Protein AF-0000000075213154 (afdb_homodimer)

InterPro domains:
  IPR000821 Alanine racemase [PR00992] (23-39)
  IPR000821 Alanine racemase [PR00992] (121-133)
  IPR000821 Alanine racemase [PR00992] (154-165)
  IPR000821 Alanine racemase [PR00992] (196-223)
  IPR000821 Alanine racemase [PR00992] (249-264)
  IPR000821 Alanine racemase [PR00992] (266-281)
  IPR000821 Alanine racemase [PTHR30511] (4-339)
  IPR000821 Alanine racemase [TIGR00492] (5-277)
  IPR001608 Alanine racemase, N-terminal [PF01168] (6-220)
  IPR009006 Alanine racemase/group IV decarboxylase, C-terminal [G3DSA:2.40.37.10] (222-356)
  IPR009006 Alanine racemase/group IV decarboxylase, C-terminal [SSF50621] (228-342)
  IPR011079 Alanine racemase, C-terminal [PF00842] (235-338)
  IPR011079 Alanine racemase, C-terminal [SM01005] (233-357)
  IPR029066 PLP-binding barrel [G3DSA:3.20.20.10] (9-221)
  IPR029066 PLP-binding barrel [SSF51419] (6-220)

Nearest PDB structures (foldseek):
  1xfc-assembly1_A  TM=8.373E-01  e=6.316E-27  Mycobacterium tuberculosis
  3kw3-assembly1_B  TM=7.998E-01  e=1.798E-27  Bartonella henselae
  3e5p-assembly1_C  TM=8.074E-01  e=5.949E-27  Enterococcus faecalis
  2rjh-assembly2_C  TM=7.966E-01  e=1.968E-26  Escherichia coli K-12
  3kw3-assembly1_A  TM=7.803E-01  e=2.289E-23  Bartonella henselae

Organism: NCBI:txid290054

Structure (mmCIF, N/CA/C/O backbone):
data_AF-0000000075213154-model_v1
#
loop_
_entity.id
_entity.type
_entity.pdbx_description
1 polymer 'Alanine racemase'
#
loop_
_atom_site.group_PDB
_atom_site.id
_atom_site.type_symbol
_atom_site.label_atom_id
_atom_site.label_alt_id
_atom_site.label_comp_id
_atom_site.label_asym_id
_atom_site.label_entity_id
_atom_site.label_seq_id
_atom_site.pdbx_PDB_ins_code
_atom_site.Cartn_x
_atom_site.Cartn_y
_atom_site.Cartn_z
_atom_site.occupancy
_atom_site.B_iso_or_equiv
_atom_site.auth_seq_id
_atom_site.auth_comp_id
_atom_site.auth_asym_id
_atom_site.auth_atom_id
_atom_site.pdbx_PDB_model_num
ATOM 1 N N . MET A 1 1 ? 8.953 15.898 -4.25 1 87.38 1 MET A N 1
ATOM 2 C CA . MET A 1 1 ? 8.055 14.766 -4.473 1 87.38 1 MET A CA 1
ATOM 3 C C . MET A 1 1 ? 8.797 13.445 -4.297 1 87.38 1 MET A C 1
ATOM 5 O O . MET A 1 1 ? 9.969 13.328 -4.648 1 87.38 1 MET A O 1
ATOM 9 N N . SER A 1 2 ? 8.102 12.508 -3.646 1 95.56 2 SER A N 1
ATOM 10 C CA . SER A 1 2 ? 8.695 11.195 -3.432 1 95.56 2 SER A CA 1
ATOM 11 C C . SER A 1 2 ? 8.742 10.391 -4.727 1 95.56 2 SER A C 1
ATOM 13 O O . SER A 1 2 ? 7.867 10.531 -5.586 1 95.56 2 SER A O 1
ATOM 15 N N . ARG A 1 3 ? 9.766 9.648 -4.953 1 97.5 3 ARG A N 1
ATOM 16 C CA . ARG A 1 3 ? 9.945 8.781 -6.113 1 97.5 3 ARG A CA 1
ATOM 17 C C . ARG A 1 3 ? 10.648 7.488 -5.727 1 97.5 3 ARG A C 1
ATOM 19 O O . ARG A 1 3 ? 11.383 7.449 -4.738 1 97.5 3 ARG A O 1
ATOM 26 N N . TYR A 1 4 ? 10.359 6.449 -6.441 1 98.25 4 TYR A N 1
ATOM 27 C CA . TYR A 1 4 ? 11.109 5.203 -6.297 1 98.25 4 TYR A CA 1
ATOM 28 C C . TYR A 1 4 ? 12.141 5.059 -7.41 1 98.25 4 TYR A C 1
ATOM 30 O O . TYR A 1 4 ? 11.781 4.949 -8.586 1 98.25 4 TYR A O 1
ATOM 38 N N . VAL A 1 5 ? 13.398 5.031 -7.043 1 98.31 5 VAL A N 1
ATOM 39 C CA . VAL A 1 5 ? 14.477 5.109 -8.023 1 98.31 5 VAL A CA 1
ATOM 40 C C . VAL A 1 5 ? 15.141 3.74 -8.18 1 98.31 5 VAL A C 1
ATOM 42 O O . VAL A 1 5 ? 15.484 3.1 -7.184 1 98.31 5 VAL A O 1
ATOM 45 N N . ILE A 1 6 ? 15.266 3.305 -9.438 1 98.31 6 ILE A N 1
ATOM 46 C CA . ILE A 1 6 ? 15.867 2.018 -9.766 1 98.31 6 ILE A CA 1
ATOM 47 C C . ILE A 1 6 ? 17.047 2.225 -10.711 1 98.31 6 ILE A C 1
ATOM 49 O O . ILE A 1 6 ? 16.938 2.953 -11.703 1 98.31 6 ILE A O 1
ATOM 53 N N . ASP A 1 7 ? 18.156 1.659 -10.438 1 98.06 7 ASP A N 1
ATOM 54 C CA . ASP A 1 7 ? 19.312 1.715 -11.32 1 98.06 7 ASP A CA 1
ATOM 55 C C . ASP A 1 7 ? 19.141 0.777 -12.516 1 98.06 7 ASP A C 1
ATOM 57 O O . ASP A 1 7 ? 19.266 -0.442 -12.375 1 98.06 7 ASP A O 1
ATOM 61 N N . LYS A 1 8 ? 18.984 1.346 -13.672 1 98.25 8 LYS A N 1
ATOM 62 C CA . LYS A 1 8 ? 18.688 0.555 -14.859 1 98.25 8 LYS A CA 1
ATOM 63 C C . LYS A 1 8 ? 19.875 -0.331 -15.242 1 98.25 8 LYS A C 1
ATOM 65 O O . LYS A 1 8 ? 19.688 -1.478 -15.656 1 98.25 8 LYS A O 1
ATOM 70 N N . LYS A 1 9 ? 21.078 0.155 -15.148 1 98.19 9 LYS A N 1
ATOM 71 C CA . LYS A 1 9 ? 22.266 -0.617 -15.5 1 98.19 9 LYS A CA 1
ATOM 72 C C . LYS A 1 9 ? 22.391 -1.858 -14.625 1 98.19 9 LYS A C 1
ATOM 74 O O . LYS A 1 9 ? 22.688 -2.949 -15.117 1 98.19 9 LYS A O 1
ATOM 79 N N . LEU A 1 10 ? 22.172 -1.704 -13.367 1 98.31 10 LEU A N 1
ATOM 80 C CA . LEU A 1 10 ? 22.266 -2.826 -12.438 1 98.31 10 LEU A CA 1
ATOM 81 C C . LEU A 1 10 ? 21.125 -3.816 -12.672 1 98.31 10 LEU A C 1
ATOM 83 O O . LEU A 1 10 ? 21.297 -5.023 -12.5 1 98.31 10 LEU A O 1
ATOM 87 N N . LEU A 1 11 ? 19.953 -3.275 -13.086 1 98.56 11 LEU A N 1
ATOM 88 C CA . LEU A 1 11 ? 18.859 -4.164 -13.453 1 98.56 11 LEU A CA 1
ATOM 89 C C . LEU A 1 11 ? 19.219 -4.992 -14.68 1 98.56 11 LEU A C 1
ATOM 91 O O . LEU A 1 11 ? 18.969 -6.199 -14.711 1 98.56 11 LEU A O 1
ATOM 95 N N . ASP A 1 12 ? 19.828 -4.336 -15.633 1 98.62 12 ASP A N 1
ATOM 96 C CA . ASP A 1 12 ? 20.297 -5.043 -16.828 1 98.62 12 ASP A CA 1
ATOM 97 C C . ASP A 1 12 ? 21.25 -6.176 -16.453 1 98.62 12 ASP A C 1
ATOM 99 O O . ASP A 1 12 ? 21.156 -7.277 -17 1 98.62 12 ASP A O 1
ATOM 103 N N . GLU A 1 13 ? 22.094 -5.887 -15.523 1 98.5 13 GLU A N 1
ATOM 104 C CA . GLU A 1 13 ? 23.047 -6.898 -15.07 1 98.5 13 GLU A CA 1
ATOM 105 C C . GLU A 1 13 ? 22.328 -8.062 -14.391 1 98.5 13 GLU A C 1
ATOM 107 O O . GLU A 1 13 ? 22.641 -9.227 -14.648 1 98.5 13 GLU A O 1
ATOM 112 N N . ASN A 1 14 ? 21.375 -7.738 -13.539 1 98.62 14 ASN A N 1
ATOM 113 C CA . ASN A 1 14 ? 20.578 -8.789 -12.906 1 98.62 14 ASN A CA 1
ATOM 114 C C . ASN A 1 14 ? 19.922 -9.695 -13.945 1 98.62 14 ASN A C 1
ATOM 116 O O . ASN A 1 14 ? 19.938 -10.922 -13.797 1 98.62 14 ASN A O 1
ATOM 120 N N . ILE A 1 15 ? 19.328 -9.086 -14.969 1 98.69 15 ILE A N 1
ATOM 121 C CA . ILE A 1 15 ? 18.625 -9.828 -16 1 98.69 15 ILE A CA 1
ATOM 122 C C . ILE A 1 15 ? 19.594 -10.773 -16.719 1 98.69 15 ILE A C 1
ATOM 124 O O . ILE A 1 15 ? 19.281 -11.945 -16.938 1 98.69 15 ILE A O 1
ATOM 128 N N . GLU A 1 16 ? 20.75 -10.328 -16.969 1 98.38 16 GLU A N 1
ATOM 129 C CA . GLU A 1 16 ? 21.734 -11.148 -17.672 1 98.38 16 GLU A CA 1
ATOM 130 C C . GLU A 1 16 ? 22.219 -12.297 -16.781 1 98.38 16 GLU A C 1
ATOM 132 O O . GLU A 1 16 ? 22.406 -13.414 -17.266 1 98.38 16 GLU A O 1
ATOM 137 N N . ILE A 1 17 ? 22.438 -12.008 -15.531 1 97.56 17 ILE A N 1
ATOM 138 C CA . ILE A 1 17 ? 22.844 -13.047 -14.594 1 97.56 17 ILE A CA 1
ATOM 139 C C . ILE A 1 17 ? 21.781 -14.141 -14.547 1 97.56 17 ILE A C 1
ATOM 141 O O . ILE A 1 17 ? 22.109 -15.328 -14.602 1 97.56 17 ILE A O 1
ATOM 145 N N . VAL A 1 18 ? 20.547 -13.758 -14.523 1 98 18 VAL A N 1
ATOM 146 C CA . VAL A 1 18 ? 19.422 -14.695 -14.43 1 98 18 VAL A CA 1
ATOM 147 C C . VAL A 1 18 ? 19.344 -15.516 -15.719 1 98 18 VAL A C 1
ATOM 149 O O . VAL A 1 18 ? 19.156 -16.734 -15.672 1 98 18 VAL A O 1
ATOM 152 N N . LYS A 1 19 ? 19.484 -14.891 -16.859 1 98.25 19 LYS A N 1
ATOM 153 C CA . LYS A 1 19 ? 19.438 -15.578 -18.141 1 98.25 19 LYS A CA 1
ATOM 154 C C . LYS A 1 19 ? 20.547 -16.625 -18.234 1 98.25 19 LYS A C 1
ATOM 156 O O . LYS A 1 19 ? 20.297 -17.75 -18.672 1 98.25 19 LYS A O 1
ATOM 161 N N . GLN A 1 20 ? 21.688 -16.219 -17.781 1 97.19 20 GLN A N 1
ATOM 162 C CA . GLN A 1 20 ? 22.828 -17.125 -17.844 1 97.19 20 GLN A CA 1
ATOM 163 C C . GLN A 1 20 ? 22.625 -18.328 -16.938 1 97.19 20 GLN A C 1
ATOM 165 O O . GLN A 1 20 ? 22.922 -19.469 -17.312 1 97.19 20 GLN A O 1
ATOM 170 N N . LYS A 1 21 ? 22.125 -18.062 -15.828 1 96 21 LYS A N 1
ATOM 171 C CA . LYS A 1 21 ? 21.906 -19.141 -14.867 1 96 21 LYS A CA 1
ATOM 172 C C . LYS A 1 21 ? 20.828 -20.109 -15.359 1 96 21 LYS A C 1
ATOM 174 O O . LYS A 1 21 ? 20.953 -21.312 -15.172 1 96 21 LYS A O 1
ATOM 179 N N . ALA A 1 22 ? 19.797 -19.547 -15.891 1 97.38 22 ALA A N 1
ATOM 180 C CA . ALA A 1 22 ? 18.703 -20.375 -16.359 1 97.38 22 ALA A CA 1
ATOM 181 C C . ALA A 1 22 ? 19.109 -21.234 -17.547 1 97.38 22 ALA A C 1
ATOM 183 O O . ALA A 1 22 ? 18.875 -22.438 -17.578 1 97.38 22 ALA A O 1
ATOM 184 N N . GLY A 1 23 ? 19.703 -20.609 -18.547 1 97.75 23 GLY A N 1
ATOM 185 C CA . GLY A 1 23 ? 20.109 -21.297 -19.75 1 97.75 23 GLY A CA 1
ATOM 186 C C . GLY A 1 23 ? 18.953 -21.672 -20.656 1 97.75 23 GLY A C 1
ATOM 187 O O . GLY A 1 23 ? 19.141 -22.359 -21.656 1 97.75 23 GLY A O 1
ATOM 188 N N . VAL A 1 24 ? 17.766 -21.406 -20.297 1 98.19 24 VAL A N 1
ATOM 189 C CA . VAL A 1 24 ? 16.547 -21.594 -21.062 1 98.19 24 VAL A CA 1
ATOM 190 C C . VAL A 1 24 ? 15.758 -20.281 -21.109 1 98.19 24 VAL A C 1
ATOM 192 O O . VAL A 1 24 ? 16.062 -19.344 -20.375 1 98.19 24 VAL A O 1
ATOM 195 N N . PRO A 1 25 ? 14.758 -20.141 -22 1 98.19 25 PRO A N 1
ATOM 196 C CA . PRO A 1 25 ? 13.961 -18.922 -22.062 1 98.19 25 PRO A CA 1
ATOM 197 C C . PRO A 1 25 ? 13.273 -18.609 -20.734 1 98.19 25 PRO A C 1
ATOM 199 O O . PRO A 1 25 ? 12.953 -19.516 -19.969 1 98.19 25 PRO A O 1
ATOM 202 N N . LEU A 1 26 ? 13.086 -17.344 -20.547 1 98.62 26 LEU A N 1
ATOM 203 C CA . LEU A 1 26 ? 12.453 -16.875 -19.328 1 98.62 26 LEU A CA 1
ATOM 204 C C . LEU A 1 26 ? 11 -16.484 -19.578 1 98.62 26 LEU A C 1
ATOM 206 O O . LEU A 1 26 ? 10.68 -15.922 -20.625 1 98.62 26 LEU A O 1
ATOM 210 N N . ILE A 1 27 ? 10.133 -16.828 -18.672 1 98.88 27 ILE A N 1
ATOM 211 C CA . ILE A 1 27 ? 8.867 -16.125 -18.5 1 98.88 27 ILE A CA 1
ATOM 212 C C . ILE A 1 27 ? 9.039 -15.016 -17.469 1 98.88 27 ILE A C 1
ATOM 214 O O . ILE A 1 27 ? 9.359 -15.273 -16.312 1 98.88 27 ILE A O 1
ATOM 218 N N . GLY A 1 28 ? 8.906 -13.758 -17.906 1 98.88 28 GLY A N 1
ATOM 219 C CA . GLY A 1 28 ? 9 -12.633 -16.984 1 98.88 28 GLY A CA 1
ATOM 220 C C . GLY A 1 28 ? 7.754 -12.43 -16.141 1 98.88 28 GLY A C 1
ATOM 221 O O . GLY A 1 28 ? 6.719 -12 -16.656 1 98.88 28 GLY A O 1
ATOM 222 N N . VAL A 1 29 ? 7.828 -12.719 -14.883 1 98.81 29 VAL A N 1
ATOM 223 C CA . VAL A 1 29 ? 6.691 -12.539 -13.984 1 98.81 29 VAL A CA 1
ATOM 224 C C . VAL A 1 29 ? 6.648 -11.094 -13.492 1 98.81 29 VAL A C 1
ATOM 226 O O . VAL A 1 29 ? 7.582 -10.633 -12.828 1 98.81 29 VAL A O 1
ATOM 229 N N . VAL A 1 30 ? 5.539 -10.391 -13.789 1 98.69 30 VAL A N 1
ATOM 230 C CA . VAL A 1 30 ? 5.484 -8.969 -13.469 1 98.69 30 VAL A CA 1
ATOM 231 C C . VAL A 1 30 ? 4.238 -8.68 -12.633 1 98.69 30 VAL A C 1
ATOM 233 O O . VAL A 1 30 ? 3.668 -7.59 -12.711 1 98.69 30 VAL A O 1
ATOM 236 N N . LYS A 1 31 ? 3.793 -9.672 -11.898 1 97.88 31 LYS A N 1
ATOM 237 C CA . LYS A 1 31 ? 2.703 -9.445 -10.953 1 97.88 31 LYS A CA 1
ATOM 238 C C . LYS A 1 31 ? 3.119 -8.461 -9.867 1 97.88 31 LYS A C 1
ATOM 240 O O . LYS A 1 31 ? 4.301 -8.133 -9.727 1 97.88 31 LYS A O 1
ATOM 245 N N . GLY A 1 32 ? 2.096 -7.902 -9.07 1 97.44 32 GLY A N 1
ATOM 246 C CA . GLY A 1 32 ? 2.426 -6.969 -8 1 97.44 32 GLY A CA 1
ATOM 247 C C . GLY A 1 32 ? 3.074 -5.691 -8.508 1 97.44 32 GLY A C 1
ATOM 248 O O . GLY A 1 32 ? 4.059 -5.223 -7.934 1 97.44 32 GLY A O 1
ATOM 249 N N . ASN A 1 33 ? 2.617 -5.16 -9.609 1 98 33 ASN A N 1
ATOM 250 C CA . ASN A 1 33 ? 3.178 -3.953 -10.203 1 98 33 ASN A CA 1
ATOM 251 C C . ASN A 1 33 ? 4.645 -4.137 -10.57 1 98 33 ASN A C 1
ATOM 253 O O . ASN A 1 33 ? 5.484 -3.293 -10.242 1 98 33 ASN A O 1
ATOM 257 N N . GLY A 1 34 ? 4.906 -5.336 -11.211 1 98 34 GLY A N 1
ATOM 258 C CA . GLY A 1 34 ? 6.289 -5.637 -11.547 1 98 34 GLY A CA 1
ATOM 259 C C . GLY A 1 34 ? 7.172 -5.832 -10.328 1 98 34 GLY A C 1
ATOM 260 O O . GLY A 1 34 ? 8.305 -5.355 -10.297 1 98 34 GLY A O 1
ATOM 261 N N . TYR A 1 35 ? 6.562 -6.465 -9.336 1 97.62 35 TYR A N 1
ATOM 262 C CA . TYR A 1 35 ? 7.234 -6.641 -8.047 1 97.62 35 TYR A CA 1
ATOM 263 C C . TYR A 1 35 ? 7.641 -5.297 -7.457 1 97.62 35 TYR A C 1
ATOM 265 O O . TYR A 1 35 ? 8.688 -5.188 -6.82 1 97.62 35 TYR A O 1
ATOM 273 N N . GLY A 1 36 ? 6.871 -4.293 -7.738 1 97.62 36 GLY A N 1
ATOM 274 C CA . GLY A 1 36 ? 7.082 -2.973 -7.168 1 97.62 36 GLY A CA 1
ATOM 275 C C . GLY A 1 36 ? 7.898 -2.061 -8.062 1 97.62 36 GLY A C 1
ATOM 276 O O . GLY A 1 36 ? 8.094 -0.886 -7.746 1 97.62 36 GLY A O 1
ATOM 277 N N . PHE A 1 37 ? 8.32 -2.494 -9.188 1 98.56 37 PHE A N 1
ATOM 278 C CA . PHE A 1 37 ? 9.211 -1.736 -10.055 1 98.56 37 PHE A CA 1
ATOM 279 C C . PHE A 1 37 ? 8.422 -0.999 -11.133 1 98.56 37 PHE A C 1
ATOM 281 O O . PHE A 1 37 ? 9 -0.293 -11.961 1 98.56 37 PHE A O 1
ATOM 288 N N . GLY A 1 38 ? 7.133 -1.048 -11.094 1 98.31 38 GLY A N 1
ATOM 289 C CA . GLY A 1 38 ? 6.312 -0.526 -12.172 1 98.31 38 GLY A CA 1
ATOM 290 C C . GLY A 1 38 ? 6.094 -1.525 -13.297 1 98.31 38 GLY A C 1
ATOM 291 O O . GLY A 1 38 ? 7.027 -1.86 -14.023 1 98.31 38 GLY A O 1
ATOM 292 N N . ILE A 1 39 ? 4.875 -1.946 -13.461 1 98.56 39 ILE A N 1
ATOM 293 C CA . ILE A 1 39 ? 4.582 -3.066 -14.352 1 98.56 39 ILE A CA 1
ATOM 294 C C . ILE A 1 39 ? 4.914 -2.684 -15.789 1 98.56 39 ILE A C 1
ATOM 296 O O . ILE A 1 39 ? 5.52 -3.469 -16.531 1 98.56 39 ILE A O 1
ATOM 300 N N . LYS A 1 40 ? 4.648 -1.483 -16.25 1 98.19 40 LYS A N 1
ATOM 301 C CA . LYS A 1 40 ? 4.934 -1.063 -17.609 1 98.19 40 LYS A CA 1
ATOM 302 C C . LYS A 1 40 ? 6.43 -0.894 -17.844 1 98.19 40 LYS A C 1
ATOM 304 O O . LYS A 1 40 ? 6.98 -1.409 -18.812 1 98.19 40 LYS A O 1
ATOM 309 N N . GLU A 1 41 ? 7.074 -0.228 -16.844 1 98.19 41 GLU A N 1
ATOM 310 C CA . GLU A 1 41 ? 8.484 0.116 -16.984 1 98.19 41 GLU A CA 1
ATOM 311 C C . GLU A 1 41 ? 9.359 -1.137 -17.031 1 98.19 41 GLU A C 1
ATOM 313 O O . GLU A 1 41 ? 10.164 -1.306 -17.953 1 98.19 41 GLU A O 1
ATOM 318 N N . ILE A 1 42 ? 9.148 -2.027 -16.109 1 98.5 42 ILE A N 1
ATOM 319 C CA . ILE A 1 42 ? 10 -3.209 -16.047 1 98.5 42 ILE A CA 1
ATOM 320 C C . ILE A 1 42 ? 9.703 -4.121 -17.234 1 98.5 42 ILE A C 1
ATOM 322 O O . ILE A 1 42 ? 10.609 -4.766 -17.766 1 98.5 42 ILE A O 1
ATOM 326 N N . THR A 1 43 ? 8.422 -4.23 -17.641 1 98.69 43 THR A N 1
ATOM 327 C CA . THR A 1 43 ? 8.047 -5.074 -18.766 1 98.69 43 THR A CA 1
ATOM 328 C C . THR A 1 43 ? 8.766 -4.621 -20.031 1 98.69 43 THR A C 1
ATOM 330 O O . THR A 1 43 ? 9.32 -5.441 -20.766 1 98.69 43 THR A O 1
ATOM 333 N N . LYS A 1 44 ? 8.82 -3.332 -20.25 1 98.19 44 LYS A N 1
ATOM 334 C CA . LYS A 1 44 ? 9.516 -2.789 -21.406 1 98.19 44 LYS A CA 1
ATOM 335 C C . LYS A 1 44 ? 10.992 -3.174 -21.391 1 98.19 44 LYS A C 1
ATOM 337 O O . LYS A 1 44 ? 11.547 -3.57 -22.422 1 98.19 44 LYS A O 1
ATOM 342 N N . ILE A 1 45 ? 11.562 -3.07 -20.25 1 98.5 45 ILE A N 1
ATOM 343 C CA . ILE A 1 45 ? 12.977 -3.381 -20.125 1 98.5 45 ILE A CA 1
ATOM 344 C C . ILE A 1 45 ? 13.211 -4.867 -20.391 1 98.5 45 ILE A C 1
ATOM 346 O O . ILE A 1 45 ? 14.172 -5.242 -21.062 1 98.5 45 ILE A O 1
ATOM 350 N N . LEU A 1 46 ? 12.352 -5.68 -19.891 1 98.69 46 LEU A N 1
ATOM 351 C CA . LEU A 1 46 ? 12.477 -7.117 -20.094 1 98.69 46 LEU A CA 1
ATOM 352 C C . LEU A 1 46 ? 12.305 -7.477 -21.562 1 98.69 46 LEU A C 1
ATOM 354 O O . LEU A 1 46 ? 13.008 -8.352 -22.078 1 98.69 46 LEU A O 1
ATOM 358 N N . VAL A 1 47 ? 11.391 -6.816 -22.297 1 98.38 47 VAL A N 1
ATOM 359 C CA . VAL A 1 47 ? 11.219 -7.008 -23.734 1 98.38 47 VAL A CA 1
ATOM 360 C C . VAL A 1 47 ? 12.516 -6.652 -24.453 1 98.38 47 VAL A C 1
ATOM 362 O O . VAL A 1 47 ? 12.953 -7.387 -25.344 1 98.38 47 VAL A O 1
ATOM 365 N N . GLU A 1 48 ? 13.133 -5.574 -24.031 1 97.69 48 GLU A N 1
ATOM 366 C CA . GLU A 1 48 ? 14.391 -5.137 -24.625 1 97.69 48 GLU A CA 1
ATOM 367 C C . GLU A 1 48 ? 15.484 -6.18 -24.438 1 97.69 48 GLU A C 1
ATOM 369 O O . GLU A 1 48 ? 16.422 -6.262 -25.25 1 97.69 48 GLU A O 1
ATOM 374 N N . HIS A 1 49 ? 15.305 -6.953 -23.422 1 98.31 49 HIS A N 1
ATOM 375 C CA . HIS A 1 49 ? 16.297 -7.992 -23.141 1 98.31 49 HIS A CA 1
ATOM 376 C C . HIS A 1 49 ? 15.906 -9.312 -23.812 1 98.31 49 HIS A C 1
ATOM 378 O O . HIS A 1 49 ? 16.516 -10.352 -23.516 1 98.31 49 HIS A O 1
ATOM 384 N N . GLY A 1 50 ? 14.852 -9.367 -24.547 1 97.44 50 GLY A N 1
ATOM 385 C CA . GLY A 1 50 ? 14.531 -10.516 -25.375 1 97.44 50 GLY A CA 1
ATOM 386 C C . GLY A 1 50 ? 13.516 -11.445 -24.75 1 97.44 50 GLY A C 1
ATOM 387 O O . GLY A 1 50 ? 13.258 -12.531 -25.266 1 97.44 50 GLY A O 1
ATOM 388 N N . ILE A 1 51 ? 12.922 -11.039 -23.656 1 98.06 51 ILE A N 1
ATOM 389 C CA . ILE A 1 51 ? 11.883 -11.859 -23.031 1 98.06 51 ILE A CA 1
ATOM 390 C C . ILE A 1 51 ? 10.586 -11.727 -23.812 1 98.06 51 ILE A C 1
ATOM 392 O O . ILE A 1 51 ? 10.141 -10.617 -24.109 1 98.06 51 ILE A O 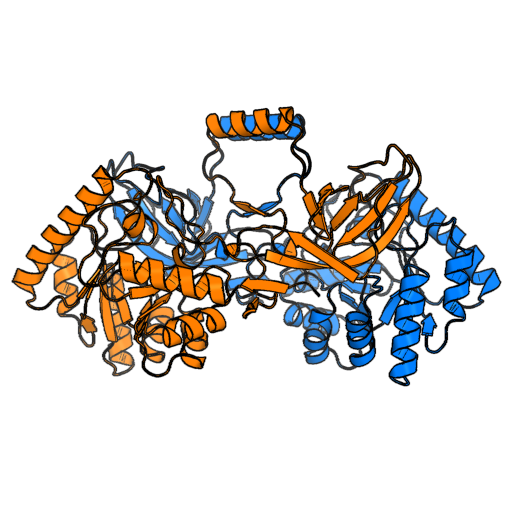1
ATOM 396 N N . LYS A 1 52 ? 9.938 -12.883 -24.062 1 97.81 52 LYS A N 1
ATOM 397 C CA . LYS A 1 52 ? 8.812 -12.875 -24.984 1 97.81 52 LYS A CA 1
ATOM 398 C C . LYS A 1 52 ? 7.527 -13.328 -24.297 1 97.81 52 LYS A C 1
ATOM 400 O O . LYS A 1 52 ? 6.445 -13.25 -24.891 1 97.81 52 LYS A O 1
ATOM 405 N N . THR A 1 53 ? 7.633 -13.867 -23.172 1 98.62 53 THR A N 1
ATOM 406 C CA . THR A 1 53 ? 6.477 -14.328 -22.406 1 98.62 53 THR A CA 1
ATOM 407 C C . THR A 1 53 ? 6.465 -13.703 -21.016 1 98.62 53 THR A C 1
ATOM 409 O O . THR A 1 53 ? 7.504 -13.625 -20.359 1 98.62 53 THR A O 1
ATOM 412 N N . PHE A 1 54 ? 5.316 -13.258 -20.656 1 98.88 54 PHE A N 1
ATOM 413 C CA . PHE A 1 54 ? 5.148 -12.625 -19.359 1 98.88 54 PHE A CA 1
ATOM 414 C C . PHE A 1 54 ? 4.043 -13.305 -18.547 1 98.88 54 PHE A C 1
ATOM 416 O O . PHE A 1 54 ? 3.242 -14.055 -19.109 1 98.88 54 PHE A O 1
ATOM 423 N N . ALA A 1 55 ? 4.039 -13.086 -17.281 1 98.88 55 ALA A N 1
ATOM 424 C CA . ALA A 1 55 ? 3.014 -13.695 -16.438 1 98.88 55 ALA A CA 1
ATOM 425 C C . ALA A 1 55 ? 2.537 -12.719 -15.359 1 98.88 55 ALA A C 1
ATOM 427 O O . ALA A 1 55 ? 3.322 -11.914 -14.852 1 98.88 55 ALA A O 1
ATOM 428 N N . VAL A 1 56 ? 1.288 -12.766 -15.055 1 98.62 56 VAL A N 1
ATOM 429 C CA . VAL A 1 56 ? 0.647 -12.016 -13.984 1 98.62 56 VAL A CA 1
ATOM 430 C C . VAL A 1 56 ? -0.353 -12.906 -13.25 1 98.62 56 VAL A C 1
ATOM 432 O O . VAL A 1 56 ? -0.552 -14.062 -13.625 1 98.62 56 VAL A O 1
ATOM 435 N N . THR A 1 57 ? -0.896 -12.359 -12.188 1 97.62 57 THR A N 1
ATOM 436 C CA . THR A 1 57 ? -1.925 -13.086 -11.445 1 97.62 57 THR A CA 1
ATOM 437 C C . THR A 1 57 ? -3.281 -12.398 -11.602 1 97.62 57 THR A C 1
ATOM 439 O O . THR A 1 57 ? -4.301 -13.062 -11.781 1 97.62 57 THR A O 1
ATOM 442 N N . GLU A 1 58 ? -3.273 -11.086 -11.617 1 96.81 58 GLU A N 1
ATOM 443 C CA . GLU A 1 58 ? -4.508 -10.305 -11.664 1 96.81 58 GLU A CA 1
ATOM 444 C C . GLU A 1 58 ? -4.906 -9.992 -13.109 1 96.81 58 GLU A C 1
ATOM 446 O O . GLU A 1 58 ? -4.102 -9.461 -13.875 1 96.81 58 GLU A O 1
ATOM 451 N N . VAL A 1 59 ? -6.168 -10.234 -13.438 1 97.75 59 VAL A N 1
ATOM 452 C CA . VAL A 1 59 ? -6.637 -9.961 -14.797 1 97.75 59 VAL A CA 1
ATOM 453 C C . VAL A 1 59 ? -6.66 -8.453 -15.039 1 97.75 59 VAL A C 1
ATOM 455 O O . VAL A 1 59 ? -6.633 -8 -16.188 1 97.75 59 VAL A O 1
ATOM 458 N N . THR A 1 60 ? -6.648 -7.641 -13.969 1 96.88 60 THR A N 1
ATOM 459 C CA . THR A 1 60 ? -6.648 -6.188 -14.109 1 96.88 60 THR A CA 1
ATOM 460 C C . THR A 1 60 ? -5.32 -5.695 -14.68 1 96.88 60 THR A C 1
ATOM 462 O O . THR A 1 60 ? -5.211 -4.551 -15.117 1 96.88 60 THR A O 1
ATOM 465 N N . ASP A 1 61 ? -4.324 -6.527 -14.703 1 98.12 61 ASP A N 1
ATOM 466 C CA . ASP A 1 61 ? -3.018 -6.164 -15.25 1 98.12 61 ASP A CA 1
ATOM 467 C C . ASP A 1 61 ? -2.992 -6.312 -16.766 1 98.12 61 ASP A C 1
ATOM 469 O O . ASP A 1 61 ? -2.105 -5.777 -17.438 1 98.12 61 ASP A O 1
ATOM 473 N N . LEU A 1 62 ? -3.977 -7.039 -17.344 1 98.38 62 LEU A N 1
ATOM 474 C CA . LEU A 1 62 ? -3.938 -7.41 -18.766 1 98.38 62 LEU A CA 1
ATOM 475 C C . LEU A 1 62 ? -4.055 -6.18 -19.656 1 98.38 62 LEU A C 1
ATOM 477 O O . LEU A 1 62 ? -3.232 -5.977 -20.547 1 98.38 62 LEU A O 1
ATOM 481 N N . PRO A 1 63 ? -5.059 -5.266 -19.375 1 97.75 63 PRO A N 1
ATOM 482 C CA . PRO A 1 63 ? -5.109 -4.066 -20.219 1 97.75 63 PRO A CA 1
ATOM 483 C C . PRO A 1 63 ? -3.85 -3.209 -20.094 1 97.75 63 PRO A C 1
ATOM 485 O O . PRO A 1 63 ? -3.426 -2.588 -21.078 1 97.75 63 PRO A O 1
ATOM 488 N N . ILE A 1 64 ? -3.236 -3.172 -18.938 1 97.81 64 ILE A N 1
ATOM 489 C CA . ILE A 1 64 ? -2.035 -2.381 -18.703 1 97.81 64 ILE A CA 1
ATOM 490 C C . ILE A 1 64 ? -0.87 -2.955 -19.5 1 97.81 64 ILE A C 1
ATOM 492 O O . ILE A 1 64 ? -0.145 -2.215 -20.172 1 97.81 64 ILE A O 1
ATOM 496 N N . LEU A 1 65 ? -0.723 -4.258 -19.453 1 98.56 65 LEU A N 1
ATOM 497 C CA . LEU A 1 65 ? 0.366 -4.922 -20.172 1 98.56 65 LEU A CA 1
ATOM 498 C C . LEU A 1 65 ? 0.21 -4.766 -21.672 1 98.56 65 LEU A C 1
ATOM 500 O O . LEU A 1 65 ? 1.201 -4.637 -22.391 1 98.56 65 LEU A O 1
ATOM 504 N N . ARG A 1 66 ? -1.007 -4.781 -22.188 1 98.06 66 ARG A N 1
ATOM 505 C CA . ARG A 1 66 ? -1.251 -4.695 -23.625 1 98.06 66 ARG A CA 1
ATOM 506 C C . ARG A 1 66 ? -0.955 -3.295 -24.141 1 98.06 66 ARG A C 1
ATOM 508 O O . ARG A 1 66 ? -0.885 -3.082 -25.359 1 98.06 66 ARG A O 1
ATOM 515 N N . GLU A 1 67 ? -0.791 -2.33 -23.234 1 97.5 67 GLU A N 1
ATOM 516 C CA . GLU A 1 67 ? -0.31 -1.016 -23.656 1 97.5 67 GLU A CA 1
ATOM 517 C C . GLU A 1 67 ? 1.157 -1.07 -24.062 1 97.5 67 GLU A C 1
ATOM 519 O O . GLU A 1 67 ? 1.635 -0.194 -24.797 1 97.5 67 GLU A O 1
ATOM 524 N N . VAL A 1 68 ? 1.85 -2.127 -23.547 1 97.06 68 VAL A N 1
ATOM 525 C CA . VAL A 1 68 ? 3.287 -2.145 -23.797 1 97.06 68 VAL A CA 1
ATOM 526 C C . VAL A 1 68 ? 3.666 -3.412 -24.562 1 97.06 68 VAL A C 1
ATOM 528 O O . VAL A 1 68 ? 4.723 -3.473 -25.188 1 97.06 68 VAL A O 1
ATOM 531 N N . LEU A 1 69 ? 2.785 -4.426 -24.5 1 97.56 69 LEU A N 1
ATOM 532 C CA . LEU A 1 69 ? 3.025 -5.688 -25.188 1 97.56 69 LEU A CA 1
ATOM 533 C C . LEU A 1 69 ? 2.146 -5.809 -26.422 1 97.56 69 LEU A C 1
ATOM 535 O O . LEU A 1 69 ? 0.926 -5.648 -26.344 1 97.56 69 LEU A O 1
ATOM 539 N N . THR A 1 70 ? 2.645 -6.094 -27.531 1 91.5 70 THR A N 1
ATOM 540 C CA . THR A 1 70 ? 1.875 -6.219 -28.766 1 91.5 70 THR A CA 1
ATOM 541 C C . THR A 1 70 ? 1.721 -7.688 -29.156 1 91.5 70 THR A C 1
ATOM 543 O O . THR A 1 70 ? 0.603 -8.164 -29.359 1 91.5 70 THR A O 1
ATOM 546 N N . ASP A 1 71 ? 2.822 -8.445 -29.188 1 88.69 71 ASP A N 1
ATOM 547 C CA . ASP A 1 71 ? 2.814 -9.812 -29.703 1 88.69 71 ASP A CA 1
ATOM 548 C C . ASP A 1 71 ? 3.203 -10.805 -28.609 1 88.69 71 ASP A C 1
ATOM 550 O O . ASP A 1 71 ? 3.018 -12.016 -28.781 1 88.69 71 ASP A O 1
ATOM 554 N N . GLU A 1 72 ? 3.676 -10.258 -27.547 1 92.06 72 GLU A N 1
ATOM 555 C CA . GLU A 1 72 ? 4.18 -11.133 -26.484 1 92.06 72 GLU A CA 1
ATOM 556 C C . GLU A 1 72 ? 3.039 -11.836 -25.766 1 92.06 72 GLU A C 1
ATOM 558 O O . GLU A 1 72 ? 1.942 -11.289 -25.641 1 92.06 72 GLU A O 1
ATOM 563 N N . ASP A 1 73 ? 3.35 -13.031 -25.328 1 97.62 73 ASP A N 1
ATOM 564 C CA . ASP A 1 73 ? 2.367 -13.836 -24.609 1 97.62 73 ASP A CA 1
ATOM 565 C C . ASP A 1 73 ? 2.254 -13.398 -23.156 1 97.62 73 ASP A C 1
ATOM 567 O O . ASP A 1 73 ? 3.24 -12.969 -22.547 1 97.62 73 ASP A O 1
ATOM 571 N N . ILE A 1 74 ? 1.045 -13.492 -22.641 1 98.81 74 ILE A N 1
ATOM 572 C CA . ILE A 1 74 ? 0.806 -13.219 -21.234 1 98.81 74 ILE A CA 1
ATOM 573 C C . ILE A 1 74 ? 0.106 -14.406 -20.578 1 98.81 74 ILE A C 1
ATOM 575 O O . ILE A 1 74 ? -0.987 -14.797 -21 1 98.81 74 ILE A O 1
ATOM 579 N N . LEU A 1 75 ? 0.691 -14.969 -19.594 1 98.88 75 LEU A N 1
ATOM 580 C CA . LEU A 1 75 ? 0.112 -16.047 -18.812 1 98.88 75 LEU A CA 1
ATOM 581 C C . LEU A 1 75 ? -0.528 -15.5 -17.531 1 98.88 75 LEU A C 1
ATOM 583 O O . LEU A 1 75 ? 0.12 -14.789 -16.766 1 98.88 75 LEU A O 1
ATOM 587 N N . VAL A 1 76 ? -1.79 -15.773 -17.344 1 98.81 76 VAL A N 1
ATOM 588 C CA . VAL A 1 76 ? -2.432 -15.492 -16.062 1 98.81 76 VAL A CA 1
ATOM 589 C C . VAL A 1 76 ? -2.297 -16.703 -15.141 1 98.81 76 VAL A C 1
ATOM 591 O O . VAL A 1 76 ? -2.883 -17.75 -15.398 1 98.81 76 VAL A O 1
ATOM 594 N N . MET A 1 77 ? -1.638 -16.531 -14.055 1 98.56 77 MET A N 1
ATOM 595 C CA . MET A 1 77 ? -1.232 -17.672 -13.242 1 98.56 77 MET A CA 1
ATOM 596 C C . MET A 1 77 ? -2.324 -18.047 -12.242 1 98.56 77 MET A C 1
ATOM 598 O O . MET A 1 77 ? -2.244 -19.094 -11.594 1 98.56 77 MET A O 1
ATOM 602 N N . ARG A 1 78 ? -3.309 -17.25 -12.117 1 97.38 78 ARG A N 1
ATOM 603 C CA . ARG A 1 78 ? -4.461 -17.594 -11.297 1 97.38 78 ARG A CA 1
ATOM 604 C C . ARG A 1 78 ? -5.418 -18.516 -12.062 1 97.38 78 ARG A C 1
ATOM 606 O O . ARG A 1 78 ? -5.895 -18.156 -13.141 1 97.38 78 ARG A O 1
ATOM 613 N N . SER A 1 79 ? -5.676 -19.703 -11.516 1 97.94 79 SER A N 1
ATOM 614 C CA . SER A 1 79 ? -6.793 -20.516 -11.984 1 97.94 79 SER A CA 1
ATOM 615 C C . SER A 1 79 ? -8.117 -20 -11.43 1 97.94 79 SER A C 1
ATOM 617 O O . SER A 1 79 ? -8.273 -19.859 -10.219 1 97.94 79 SER A O 1
ATOM 619 N N . THR A 1 80 ? -9.078 -19.75 -12.336 1 97.94 80 THR A N 1
ATOM 620 C CA . THR A 1 80 ? -10.289 -19.094 -11.844 1 97.94 80 THR A CA 1
ATOM 621 C C . THR A 1 80 ? -11.531 -19.781 -12.414 1 97.94 80 THR A C 1
ATOM 623 O O . THR A 1 80 ? -11.547 -20.172 -13.586 1 97.94 80 THR A O 1
ATOM 626 N N . CYS A 1 81 ? -12.531 -19.906 -11.547 1 98.25 81 CYS A N 1
ATOM 627 C CA . CYS A 1 81 ? -13.844 -20.391 -11.961 1 98.25 81 CYS A CA 1
ATOM 628 C C . CYS A 1 81 ? -14.789 -19.234 -12.258 1 98.25 81 CYS A C 1
ATOM 630 O O . CYS A 1 81 ? -15.945 -19.453 -12.625 1 98.25 81 CYS A O 1
ATOM 632 N N . ILE A 1 82 ? -14.328 -18.016 -12.133 1 98.38 82 ILE A N 1
ATOM 633 C CA . ILE A 1 82 ? -15.172 -16.844 -12.258 1 98.38 82 ILE A CA 1
ATOM 634 C C . ILE A 1 82 ? -15.258 -16.422 -13.727 1 98.38 82 ILE A C 1
ATOM 636 O O . ILE A 1 82 ? -14.266 -15.992 -14.312 1 98.38 82 ILE A O 1
ATOM 640 N N . LYS A 1 83 ? -16.406 -16.406 -14.281 1 98.38 83 LYS A N 1
ATOM 641 C CA . LYS A 1 83 ? -16.609 -16.203 -15.711 1 98.38 83 LYS A CA 1
ATOM 642 C C . LYS A 1 83 ? -16.156 -14.805 -16.125 1 98.38 83 LYS A C 1
ATOM 644 O O . LYS A 1 83 ? -15.633 -14.609 -17.219 1 98.38 83 LYS A O 1
ATOM 649 N N . ASP A 1 84 ? -16.375 -13.82 -15.289 1 97.94 84 ASP A N 1
ATOM 650 C CA . ASP A 1 84 ? -15.93 -12.461 -15.617 1 97.94 84 ASP A CA 1
ATOM 651 C C . ASP A 1 84 ? -14.414 -12.406 -15.797 1 97.94 84 ASP A C 1
ATOM 653 O O . ASP A 1 84 ? -13.914 -11.672 -16.656 1 97.94 84 ASP A O 1
ATOM 657 N N . GLU A 1 85 ? -13.719 -13.109 -15 1 98.31 85 GLU A N 1
ATOM 658 C CA . GLU A 1 85 ? -12.266 -13.172 -15.156 1 98.31 85 GLU A CA 1
ATOM 659 C C . GLU A 1 85 ? -11.883 -13.93 -16.422 1 98.31 85 GLU A C 1
ATOM 661 O O . GLU A 1 85 ? -10.969 -13.523 -17.141 1 98.31 85 GLU A O 1
ATOM 666 N N . CYS A 1 86 ? -12.625 -15.008 -16.656 1 98.81 86 CYS A N 1
ATOM 667 C CA . CYS A 1 86 ? -12.398 -15.758 -17.875 1 98.81 86 CYS A CA 1
ATOM 668 C C . CYS A 1 86 ? -12.586 -14.875 -19.109 1 98.81 86 CYS A C 1
ATOM 670 O O . CYS A 1 86 ? -11.805 -14.945 -20.047 1 98.81 86 CYS A O 1
ATOM 672 N N . ARG A 1 87 ? -13.609 -14.047 -19.062 1 98.75 87 ARG A N 1
ATOM 673 C CA . ARG A 1 87 ? -13.891 -13.148 -20.172 1 98.75 87 ARG A CA 1
ATOM 674 C C . ARG A 1 87 ? -12.734 -12.18 -20.406 1 98.75 87 ARG A C 1
ATOM 676 O O . ARG A 1 87 ? -12.367 -11.906 -21.547 1 98.75 87 ARG A O 1
ATOM 683 N N . GLU A 1 88 ? -12.148 -11.656 -19.328 1 98.62 88 GLU A N 1
ATOM 684 C CA . GLU A 1 88 ? -11.008 -10.758 -19.453 1 98.62 88 GLU A CA 1
ATOM 685 C C . GLU A 1 88 ? -9.805 -11.469 -20.062 1 98.62 88 GLU A C 1
ATOM 687 O O . GLU A 1 88 ? -9.109 -10.906 -20.906 1 98.62 88 GLU A O 1
ATOM 692 N N . ILE A 1 89 ? -9.586 -12.688 -19.625 1 98.75 89 ILE A N 1
ATOM 693 C CA . ILE A 1 89 ? -8.469 -13.477 -20.156 1 98.75 89 ILE A CA 1
ATOM 694 C C . ILE A 1 89 ? -8.633 -13.672 -21.656 1 98.75 89 ILE A C 1
ATOM 696 O O . ILE A 1 89 ? -7.695 -13.445 -22.422 1 98.75 89 ILE A O 1
ATOM 700 N N . ALA A 1 90 ? -9.805 -14.047 -22.062 1 98.75 90 ALA A N 1
ATOM 701 C CA . ALA A 1 90 ? -10.094 -14.273 -23.469 1 98.75 90 ALA A CA 1
ATOM 702 C C . ALA A 1 90 ? -10.016 -12.969 -24.266 1 98.75 90 ALA A C 1
ATOM 704 O O . ALA A 1 90 ? -9.422 -12.922 -25.344 1 98.75 90 ALA A O 1
ATOM 705 N N . LYS A 1 91 ? -10.602 -11.922 -23.719 1 98.25 91 LYS A N 1
ATOM 706 C CA . LYS A 1 91 ? -10.672 -10.617 -24.359 1 98.25 91 LYS A CA 1
ATOM 707 C C . LYS A 1 91 ? -9.281 -10.094 -24.719 1 98.25 91 LYS A C 1
ATOM 709 O O . LYS A 1 91 ? -9.086 -9.523 -25.781 1 98.25 91 LYS A O 1
ATOM 714 N N . TYR A 1 92 ? -8.328 -10.367 -23.859 1 98.12 92 TYR A N 1
ATOM 715 C CA . TYR A 1 92 ? -7.004 -9.781 -24.047 1 98.12 92 TYR A CA 1
ATOM 716 C C . TYR A 1 92 ? -6.035 -10.797 -24.641 1 98.12 92 TYR A C 1
ATOM 718 O O . TYR A 1 92 ? -4.828 -10.555 -24.703 1 98.12 92 TYR A O 1
ATOM 726 N N . GLY A 1 93 ? -6.559 -11.977 -24.984 1 97.88 93 GLY A N 1
ATOM 727 C CA . GLY A 1 93 ? -5.75 -12.984 -25.656 1 97.88 93 GLY A CA 1
ATOM 728 C C . GLY A 1 93 ? -4.676 -13.578 -24.766 1 97.88 93 GLY A C 1
ATOM 729 O O . GLY A 1 93 ? -3.57 -13.867 -25.234 1 97.88 93 GLY A O 1
ATOM 730 N N . ALA A 1 94 ? -4.926 -13.648 -23.5 1 98.62 94 ALA A N 1
ATOM 731 C CA . ALA A 1 94 ? -3.963 -14.203 -22.547 1 98.62 94 ALA A CA 1
ATOM 732 C C . ALA A 1 94 ? -4.098 -15.719 -22.453 1 98.62 94 ALA A C 1
ATOM 734 O O . ALA A 1 94 ? -5.09 -16.281 -22.906 1 98.62 94 ALA A O 1
ATOM 735 N N . THR A 1 95 ? -3.062 -16.344 -21.969 1 98.88 95 THR A N 1
ATOM 736 C CA . THR A 1 95 ? -3.068 -17.781 -21.672 1 98.88 95 THR A CA 1
ATOM 737 C C . THR A 1 95 ? -3.652 -18.031 -20.281 1 98.88 95 THR A C 1
ATOM 739 O O . THR A 1 95 ? -3.227 -17.422 -19.297 1 98.88 95 THR A O 1
ATOM 742 N N . ALA A 1 96 ? -4.605 -18.922 -20.234 1 98.88 96 ALA A N 1
ATOM 743 C CA . ALA A 1 96 ? -5.281 -19.219 -18.969 1 98.88 96 ALA A CA 1
ATOM 744 C C . ALA A 1 96 ? -4.59 -20.359 -18.234 1 98.88 96 ALA A C 1
ATOM 746 O O . ALA A 1 96 ? -4.109 -21.312 -18.859 1 98.88 96 ALA A O 1
ATOM 747 N N . THR A 1 97 ? -4.555 -20.266 -16.953 1 98.88 97 THR A N 1
ATOM 748 C CA . THR A 1 97 ? -4.195 -21.391 -16.125 1 98.88 97 THR A CA 1
ATOM 749 C C . THR A 1 97 ? -5.43 -22.219 -15.773 1 98.88 97 THR A C 1
ATOM 751 O O . THR A 1 97 ? -6.43 -21.688 -15.297 1 98.88 97 THR A O 1
ATOM 754 N N . ILE A 1 98 ? -5.336 -23.469 -16.016 1 98.81 98 ILE A N 1
ATOM 755 C CA . ILE A 1 98 ? -6.398 -24.391 -15.633 1 98.81 98 ILE A CA 1
ATOM 756 C C . ILE A 1 98 ? -5.91 -25.312 -14.516 1 98.81 98 ILE A C 1
ATOM 758 O O . ILE A 1 98 ? -5.066 -26.188 -14.742 1 98.81 98 ILE A O 1
ATOM 762 N N . GLY A 1 99 ? -6.477 -25.062 -13.352 1 98.38 99 GLY A N 1
ATOM 763 C CA . GLY A 1 99 ? -6.016 -25.812 -12.195 1 98.38 99 GLY A CA 1
ATOM 764 C C . GLY A 1 99 ? -7.082 -26.703 -11.602 1 98.38 99 GLY A C 1
ATOM 765 O O . GLY A 1 99 ? -6.844 -27.391 -10.602 1 98.38 99 GLY A O 1
ATOM 766 N N . SER A 1 100 ? -8.297 -26.734 -12.18 1 98.19 100 SER A N 1
ATOM 767 C CA . SER A 1 100 ? -9.406 -27.594 -11.797 1 98.19 100 SER A CA 1
ATOM 768 C C . SER A 1 100 ? -10.359 -27.828 -12.969 1 98.19 100 SER A C 1
ATOM 770 O O . SER A 1 100 ? -10.344 -27.078 -13.945 1 98.19 100 SER A O 1
ATOM 772 N N . LEU A 1 101 ? -11.094 -28.906 -12.805 1 98.12 101 LEU A N 1
ATOM 773 C CA . LEU A 1 101 ? -12.078 -29.188 -13.852 1 98.12 101 LEU A CA 1
ATOM 774 C C . LEU A 1 101 ? -13.102 -28.062 -13.938 1 98.12 101 LEU A C 1
ATOM 776 O O . LEU A 1 101 ? -13.492 -27.656 -15.039 1 98.12 101 LEU A O 1
ATOM 780 N N . GLN A 1 102 ? -13.477 -27.516 -12.805 1 98.06 102 GLN A N 1
ATOM 781 C CA . GLN A 1 102 ? -14.445 -26.422 -12.773 1 98.06 102 GLN A CA 1
ATOM 782 C C . GLN A 1 102 ? -13.898 -25.188 -13.469 1 98.06 102 GLN A C 1
ATOM 784 O O . GLN A 1 102 ? -14.617 -24.516 -14.211 1 98.06 102 GLN A O 1
ATOM 789 N N . ALA A 1 103 ? -12.695 -24.891 -13.258 1 98.62 103 ALA A N 1
ATOM 790 C CA . ALA A 1 103 ? -12.062 -23.75 -13.922 1 98.62 103 ALA A CA 1
ATOM 791 C C . ALA A 1 103 ? -11.984 -23.969 -15.43 1 98.62 103 ALA A C 1
ATOM 793 O O . ALA A 1 103 ? -12.234 -23.047 -16.219 1 98.62 103 ALA A O 1
ATOM 794 N N . GLY A 1 104 ? -11.609 -25.234 -15.797 1 98.81 104 GLY A N 1
ATOM 795 C CA . GLY A 1 104 ? -11.602 -25.562 -17.219 1 98.81 104 GLY A CA 1
ATOM 796 C C . GLY A 1 104 ? -12.953 -25.391 -17.875 1 98.81 104 GLY A C 1
ATOM 797 O O . GLY A 1 104 ? -13.047 -24.828 -18.969 1 98.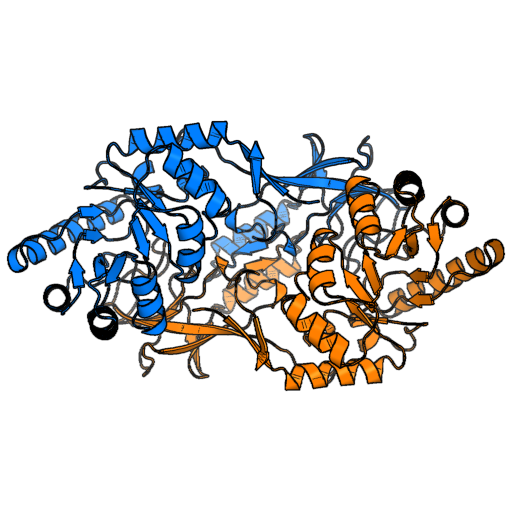81 104 GLY A O 1
ATOM 798 N N . GLN A 1 105 ? -13.945 -25.875 -17.188 1 98.81 105 GLN A N 1
ATOM 799 C CA . GLN A 1 105 ? -15.305 -25.781 -17.703 1 98.81 105 GLN A CA 1
ATOM 800 C C . GLN A 1 105 ? -15.742 -24.312 -17.828 1 98.81 105 GLN A C 1
ATOM 802 O O . GLN A 1 105 ? -16.344 -23.922 -18.828 1 98.81 105 GLN A O 1
ATOM 807 N N . ALA A 1 106 ? -15.43 -23.484 -16.859 1 98.75 106 ALA A N 1
ATOM 808 C CA . ALA A 1 106 ? -15.766 -22.062 -16.891 1 98.75 106 ALA A CA 1
ATOM 809 C C . ALA A 1 106 ? -15.086 -21.359 -18.062 1 98.75 106 ALA A C 1
ATOM 811 O O . ALA A 1 106 ? -15.727 -20.609 -18.812 1 98.75 106 ALA A O 1
ATOM 812 N N . MET A 1 107 ? -13.812 -21.625 -18.266 1 98.88 107 MET A N 1
ATOM 813 C CA . MET A 1 107 ? -13.055 -21.016 -19.359 1 98.88 107 MET A CA 1
ATOM 814 C C . MET A 1 107 ? -13.586 -21.469 -20.719 1 98.88 107 MET A C 1
ATOM 816 O O . MET A 1 107 ? -13.727 -20.672 -21.641 1 98.88 107 MET A O 1
ATOM 820 N N . SER A 1 108 ? -13.859 -22.766 -20.766 1 98.94 108 SER A N 1
ATOM 821 C CA . SER A 1 108 ? -14.391 -23.328 -22.016 1 98.94 108 SER A CA 1
ATOM 822 C C . SER A 1 108 ? -15.727 -22.688 -22.375 1 98.94 108 SER A C 1
ATOM 824 O O . SER A 1 108 ? -15.953 -22.328 -23.531 1 98.94 108 SER A O 1
ATOM 826 N N . GLU A 1 109 ? -16.562 -22.578 -21.391 1 98.81 109 GLU A N 1
ATOM 827 C CA . GLU A 1 109 ? -17.859 -21.969 -21.625 1 98.81 109 GLU A CA 1
ATOM 828 C C . GLU A 1 109 ? -17.734 -20.547 -22.156 1 98.81 109 GLU A C 1
ATOM 830 O O . GLU A 1 109 ? -18.359 -20.188 -23.141 1 98.81 109 GLU A O 1
ATOM 835 N N . VAL A 1 110 ? -16.922 -19.781 -21.562 1 98.81 110 VAL A N 1
ATOM 836 C CA . VAL A 1 110 ? -16.719 -18.391 -21.938 1 98.81 110 VAL A CA 1
ATOM 837 C C . VAL A 1 110 ? -16.094 -18.312 -23.328 1 98.81 110 VAL A C 1
ATOM 839 O O . VAL A 1 110 ? -16.5 -17.516 -24.172 1 98.81 110 VAL A O 1
ATOM 842 N N . ALA A 1 111 ? -15.102 -19.141 -23.547 1 98.81 111 ALA A N 1
ATOM 843 C CA . ALA A 1 111 ? -14.438 -19.172 -24.844 1 98.81 111 ALA A CA 1
ATOM 844 C C . ALA A 1 111 ? -15.438 -19.5 -25.953 1 98.81 111 ALA A C 1
ATOM 846 O O . ALA A 1 111 ? -15.406 -18.875 -27.016 1 98.81 111 ALA A O 1
ATOM 847 N N . THR A 1 112 ? -16.281 -20.422 -25.688 1 98.75 112 THR A N 1
ATOM 848 C CA . THR A 1 112 ? -17.297 -20.828 -26.641 1 98.75 112 THR A CA 1
ATOM 849 C C . THR A 1 112 ? -18.281 -19.672 -26.891 1 98.75 112 THR A C 1
ATOM 851 O O . THR A 1 112 ? -18.594 -19.359 -28.031 1 98.75 112 THR A O 1
ATOM 854 N N . GLU A 1 113 ? -18.703 -19.047 -25.844 1 98.62 113 GLU A N 1
ATOM 855 C CA . GLU A 1 113 ? -19.625 -17.906 -25.953 1 98.62 113 GLU A CA 1
ATOM 856 C C . GLU A 1 113 ? -19.016 -16.781 -26.781 1 98.62 113 GLU A C 1
ATOM 858 O O . GLU A 1 113 ? -19.719 -16.125 -27.547 1 98.62 113 GLU A O 1
ATOM 863 N N . MET A 1 114 ? -17.75 -16.594 -26.641 1 98.62 114 MET A N 1
ATOM 864 C CA . MET A 1 114 ? -17.062 -15.492 -27.297 1 98.62 114 MET A CA 1
ATOM 865 C C . MET A 1 114 ? -16.578 -15.898 -28.688 1 98.62 114 MET A C 1
ATOM 867 O O . MET A 1 114 ? -16.109 -15.062 -29.469 1 98.62 114 MET A O 1
ATOM 871 N N . GLY A 1 115 ? -16.594 -17.156 -29 1 98.5 115 GLY A N 1
ATOM 872 C CA . GLY A 1 115 ? -16.188 -17.656 -30.312 1 98.5 115 GLY A CA 1
ATOM 873 C C . GLY A 1 115 ? -14.695 -17.609 -30.531 1 98.5 115 GLY A C 1
ATOM 874 O O . GLY A 1 115 ? -14.227 -17.328 -31.625 1 98.5 115 GLY A O 1
ATOM 875 N N . VAL A 1 116 ? -13.938 -17.797 -29.422 1 98.69 116 VAL A N 1
ATOM 876 C CA . VAL A 1 116 ? -12.484 -17.766 -29.531 1 98.69 116 VAL A CA 1
ATOM 877 C C . VAL A 1 116 ? -11.891 -19.047 -28.938 1 98.69 116 VAL A C 1
ATOM 879 O O . VAL A 1 116 ? -12.57 -19.781 -28.219 1 98.69 116 VAL A O 1
ATOM 882 N N . THR A 1 117 ? -10.688 -19.359 -29.328 1 98.69 117 THR A N 1
ATOM 883 C CA . THR A 1 117 ? -9.906 -20.406 -28.688 1 98.69 117 THR A CA 1
ATOM 884 C C . THR A 1 117 ? -8.891 -19.797 -27.719 1 98.69 117 THR A C 1
ATOM 886 O O . THR A 1 117 ? -8.125 -18.906 -28.078 1 98.69 117 THR A O 1
ATOM 889 N N . VAL A 1 118 ? -8.898 -20.25 -26.531 1 98.75 118 VAL A N 1
ATOM 890 C CA . VAL A 1 118 ? -8.023 -19.719 -25.5 1 98.75 118 VAL A CA 1
ATOM 891 C C . VAL A 1 118 ? -6.863 -20.672 -25.234 1 98.75 118 VAL A C 1
ATOM 893 O O . VAL A 1 118 ? -7.078 -21.875 -25.062 1 98.75 118 VAL A O 1
ATOM 896 N N . LYS A 1 119 ? -5.637 -20.156 -25.328 1 98.81 119 LYS A N 1
ATOM 897 C CA . LYS A 1 119 ? -4.48 -20.938 -24.891 1 98.81 119 LYS A CA 1
ATOM 898 C C . LYS A 1 119 ? -4.527 -21.188 -23.391 1 98.81 119 LYS A C 1
ATOM 900 O O . LYS A 1 119 ? -4.977 -20.328 -22.625 1 98.81 119 LYS A O 1
ATOM 905 N N . CYS A 1 120 ? -4.043 -22.375 -23.016 1 98.88 120 CYS A N 1
ATOM 906 C CA . CYS A 1 120 ? -4.09 -22.75 -21.594 1 98.88 120 CYS A CA 1
ATOM 907 C C . CYS A 1 120 ? -2.787 -23.422 -21.172 1 98.88 120 CYS A C 1
ATOM 909 O O . CYS A 1 120 ? -2.131 -24.078 -21.969 1 98.88 120 CYS A O 1
ATOM 911 N N . HIS A 1 121 ? -2.383 -23.188 -19.969 1 98.94 121 HIS A N 1
ATOM 912 C CA . HIS A 1 121 ? -1.41 -24.016 -19.266 1 98.94 121 HIS A CA 1
ATOM 913 C C . HIS A 1 121 ? -2.07 -24.812 -18.141 1 98.94 121 HIS A C 1
ATOM 915 O O . HIS A 1 121 ? -2.836 -24.266 -17.344 1 98.94 121 HIS A O 1
ATOM 921 N N . LEU A 1 122 ? -1.795 -26.078 -18.094 1 98.81 122 LEU A N 1
ATOM 922 C CA . LEU A 1 122 ? -2.283 -26.922 -17.016 1 98.81 122 LEU A CA 1
ATOM 923 C C . LEU A 1 122 ? -1.441 -26.734 -15.758 1 98.81 122 LEU A C 1
ATOM 925 O O . LEU A 1 122 ? -0.212 -26.688 -15.828 1 98.81 122 LEU A O 1
ATOM 929 N N . LYS A 1 123 ? -2.109 -26.594 -14.648 1 98.69 123 LYS A N 1
ATOM 930 C CA . LYS A 1 123 ? -1.398 -26.469 -13.383 1 98.69 123 LYS A CA 1
ATOM 931 C C . LYS A 1 123 ? -1.545 -27.719 -12.531 1 98.69 123 LYS A C 1
ATOM 933 O O . LYS A 1 123 ? -2.656 -28.219 -12.336 1 98.69 123 LYS A O 1
ATOM 938 N N . ILE A 1 124 ? -0.452 -28.25 -12.07 1 98.31 124 ILE A N 1
ATOM 939 C CA . ILE A 1 124 ? -0.422 -29.391 -11.164 1 98.31 124 ILE A CA 1
ATOM 940 C C . ILE A 1 124 ? 0.067 -28.938 -9.789 1 98.31 124 ILE A C 1
ATOM 942 O O . ILE A 1 124 ? 1.066 -28.219 -9.68 1 98.31 124 ILE A O 1
ATOM 946 N N . ASP A 1 125 ? -0.68 -29.25 -8.773 1 97.62 125 ASP A N 1
ATOM 947 C CA . ASP A 1 125 ? -0.247 -28.953 -7.41 1 97.62 125 ASP A CA 1
ATOM 948 C C . ASP A 1 125 ? 0.613 -30.078 -6.844 1 97.62 125 ASP A C 1
ATOM 950 O O . ASP A 1 125 ? 0.11 -31.172 -6.559 1 97.62 125 ASP A O 1
ATOM 954 N N . THR A 1 126 ? 1.815 -29.75 -6.598 1 95.81 126 THR A N 1
ATOM 955 C CA . THR A 1 126 ? 2.73 -30.766 -6.117 1 95.81 126 THR A CA 1
ATOM 956 C C . THR A 1 126 ? 3.152 -30.484 -4.676 1 95.81 126 THR A C 1
ATOM 958 O O . THR A 1 126 ? 3.998 -31.203 -4.121 1 95.81 126 THR A O 1
ATOM 961 N N . GLY A 1 127 ? 2.525 -29.391 -4.121 1 92.06 127 GLY A N 1
ATOM 962 C CA . GLY A 1 127 ? 2.934 -29.172 -2.742 1 92.06 127 GLY A CA 1
ATOM 963 C C . GLY A 1 127 ? 2.609 -27.781 -2.234 1 92.06 127 GLY A C 1
ATOM 964 O O . GLY A 1 127 ? 2.879 -27.453 -1.076 1 92.06 127 GLY A O 1
ATOM 965 N N . MET A 1 128 ? 2.053 -26.891 -2.996 1 91.12 128 MET A N 1
ATOM 966 C CA . MET A 1 128 ? 1.707 -25.531 -2.59 1 91.12 128 MET A CA 1
ATOM 967 C C . MET A 1 128 ? 0.34 -25.5 -1.915 1 91.12 128 MET A C 1
ATOM 969 O O . MET A 1 128 ? 0.099 -24.672 -1.034 1 91.12 128 MET A O 1
ATOM 973 N N . GLY A 1 129 ? -0.555 -26.359 -2.391 1 91.38 129 GLY A N 1
ATOM 974 C CA . GLY A 1 129 ? -1.892 -26.422 -1.821 1 91.38 129 GLY A CA 1
ATOM 975 C C . GLY A 1 129 ? -2.742 -25.203 -2.162 1 91.38 129 GLY A C 1
ATOM 976 O O . GLY A 1 129 ? -3.52 -24.734 -1.329 1 91.38 129 GLY A O 1
ATOM 977 N N . ARG A 1 130 ? -2.596 -24.625 -3.297 1 91.12 130 ARG A N 1
ATOM 978 C CA . ARG A 1 130 ? -3.357 -23.453 -3.736 1 91.12 130 ARG A CA 1
ATOM 979 C C . ARG A 1 130 ? -4.145 -23.766 -5.004 1 91.12 130 ARG A C 1
ATOM 981 O O . ARG A 1 130 ? -5.309 -24.172 -4.938 1 91.12 130 ARG A O 1
ATOM 988 N N . TYR A 1 131 ? -3.49 -23.641 -6.129 1 91.25 131 TYR A N 1
ATOM 989 C CA . TYR A 1 131 ? -4.094 -24 -7.41 1 91.25 131 TYR A CA 1
ATOM 990 C C . TYR A 1 131 ? -3.48 -25.281 -7.957 1 91.25 131 TYR A C 1
ATOM 992 O O . TYR A 1 131 ? -2.369 -25.656 -7.582 1 91.25 131 TYR A O 1
ATOM 1000 N N . GLY A 1 132 ? -4.336 -25.938 -8.82 1 97.38 132 GLY A N 1
ATOM 1001 C CA . GLY A 1 132 ? -3.76 -27.031 -9.586 1 97.38 132 GLY A CA 1
ATOM 1002 C C . GLY A 1 132 ? -4.363 -28.391 -9.242 1 97.38 132 GLY A C 1
ATOM 1003 O O . GLY A 1 132 ? -4.762 -28.625 -8.102 1 97.38 132 GLY A O 1
ATOM 1004 N N . PHE A 1 133 ? -4.281 -29.281 -10.156 1 97.94 133 PHE A N 1
ATOM 1005 C CA . PHE A 1 133 ? -4.73 -30.656 -9.961 1 97.94 133 PHE A CA 1
ATOM 1006 C C . PHE A 1 133 ? -3.766 -31.438 -9.07 1 97.94 133 PHE A C 1
ATOM 1008 O O . PHE A 1 133 ? -2.547 -31.297 -9.211 1 97.94 133 PHE A O 1
ATOM 1015 N N . MET A 1 134 ? -4.336 -32.094 -8.156 1 95.44 134 MET A N 1
ATOM 1016 C CA . MET A 1 134 ? -3.516 -33.094 -7.449 1 95.44 134 MET A CA 1
ATOM 1017 C C . MET A 1 134 ? -3.141 -34.25 -8.367 1 95.44 134 MET A C 1
ATOM 1019 O O . MET A 1 134 ? -3.873 -34.562 -9.305 1 95.44 134 MET A O 1
ATOM 1023 N N . PRO A 1 135 ? -2.033 -34.844 -8.016 1 92.38 135 PRO A N 1
ATOM 1024 C CA . PRO A 1 135 ? -1.676 -36.031 -8.82 1 92.38 135 PRO A CA 1
ATOM 1025 C C . PRO A 1 135 ? -2.779 -37.094 -8.852 1 92.38 135 PRO A C 1
ATOM 1027 O O . PRO A 1 135 ? -2.928 -37.812 -9.844 1 92.38 135 PRO A O 1
ATOM 1030 N N . SER A 1 136 ? -3.619 -37.062 -7.867 1 92.94 136 SER A N 1
ATOM 1031 C CA . SER A 1 136 ? -4.723 -38.031 -7.793 1 92.94 136 SER A CA 1
ATOM 1032 C C . SER A 1 136 ? -5.879 -37.594 -8.695 1 92.94 136 SER A C 1
ATOM 1034 O O . SER A 1 136 ? -6.809 -38.375 -8.922 1 92.94 136 SER A O 1
ATOM 1036 N N . GLU A 1 137 ? -5.812 -36.438 -9.242 1 95.19 137 GLU A N 1
ATOM 1037 C CA . GLU A 1 137 ? -6.898 -35.906 -10.062 1 95.19 137 GLU A CA 1
ATOM 1038 C C . GLU A 1 137 ? -6.527 -35.906 -11.547 1 95.19 137 GLU A C 1
ATOM 1040 O O . GLU A 1 137 ? -7.016 -35.062 -12.312 1 95.19 137 GLU A O 1
ATOM 1045 N N . ILE A 1 138 ? -5.699 -36.781 -11.969 1 94.75 138 ILE A N 1
ATOM 1046 C CA . ILE A 1 138 ? -5.145 -36.812 -13.312 1 94.75 138 ILE A CA 1
ATOM 1047 C C . ILE A 1 138 ? -6.273 -36.969 -14.328 1 94.75 138 ILE A C 1
ATOM 1049 O O . ILE A 1 138 ? -6.223 -36.406 -15.422 1 94.75 138 ILE A O 1
ATOM 1053 N N . GLU A 1 139 ? -7.227 -37.781 -14.016 1 97.25 139 GLU A N 1
ATOM 1054 C CA . GLU A 1 139 ? -8.336 -38.031 -14.938 1 97.25 139 GLU A CA 1
ATOM 1055 C C . GLU A 1 139 ? -9.094 -36.75 -15.234 1 97.25 139 GLU A C 1
ATOM 1057 O O . GLU A 1 139 ? -9.461 -36.469 -16.375 1 97.25 139 GLU A O 1
ATOM 1062 N N . ASP A 1 140 ? -9.328 -35.969 -14.234 1 97.5 140 ASP A N 1
ATOM 1063 C CA . ASP A 1 140 ? -9.977 -34.688 -14.414 1 97.5 140 ASP A CA 1
ATOM 1064 C C . ASP A 1 140 ? -9.117 -33.75 -15.258 1 97.5 140 ASP A C 1
ATOM 1066 O O . ASP A 1 140 ? -9.641 -32.969 -16.078 1 97.5 140 ASP A O 1
ATOM 1070 N N . ALA A 1 141 ? -7.848 -33.781 -15.047 1 98.12 141 ALA A N 1
ATOM 1071 C CA . ALA A 1 141 ? -6.926 -32.969 -15.844 1 98.12 141 ALA A CA 1
ATOM 1072 C C . ALA A 1 141 ? -7 -33.344 -17.312 1 98.12 141 ALA A C 1
ATOM 1074 O O . ALA A 1 141 ? -7.051 -32.438 -18.188 1 98.12 141 ALA A O 1
ATOM 1075 N N . ILE A 1 142 ? -7.055 -34.625 -17.562 1 98.19 142 ILE A N 1
ATOM 1076 C CA . ILE A 1 142 ? -7.109 -35.125 -18.922 1 98.19 142 ILE A CA 1
ATOM 1077 C C . ILE A 1 142 ? -8.406 -34.688 -19.594 1 98.19 142 ILE A C 1
ATOM 1079 O O . ILE A 1 142 ? -8.414 -34.312 -20.781 1 98.19 142 ILE A O 1
ATOM 1083 N N . LYS A 1 143 ? -9.477 -34.688 -18.828 1 98.19 143 LYS A N 1
ATOM 1084 C CA . LYS A 1 143 ? -10.766 -34.25 -19.344 1 98.19 143 LYS A CA 1
ATOM 1085 C C . LYS A 1 143 ? -10.695 -32.812 -19.859 1 98.19 143 LYS A C 1
ATOM 1087 O O . LYS A 1 143 ? -11.391 -32.438 -20.812 1 98.19 143 LYS A O 1
ATOM 1092 N N . CYS A 1 144 ? -9.898 -31.984 -19.281 1 98.38 144 CYS A N 1
ATOM 1093 C CA . CYS A 1 144 ? -9.789 -30.578 -19.656 1 98.38 144 CYS A CA 1
ATOM 1094 C C . CYS A 1 144 ? -9.234 -30.422 -21.062 1 98.38 144 CYS A C 1
ATOM 1096 O O . CYS A 1 144 ? -9.57 -29.469 -21.766 1 98.38 144 CYS A O 1
ATOM 1098 N N . TYR A 1 145 ? -8.422 -31.328 -21.516 1 98.12 145 TYR A N 1
ATOM 1099 C CA . TYR A 1 145 ? -7.812 -31.281 -22.844 1 98.12 145 TYR A CA 1
ATOM 1100 C C . TYR A 1 145 ? -8.867 -31.469 -23.922 1 98.12 145 TYR A C 1
ATOM 1102 O O . TYR A 1 145 ? -8.625 -31.156 -25.094 1 98.12 145 TYR A O 1
ATOM 1110 N N . SER A 1 146 ? -9.984 -31.969 -23.547 1 97.38 146 SER A N 1
ATOM 1111 C CA . SER A 1 146 ? -11.031 -32.25 -24.531 1 97.38 146 SER A CA 1
ATOM 1112 C C . SER A 1 146 ? -12.109 -31.172 -24.516 1 97.38 146 SER A C 1
ATOM 1114 O O . SER A 1 146 ? -13.055 -31.219 -25.297 1 97.38 146 SER A O 1
ATOM 1116 N N . LEU A 1 147 ? -11.984 -30.234 -23.609 1 98.5 147 LEU A N 1
ATOM 1117 C CA . LEU A 1 147 ? -12.984 -29.156 -23.531 1 98.5 147 LEU A CA 1
ATOM 1118 C C . LEU A 1 147 ? -12.922 -28.281 -24.781 1 98.5 147 LEU A C 1
ATOM 1120 O O . LEU A 1 147 ? -11.836 -27.938 -25.25 1 98.5 147 LEU A O 1
ATOM 1124 N N . PRO A 1 148 ? -14.055 -27.891 -25.281 1 98.38 148 PRO A N 1
ATOM 1125 C CA . PRO A 1 148 ? -14.086 -27.078 -26.5 1 98.38 148 PRO A CA 1
ATOM 1126 C C . PRO A 1 148 ? -13.406 -25.719 -26.328 1 98.38 148 PRO A C 1
ATOM 1128 O O . PRO A 1 148 ? -13.5 -25.109 -25.25 1 98.38 148 PRO A O 1
ATOM 1131 N N . ASN A 1 149 ? -12.719 -25.25 -27.328 1 98.62 149 ASN A N 1
ATOM 1132 C CA . ASN A 1 149 ? -12.188 -23.906 -27.469 1 98.62 149 ASN A CA 1
ATOM 1133 C C . ASN A 1 149 ? -11.031 -23.656 -26.5 1 98.62 149 ASN A C 1
ATOM 1135 O O . ASN A 1 149 ? -10.719 -22.5 -26.188 1 98.62 149 ASN A O 1
ATOM 1139 N N . LEU A 1 150 ? -10.5 -24.719 -25.969 1 98.75 150 LEU A N 1
ATOM 1140 C CA . LEU A 1 150 ? -9.273 -24.625 -25.188 1 98.75 150 LEU A CA 1
ATOM 1141 C C . LEU A 1 150 ? -8.109 -25.297 -25.906 1 98.75 150 LEU A C 1
ATOM 1143 O O . LEU A 1 150 ? -8.273 -26.375 -26.484 1 98.75 150 LEU A O 1
ATOM 1147 N N . LYS A 1 151 ? -7.023 -24.625 -25.984 1 98.69 151 LYS A N 1
ATOM 1148 C CA . LYS A 1 151 ? -5.801 -25.203 -26.547 1 98.69 151 LYS A CA 1
ATOM 1149 C C . LYS A 1 151 ? -4.68 -25.219 -25.5 1 98.69 151 LYS A C 1
ATOM 1151 O O . LYS A 1 151 ? -4.137 -24.172 -25.156 1 98.69 151 LYS A O 1
ATOM 1156 N N . PHE A 1 152 ? -4.328 -26.344 -25.047 1 98.69 152 PHE A N 1
ATOM 1157 C CA . PHE A 1 152 ? -3.281 -26.469 -24.047 1 98.69 152 PHE A CA 1
ATOM 1158 C C . PHE A 1 152 ? -1.901 -26.391 -24.688 1 98.69 152 PHE A C 1
ATOM 1160 O O . PHE A 1 152 ? -1.583 -27.172 -25.578 1 98.69 152 PHE A O 1
ATOM 1167 N N . THR A 1 153 ? -1.112 -25.422 -24.219 1 98.56 153 THR A N 1
ATOM 1168 C CA . THR A 1 153 ? 0.191 -25.156 -24.828 1 98.56 153 THR A CA 1
ATOM 1169 C C . THR A 1 153 ? 1.301 -25.281 -23.781 1 98.56 153 THR A C 1
ATOM 1171 O O . THR A 1 153 ? 2.461 -24.984 -24.078 1 98.56 153 THR A O 1
ATOM 1174 N N . GLY A 1 154 ? 0.958 -25.734 -22.609 1 98.69 154 GLY A N 1
ATOM 1175 C CA . GLY A 1 154 ? 1.952 -25.922 -21.562 1 98.69 154 GLY A CA 1
ATOM 1176 C C . GLY A 1 154 ? 1.356 -26.422 -20.25 1 98.69 154 GLY A C 1
ATOM 1177 O O . GLY A 1 154 ? 0.141 -26.594 -20.141 1 98.69 154 GLY A O 1
ATOM 1178 N N . ALA A 1 155 ? 2.215 -26.688 -19.297 1 98.75 155 ALA A N 1
ATOM 1179 C CA . ALA A 1 155 ? 1.85 -27.109 -17.953 1 98.75 155 ALA A CA 1
ATOM 1180 C C . ALA A 1 155 ? 2.922 -26.703 -16.938 1 98.75 155 ALA A C 1
ATOM 1182 O O . ALA A 1 155 ? 4.09 -26.531 -17.297 1 98.75 155 ALA A O 1
ATOM 1183 N N . TYR A 1 156 ? 2.461 -26.484 -15.711 1 98.69 156 TYR A N 1
ATOM 1184 C CA . TYR A 1 156 ? 3.477 -26.078 -14.742 1 98.69 156 TYR A CA 1
ATOM 1185 C C . TYR A 1 156 ? 3.043 -26.438 -13.32 1 98.69 156 TYR A C 1
ATOM 1187 O O . TYR A 1 156 ? 1.907 -26.859 -13.102 1 98.69 156 TYR A O 1
ATOM 1195 N N . THR A 1 157 ? 3.963 -26.469 -12.438 1 98.06 157 THR A N 1
ATOM 1196 C CA . THR A 1 157 ? 3.789 -26.5 -10.992 1 98.06 157 THR A CA 1
ATOM 1197 C C . THR A 1 157 ? 4.523 -25.344 -10.328 1 98.06 157 THR A C 1
ATOM 1199 O O . THR A 1 157 ? 5.055 -24.469 -11.016 1 98.06 157 THR A O 1
ATOM 1202 N N . HIS A 1 158 ? 4.371 -25.203 -9.078 1 96.06 158 HIS A N 1
ATOM 1203 C CA . HIS A 1 158 ? 5.035 -24.156 -8.328 1 96.06 158 HIS A CA 1
ATOM 1204 C C . HIS A 1 158 ? 5.688 -24.703 -7.062 1 96.06 158 HIS A C 1
ATOM 1206 O O . HIS A 1 158 ? 5.023 -25.344 -6.246 1 96.06 158 HIS A O 1
ATOM 1212 N N . PHE A 1 159 ? 6.953 -24.422 -6.938 1 94.75 159 PHE A N 1
ATOM 1213 C CA . PHE A 1 159 ? 7.688 -24.906 -5.773 1 94.75 159 PHE A CA 1
ATOM 1214 C C . PHE A 1 159 ? 7.352 -24.078 -4.539 1 94.75 159 PHE A C 1
ATOM 1216 O O . PHE A 1 159 ? 7.258 -22.844 -4.613 1 94.75 159 PHE A O 1
ATOM 1223 N N . SER A 1 160 ? 7.211 -24.703 -3.379 1 89.5 160 SER A N 1
ATOM 1224 C CA . SER A 1 160 ? 6.75 -24.031 -2.164 1 89.5 160 SER A CA 1
ATOM 1225 C C . SER A 1 160 ? 7.922 -23.656 -1.265 1 89.5 160 SER A C 1
ATOM 1227 O O . SER A 1 160 ? 7.812 -22.734 -0.452 1 89.5 160 SER A O 1
ATOM 1229 N N . SER A 1 161 ? 9.008 -24.328 -1.344 1 88.25 161 SER A N 1
ATOM 1230 C CA . SER A 1 161 ? 10.047 -24.141 -0.333 1 88.25 161 SER A CA 1
ATOM 1231 C C . SER A 1 161 ? 11.438 -24.25 -0.943 1 88.25 161 SER A C 1
ATOM 1233 O O . SER A 1 161 ? 12.312 -24.922 -0.388 1 88.25 161 SER A O 1
ATOM 1235 N N . ALA A 1 162 ? 11.648 -23.594 -1.952 1 83.94 162 ALA A N 1
ATOM 1236 C CA . ALA A 1 162 ? 12.867 -23.797 -2.727 1 83.94 162 ALA A CA 1
ATOM 1237 C C . ALA A 1 162 ? 14.094 -23.281 -1.977 1 83.94 162 ALA A C 1
ATOM 1239 O O . ALA A 1 162 ? 15.219 -23.719 -2.217 1 83.94 162 ALA A O 1
ATOM 1240 N N . PHE A 1 163 ? 13.836 -22.312 -1.115 1 78.38 163 PHE A N 1
ATOM 1241 C CA . PHE A 1 163 ? 14.953 -21.797 -0.346 1 78.38 163 PHE A CA 1
ATOM 1242 C C . PHE A 1 163 ? 15.242 -22.672 0.866 1 78.38 163 PHE A C 1
ATOM 1244 O O . PHE A 1 163 ? 16.391 -22.969 1.165 1 78.38 163 PHE A O 1
ATOM 1251 N N . ARG A 1 164 ? 14.289 -23.203 1.454 1 77.94 164 ARG A N 1
ATOM 1252 C CA . ARG A 1 164 ? 14.453 -23.844 2.76 1 77.94 164 ARG A CA 1
ATOM 1253 C C . ARG A 1 164 ? 14.664 -25.344 2.617 1 77.94 164 ARG A C 1
ATOM 1255 O O . ARG A 1 164 ? 15.32 -25.969 3.459 1 77.94 164 ARG A O 1
ATOM 1262 N N . ASN A 1 165 ? 14.109 -25.859 1.508 1 86.06 165 ASN A N 1
ATOM 1263 C CA . ASN A 1 165 ? 14.078 -27.312 1.427 1 86.06 165 ASN A CA 1
ATOM 1264 C C . ASN A 1 165 ? 14.344 -27.797 0.006 1 86.06 165 ASN A C 1
ATOM 1266 O O . ASN A 1 165 ? 13.406 -28 -0.772 1 86.06 165 ASN A O 1
ATOM 1270 N N . HIS A 1 166 ? 15.531 -28.172 -0.172 1 89.56 166 HIS A N 1
ATOM 1271 C CA . HIS A 1 166 ? 15.961 -28.625 -1.493 1 89.56 166 HIS A CA 1
ATOM 1272 C C . HIS A 1 166 ? 15.336 -29.969 -1.839 1 89.56 166 HIS A C 1
ATOM 1274 O O . HIS A 1 166 ? 14.922 -30.203 -2.979 1 89.56 166 HIS A O 1
ATOM 1280 N N . ASP A 1 167 ? 15.297 -30.781 -0.857 1 90.06 167 ASP A N 1
ATOM 1281 C CA . ASP A 1 167 ? 14.773 -32.125 -1.08 1 90.06 167 ASP A CA 1
ATOM 1282 C C . ASP A 1 167 ? 13.297 -32.094 -1.447 1 90.06 167 ASP A C 1
ATOM 1284 O O . ASP A 1 167 ? 12.852 -32.812 -2.352 1 90.06 167 ASP A O 1
ATOM 1288 N N . LEU A 1 168 ? 12.609 -31.328 -0.792 1 90.19 168 LEU A N 1
ATOM 1289 C CA . LEU A 1 168 ? 11.188 -31.188 -1.103 1 90.19 168 LEU A CA 1
ATOM 1290 C C . LEU A 1 168 ? 11 -30.609 -2.506 1 90.19 168 LEU A C 1
ATOM 1292 O O . LEU A 1 168 ? 10.086 -31.031 -3.229 1 90.19 168 LEU A O 1
ATOM 1296 N N . THR A 1 169 ? 11.82 -29.703 -2.869 1 94.44 169 THR A N 1
ATOM 1297 C CA . THR A 1 169 ? 11.75 -29.109 -4.195 1 94.44 169 THR A CA 1
ATOM 1298 C C . THR A 1 169 ? 12.008 -30.156 -5.277 1 94.44 169 THR A C 1
ATOM 1300 O O . THR A 1 169 ? 11.273 -30.219 -6.266 1 94.44 169 THR A O 1
ATOM 1303 N N . LYS A 1 170 ? 12.969 -30.969 -5.031 1 95.38 170 LYS A N 1
ATOM 1304 C CA . LYS A 1 170 ? 13.281 -32.031 -5.984 1 95.38 170 LYS A CA 1
ATOM 1305 C C . LYS A 1 170 ? 12.156 -33.062 -6.047 1 95.38 170 LYS A C 1
ATOM 1307 O O . LYS A 1 170 ? 11.828 -33.562 -7.121 1 95.38 170 LYS A O 1
ATOM 1312 N N . ALA A 1 171 ? 11.625 -33.344 -4.906 1 94.5 171 ALA A N 1
ATOM 1313 C CA . ALA A 1 171 ? 10.492 -34.25 -4.863 1 94.5 171 ALA A CA 1
ATOM 1314 C C . ALA A 1 171 ? 9.305 -33.688 -5.637 1 94.5 171 ALA A C 1
ATOM 1316 O O . ALA A 1 171 ? 8.625 -34.438 -6.359 1 94.5 171 ALA A O 1
ATOM 1317 N N . GLN A 1 172 ? 9.008 -32.438 -5.516 1 96 172 GLN A N 1
ATOM 1318 C CA . GLN A 1 172 ? 7.938 -31.797 -6.262 1 96 172 GLN A CA 1
ATOM 1319 C C . GLN A 1 172 ? 8.195 -31.875 -7.766 1 96 172 GLN A C 1
ATOM 1321 O O . GLN A 1 172 ? 7.27 -32.094 -8.547 1 96 172 GLN A O 1
ATOM 1326 N N . LEU A 1 173 ? 9.438 -31.641 -8.109 1 97.62 173 LEU A N 1
ATOM 1327 C CA . LEU A 1 173 ? 9.797 -31.688 -9.523 1 97.62 173 LEU A CA 1
ATOM 1328 C C . LEU A 1 173 ? 9.547 -33.062 -10.102 1 97.62 173 LEU A C 1
ATOM 1330 O O . LEU A 1 173 ? 8.953 -33.188 -11.172 1 97.62 173 LEU A O 1
ATOM 1334 N N . GLU A 1 174 ? 10.008 -34.062 -9.391 1 97.62 174 GLU A N 1
ATOM 1335 C CA . GLU A 1 174 ? 9.828 -35.438 -9.859 1 97.62 174 GLU A CA 1
ATOM 1336 C C . GLU A 1 174 ? 8.344 -35.781 -9.945 1 97.62 174 GLU A C 1
ATOM 1338 O O . GLU A 1 174 ? 7.91 -36.438 -10.906 1 97.62 174 GLU A O 1
ATOM 1343 N N . MET A 1 175 ? 7.637 -35.406 -8.984 1 97.25 175 MET A N 1
ATOM 1344 C CA . MET A 1 175 ? 6.195 -35.656 -8.984 1 97.25 175 MET A CA 1
ATOM 1345 C C . MET A 1 175 ? 5.543 -35 -10.195 1 97.25 175 MET A C 1
ATOM 1347 O O . MET A 1 175 ? 4.68 -35.594 -10.844 1 97.25 175 MET A O 1
ATOM 1351 N N . PHE A 1 176 ? 5.977 -33.812 -10.508 1 98.19 176 PHE A N 1
ATOM 1352 C CA . PHE A 1 176 ? 5.453 -33.094 -11.656 1 98.19 176 PHE A CA 1
ATOM 1353 C C . PHE A 1 176 ? 5.766 -33.812 -12.961 1 98.19 176 PHE A C 1
ATOM 1355 O O . PHE A 1 176 ? 4.871 -34.031 -13.773 1 98.19 176 PHE A O 1
ATOM 1362 N N . LYS A 1 177 ? 6.977 -34.188 -13.094 1 98.19 177 LYS A N 1
ATOM 1363 C CA . LYS A 1 177 ? 7.41 -34.875 -14.297 1 98.19 177 LYS A CA 1
ATOM 1364 C C . LYS A 1 177 ? 6.633 -36.188 -14.484 1 98.19 177 LYS A C 1
ATOM 1366 O O . LYS A 1 177 ? 6.164 -36.5 -15.586 1 98.19 177 LYS A O 1
ATOM 1371 N N . ASP A 1 178 ? 6.504 -36.875 -13.383 1 98 178 ASP A N 1
ATOM 1372 C CA . ASP A 1 178 ? 5.789 -38.156 -13.43 1 98 178 ASP A CA 1
ATOM 1373 C C . ASP A 1 178 ? 4.328 -37.938 -13.82 1 98 178 ASP A C 1
ATOM 1375 O O . ASP A 1 178 ? 3.789 -38.688 -14.648 1 98 178 ASP A O 1
ATOM 1379 N N . THR A 1 179 ? 3.703 -37 -13.211 1 98.12 179 THR A N 1
ATOM 1380 C CA . THR A 1 179 ? 2.305 -36.688 -13.5 1 98.12 179 THR A CA 1
ATOM 1381 C C . THR A 1 179 ? 2.123 -36.281 -14.961 1 98.12 179 THR A C 1
ATOM 1383 O O . THR A 1 179 ? 1.22 -36.781 -15.633 1 98.12 179 THR A O 1
ATOM 1386 N N . MET A 1 180 ? 2.984 -35.469 -15.484 1 98.12 180 MET A N 1
ATOM 1387 C CA . MET A 1 180 ? 2.861 -34.969 -16.859 1 98.12 180 MET A CA 1
ATOM 1388 C C . MET A 1 180 ? 3.145 -36.094 -17.859 1 98.12 180 MET A C 1
ATOM 1390 O O . MET A 1 180 ? 2.559 -36.125 -18.938 1 98.12 180 MET A O 1
ATOM 1394 N N . ALA A 1 181 ? 4.062 -37 -17.453 1 97.94 181 ALA A N 1
ATOM 1395 C CA . ALA A 1 181 ? 4.309 -38.156 -18.312 1 97.94 181 ALA A CA 1
ATOM 1396 C C . ALA A 1 181 ? 3.037 -39 -18.5 1 97.94 181 ALA A C 1
ATOM 1398 O O . ALA A 1 181 ? 2.723 -39.406 -19.609 1 97.94 181 ALA A O 1
ATOM 1399 N N . LYS A 1 182 ? 2.336 -39.188 -17.438 1 97.62 182 LYS A N 1
ATOM 1400 C CA . LYS A 1 182 ? 1.083 -39.938 -17.5 1 97.62 182 LYS A CA 1
ATOM 1401 C C . LYS A 1 182 ? 0.043 -39.219 -18.344 1 97.62 182 LYS A C 1
ATOM 1403 O O . LYS A 1 182 ? -0.676 -39.844 -19.125 1 97.62 182 LYS A O 1
ATOM 1408 N N . ILE A 1 183 ? -0.051 -37.938 -18.203 1 98.12 183 ILE A N 1
ATOM 1409 C CA . ILE A 1 183 ? -1.006 -37.125 -18.953 1 98.12 183 ILE A CA 1
ATOM 1410 C C . ILE A 1 183 ? -0.638 -37.156 -20.438 1 98.12 183 ILE A C 1
ATOM 1412 O O . ILE A 1 183 ? -1.506 -37.312 -21.297 1 98.12 183 ILE A O 1
ATOM 1416 N N . LYS A 1 184 ? 0.632 -37 -20.703 1 97.88 184 LYS A N 1
ATOM 1417 C CA . LYS A 1 184 ? 1.12 -37 -22.078 1 97.88 184 LYS A CA 1
ATOM 1418 C C . LYS A 1 184 ? 0.756 -38.281 -22.797 1 97.88 184 LYS A C 1
ATOM 1420 O O . LYS A 1 184 ? 0.429 -38.281 -23.984 1 97.88 184 LYS A O 1
ATOM 1425 N N . GLU A 1 185 ? 0.824 -39.375 -22.125 1 97.69 185 GLU A N 1
ATOM 1426 C CA . GLU A 1 185 ? 0.479 -40.656 -22.703 1 97.69 185 GLU A CA 1
ATOM 1427 C C . GLU A 1 185 ? -0.965 -40.688 -23.188 1 97.69 185 GLU A C 1
ATOM 1429 O O . GLU A 1 185 ? -1.289 -41.375 -24.156 1 97.69 185 GLU A O 1
ATOM 1434 N N . GLN A 1 186 ? -1.729 -39.969 -22.594 1 96.94 186 GLN A N 1
ATOM 1435 C CA . GLN A 1 186 ? -3.156 -40 -22.891 1 96.94 186 GLN A CA 1
ATOM 1436 C C . GLN A 1 186 ? -3.537 -38.875 -23.875 1 96.94 186 GLN A C 1
ATOM 1438 O O . GLN A 1 186 ? -4.379 -39.094 -24.75 1 96.94 186 GLN A O 1
ATOM 1443 N N . VAL A 1 187 ? -2.945 -37.719 -23.766 1 97.31 187 VAL A N 1
ATOM 1444 C CA . VAL A 1 187 ? -3.439 -36.562 -24.5 1 97.31 187 VAL A CA 1
ATOM 1445 C C . VAL A 1 187 ? -2.477 -36.25 -25.641 1 97.31 187 VAL A C 1
ATOM 1447 O O . VAL A 1 187 ? -2.803 -35.469 -26.531 1 97.31 187 VAL A O 1
ATOM 1450 N N . GLY A 1 188 ? -1.301 -36.812 -25.641 1 95.75 188 GLY A N 1
ATOM 1451 C CA . GLY A 1 188 ? -0.301 -36.562 -26.672 1 95.75 188 GLY A CA 1
ATOM 1452 C C . GLY A 1 188 ? 0.587 -35.375 -26.359 1 95.75 188 GLY A C 1
ATOM 1453 O O . GLY A 1 188 ? 1.424 -35.438 -25.453 1 95.75 188 GLY A O 1
ATOM 1454 N N . ASN A 1 189 ? 0.312 -34.25 -26.906 1 95.81 189 ASN A N 1
ATOM 1455 C CA . ASN A 1 189 ? 1.146 -33.062 -26.734 1 95.81 189 ASN A CA 1
ATOM 1456 C C . ASN A 1 189 ? 0.682 -32.219 -25.531 1 95.81 189 ASN A C 1
ATOM 1458 O O . ASN A 1 189 ? -0.466 -31.781 -25.484 1 95.81 189 ASN A O 1
ATOM 1462 N N . VAL A 1 190 ? 1.634 -31.953 -24.609 1 97.56 190 VAL A N 1
ATOM 1463 C CA . VAL A 1 190 ? 1.298 -31.203 -23.406 1 97.56 190 VAL A CA 1
ATOM 1464 C C . VAL A 1 190 ? 1.948 -29.828 -23.453 1 97.56 190 VAL A C 1
ATOM 1466 O O . VAL A 1 190 ? 1.793 -29.031 -22.531 1 97.56 190 VAL A O 1
ATOM 1469 N N . GLY A 1 191 ? 2.693 -29.5 -24.516 1 97.94 191 GLY A N 1
ATOM 1470 C CA . GLY A 1 191 ? 3.316 -28.203 -24.688 1 97.94 191 GLY A CA 1
ATOM 1471 C C . GLY A 1 191 ? 4.531 -28 -23.812 1 97.94 191 GLY A C 1
ATOM 1472 O O . GLY A 1 191 ? 5.215 -28.969 -23.453 1 97.94 191 GLY A O 1
ATOM 1473 N N . ILE A 1 192 ? 4.898 -26.781 -23.469 1 98.31 192 ILE A N 1
ATOM 1474 C CA . ILE A 1 192 ? 6.094 -26.469 -22.688 1 98.31 192 ILE A CA 1
ATOM 1475 C C . ILE A 1 192 ? 5.852 -26.766 -21.219 1 98.31 192 ILE A C 1
ATOM 1477 O O . ILE A 1 192 ? 4.746 -26.562 -20.703 1 98.31 192 ILE A O 1
ATOM 1481 N N . LEU A 1 193 ? 6.875 -27.188 -20.547 1 98.81 193 LEU A N 1
ATOM 1482 C CA . LEU A 1 193 ? 6.816 -27.469 -19.125 1 98.81 193 LEU A CA 1
ATOM 1483 C C . LEU A 1 193 ? 7.684 -26.5 -18.328 1 98.81 193 LEU A C 1
ATOM 1485 O O . LEU A 1 193 ? 8.805 -26.188 -18.75 1 98.81 193 LEU A O 1
ATOM 1489 N N . HIS A 1 194 ? 7.105 -25.922 -17.266 1 98.62 194 HIS A N 1
ATOM 1490 C CA . HIS A 1 194 ? 7.891 -25.031 -16.422 1 98.62 194 HIS A CA 1
ATOM 1491 C C . HIS A 1 194 ? 7.547 -25.219 -14.953 1 98.62 194 HIS A C 1
ATOM 1493 O O . HIS A 1 194 ? 6.398 -25.516 -14.617 1 98.62 194 HIS A O 1
ATOM 1499 N N . ALA A 1 195 ? 8.555 -25.047 -14.062 1 97.81 195 ALA A N 1
ATOM 1500 C CA . ALA A 1 195 ? 8.367 -25.281 -12.633 1 97.81 195 ALA A CA 1
ATOM 1501 C C . ALA A 1 195 ? 9.172 -24.266 -11.805 1 97.81 195 ALA A C 1
ATOM 1503 O O . ALA A 1 195 ? 8.68 -23.766 -10.797 1 97.81 195 ALA A O 1
ATOM 1504 N N . SER A 1 196 ? 10.328 -23.859 -12.25 1 96.81 196 SER A N 1
ATOM 1505 C CA . SER A 1 196 ? 11.297 -23.109 -11.461 1 96.81 196 SER A CA 1
ATOM 1506 C C . SER A 1 196 ? 10.852 -21.656 -11.281 1 96.81 196 SER A C 1
ATOM 1508 O O . SER A 1 196 ? 10.562 -20.969 -12.258 1 96.81 196 SER A O 1
ATOM 1510 N N . ASN A 1 197 ? 10.758 -21.312 -10.031 1 96.5 197 ASN A N 1
ATOM 1511 C CA . ASN A 1 197 ? 10.648 -19.906 -9.672 1 96.5 197 ASN A CA 1
ATOM 1512 C C . ASN A 1 197 ? 12.008 -19.297 -9.328 1 96.5 197 ASN A C 1
ATOM 1514 O O . ASN A 1 197 ? 13.031 -19.984 -9.422 1 96.5 197 ASN A O 1
ATOM 1518 N N . SER A 1 198 ? 12.023 -18.047 -8.938 1 96.88 198 SER A N 1
ATOM 1519 C CA . SER A 1 198 ? 13.273 -17.344 -8.695 1 96.88 198 SER A CA 1
ATOM 1520 C C . SER A 1 198 ? 14.117 -18.062 -7.641 1 96.88 198 SER A C 1
ATOM 1522 O O . SER A 1 198 ? 15.289 -18.359 -7.879 1 96.88 198 SER A O 1
ATOM 1524 N N . PRO A 1 199 ? 13.586 -18.391 -6.461 1 94.88 199 PRO A N 1
ATOM 1525 C CA . PRO A 1 199 ? 14.422 -19.062 -5.461 1 94.88 199 PRO A CA 1
ATOM 1526 C C . PRO A 1 199 ? 14.93 -20.422 -5.938 1 94.88 199 PRO A C 1
ATOM 1528 O O . PRO A 1 199 ? 16.062 -20.797 -5.633 1 94.88 199 PRO A O 1
ATOM 1531 N N . ALA A 1 200 ? 14.094 -21.156 -6.652 1 95.5 200 ALA A N 1
ATOM 1532 C CA . ALA A 1 200 ? 14.523 -22.469 -7.129 1 95.5 200 ALA A CA 1
ATOM 1533 C C . ALA A 1 200 ? 15.688 -22.344 -8.109 1 95.5 200 ALA A C 1
ATOM 1535 O O . ALA A 1 200 ? 16.672 -23.078 -8.016 1 95.5 200 ALA A O 1
ATOM 1536 N N . LEU A 1 201 ? 15.57 -21.438 -9.008 1 95.69 201 LEU A N 1
ATOM 1537 C CA . LEU A 1 201 ? 16.625 -21.234 -9.992 1 95.69 201 LEU A CA 1
ATOM 1538 C C . LEU A 1 201 ? 17.953 -20.922 -9.305 1 95.69 201 LEU A C 1
ATOM 1540 O O . LEU A 1 201 ? 19 -21.422 -9.727 1 95.69 201 LEU A O 1
ATOM 1544 N N . LEU A 1 202 ? 17.875 -20.156 -8.227 1 94.56 202 LEU A N 1
ATOM 1545 C CA . LEU A 1 202 ? 19.094 -19.625 -7.617 1 94.56 202 LEU A CA 1
ATOM 1546 C C . LEU A 1 202 ? 19.641 -20.594 -6.582 1 94.56 202 LEU A C 1
ATOM 1548 O O . LEU A 1 202 ? 20.828 -20.531 -6.234 1 94.56 202 LEU A O 1
ATOM 1552 N N . ASN A 1 203 ? 18.797 -21.547 -6.074 1 93 203 ASN A N 1
ATOM 1553 C CA . ASN A 1 203 ? 19.219 -22.297 -4.902 1 93 203 ASN A CA 1
ATOM 1554 C C . ASN A 1 203 ? 19.297 -23.797 -5.199 1 93 203 ASN A C 1
ATOM 1556 O O . ASN A 1 203 ? 19.906 -24.547 -4.445 1 93 203 ASN A O 1
ATOM 1560 N N . VAL A 1 204 ? 18.656 -24.281 -6.211 1 93.12 204 VAL A N 1
ATOM 1561 C CA . VAL A 1 204 ? 18.531 -25.719 -6.449 1 93.12 204 VAL A CA 1
ATOM 1562 C C . VAL A 1 204 ? 19.094 -26.062 -7.824 1 93.12 204 VAL A C 1
ATOM 1564 O O . VAL A 1 204 ? 18.781 -25.391 -8.812 1 93.12 204 VAL A O 1
ATOM 1567 N N . GLU A 1 205 ? 19.906 -27.109 -7.867 1 91.5 205 GLU A N 1
ATOM 1568 C CA . GLU A 1 205 ? 20.484 -27.531 -9.133 1 91.5 205 GLU A CA 1
ATOM 1569 C C . GLU A 1 205 ? 19.5 -28.375 -9.938 1 91.5 205 GLU A C 1
ATOM 1571 O O . GLU A 1 205 ? 18.656 -29.062 -9.367 1 91.5 205 GLU A O 1
ATOM 1576 N N . ASP A 1 206 ? 19.547 -28.281 -11.227 1 93.81 206 ASP A N 1
ATOM 1577 C CA . ASP A 1 206 ? 18.844 -29.141 -12.172 1 93.81 206 ASP A CA 1
ATOM 1578 C C . ASP A 1 206 ? 17.328 -29.016 -12.008 1 93.81 206 ASP A C 1
ATOM 1580 O O . ASP A 1 206 ? 16.609 -30.031 -11.969 1 93.81 206 ASP A O 1
ATOM 1584 N N . VAL A 1 207 ? 16.844 -27.812 -11.891 1 94.88 207 VAL A N 1
ATOM 1585 C CA . VAL A 1 207 ? 15.422 -27.609 -11.617 1 94.88 207 VAL A CA 1
ATOM 1586 C C . VAL A 1 207 ? 14.758 -26.953 -12.828 1 94.88 207 VAL A C 1
ATOM 1588 O O . VAL A 1 207 ? 13.555 -26.688 -12.82 1 94.88 207 VAL A O 1
ATOM 1591 N N . CYS A 1 208 ? 15.531 -26.719 -13.898 1 96.62 208 CYS A N 1
ATOM 1592 C CA . CYS A 1 208 ? 14.984 -26.062 -15.086 1 96.62 208 CYS A CA 1
ATOM 1593 C C . CYS A 1 208 ? 14.359 -27.062 -16.031 1 96.62 208 CYS A C 1
ATOM 1595 O O . CYS A 1 208 ? 14.891 -28.172 -16.219 1 96.62 208 CYS A O 1
ATOM 1597 N N . LEU A 1 209 ? 13.266 -26.75 -16.578 1 98.19 209 LEU A N 1
ATOM 1598 C CA . LEU A 1 209 ? 12.641 -27.5 -17.672 1 98.19 209 LEU A CA 1
ATOM 1599 C C . LEU A 1 209 ? 12.711 -26.719 -18.969 1 98.19 209 LEU A C 1
ATOM 1601 O O . LEU A 1 209 ? 13.797 -26.297 -19.391 1 98.19 209 LEU A O 1
ATOM 1605 N N . ASP A 1 210 ? 11.57 -26.562 -19.656 1 98.44 210 ASP A N 1
ATOM 1606 C CA . ASP A 1 210 ? 11.617 -25.891 -20.953 1 98.44 210 ASP A CA 1
ATOM 1607 C C . ASP A 1 210 ? 11.805 -24.375 -20.797 1 98.44 210 ASP A C 1
ATOM 1609 O O . ASP A 1 210 ? 12.367 -23.719 -21.672 1 98.44 210 ASP A O 1
ATOM 1613 N N . THR A 1 211 ? 11.25 -23.812 -19.75 1 98.38 211 THR A N 1
ATOM 1614 C CA . THR A 1 211 ? 11.367 -22.406 -19.375 1 98.38 211 THR A CA 1
ATOM 1615 C C . THR A 1 211 ? 11.305 -22.25 -17.859 1 98.38 211 THR A C 1
ATOM 1617 O O . THR A 1 211 ? 11.055 -23.203 -17.141 1 98.38 211 THR A O 1
ATOM 1620 N N . VAL A 1 212 ? 11.688 -21.062 -17.375 1 98.44 212 VAL A N 1
ATOM 1621 C CA . VAL A 1 212 ? 11.594 -20.75 -15.953 1 98.44 212 VAL A CA 1
ATOM 1622 C C . VAL A 1 212 ? 10.797 -19.469 -15.75 1 98.44 212 VAL A C 1
ATOM 1624 O O . VAL A 1 212 ? 10.75 -18.609 -16.641 1 98.44 212 VAL A O 1
ATOM 1627 N N . ARG A 1 213 ? 10.109 -19.359 -14.664 1 98.69 213 ARG A N 1
ATOM 1628 C CA . ARG A 1 213 ? 9.336 -18.172 -14.305 1 98.69 213 ARG A CA 1
ATOM 1629 C C . ARG A 1 213 ? 10.094 -17.312 -13.297 1 98.69 213 ARG A C 1
ATOM 1631 O O . ARG A 1 213 ? 10.273 -17.719 -12.141 1 98.69 213 ARG A O 1
ATOM 1638 N N . ILE A 1 214 ? 10.453 -16.094 -13.711 1 98.5 214 ILE A N 1
ATOM 1639 C CA . ILE A 1 214 ? 11.336 -15.266 -12.883 1 98.5 214 ILE A CA 1
ATOM 1640 C C . ILE A 1 214 ? 10.68 -13.914 -12.617 1 98.5 214 ILE A C 1
ATOM 1642 O O . ILE A 1 214 ? 10.203 -13.258 -13.547 1 98.5 214 ILE A O 1
ATOM 1646 N N . GLY A 1 215 ? 10.57 -13.523 -11.336 1 97.88 215 GLY A N 1
ATOM 1647 C CA . GLY A 1 215 ? 10.055 -12.219 -10.938 1 97.88 215 GLY A CA 1
ATOM 1648 C C . GLY A 1 215 ? 10.945 -11.516 -9.93 1 97.88 215 GLY A C 1
ATOM 1649 O O . GLY A 1 215 ? 11.758 -10.672 -10.297 1 97.88 215 GLY A O 1
ATOM 1650 N N . SER A 1 216 ? 11.055 -12.031 -8.711 1 96.38 216 SER A N 1
ATOM 1651 C CA . SER A 1 216 ? 11.758 -11.406 -7.598 1 96.38 216 SER A CA 1
ATOM 1652 C C . SER A 1 216 ? 13.258 -11.336 -7.867 1 96.38 216 SER A C 1
ATOM 1654 O O . SER A 1 216 ? 13.938 -10.43 -7.379 1 96.38 216 SER A O 1
ATOM 1656 N N . ALA A 1 217 ? 13.773 -12.258 -8.609 1 97.44 217 ALA A N 1
ATOM 1657 C CA . ALA A 1 217 ? 15.203 -12.281 -8.883 1 97.44 217 ALA A CA 1
ATOM 1658 C C . ALA A 1 217 ? 15.641 -11.047 -9.664 1 97.44 217 ALA A C 1
ATOM 1660 O O . ALA A 1 217 ? 16.766 -10.57 -9.508 1 97.44 217 ALA A O 1
ATOM 1661 N N . PHE A 1 218 ? 14.727 -10.508 -10.508 1 97.69 218 PHE A N 1
ATOM 1662 C CA . PHE A 1 218 ? 15.062 -9.297 -11.25 1 97.69 218 PHE A CA 1
ATOM 1663 C C . PHE A 1 218 ? 15.391 -8.156 -10.305 1 97.69 218 PHE A C 1
ATOM 1665 O O . PHE A 1 218 ? 16.203 -7.281 -10.633 1 97.69 218 PHE A O 1
ATOM 1672 N N . THR A 1 219 ? 14.805 -8.148 -9.117 1 95.69 219 THR A N 1
ATOM 1673 C CA . THR A 1 219 ? 14.945 -7.047 -8.172 1 95.69 219 THR A CA 1
ATOM 1674 C C . THR A 1 219 ? 16.172 -7.254 -7.277 1 95.69 219 THR A C 1
ATOM 1676 O O . THR A 1 219 ? 16.547 -6.355 -6.523 1 95.69 219 THR A O 1
ATOM 1679 N N . GLY A 1 220 ? 16.672 -8.445 -7.324 1 96.12 220 GLY A N 1
ATOM 1680 C CA . GLY A 1 220 ? 17.781 -8.797 -6.461 1 96.12 220 GLY A CA 1
ATOM 1681 C C . GLY A 1 220 ? 17.359 -9.133 -5.043 1 96.12 220 GLY A C 1
ATOM 1682 O O . GLY A 1 220 ? 18.203 -9.289 -4.16 1 96.12 220 GLY A O 1
ATOM 1683 N N . ARG A 1 221 ? 16.062 -9.234 -4.859 1 91.62 221 ARG A N 1
ATOM 1684 C CA . ARG A 1 221 ? 15.539 -9.492 -3.52 1 91.62 221 ARG A CA 1
ATOM 1685 C C . ARG A 1 221 ? 15.031 -10.93 -3.393 1 91.62 221 ARG A C 1
ATOM 1687 O O . ARG A 1 221 ? 13.828 -11.156 -3.246 1 91.62 221 ARG A O 1
ATOM 1694 N N . VAL A 1 222 ? 15.969 -11.836 -3.443 1 91.12 222 VAL A N 1
ATOM 1695 C CA . VAL A 1 222 ? 15.719 -13.258 -3.264 1 91.12 222 VAL A CA 1
ATOM 1696 C C . VAL A 1 222 ? 16.656 -13.82 -2.197 1 91.12 222 VAL A C 1
ATOM 1698 O O . VAL A 1 222 ? 17.844 -13.453 -2.148 1 91.12 222 VAL A O 1
ATOM 1701 N N . ILE A 1 223 ? 16.078 -14.547 -1.349 1 83.44 223 ILE A N 1
ATOM 1702 C CA . ILE A 1 223 ? 16.922 -15.172 -0.332 1 83.44 223 ILE A CA 1
ATOM 1703 C C . ILE A 1 223 ? 17.703 -16.328 -0.953 1 83.44 223 ILE A C 1
ATOM 1705 O O . ILE A 1 223 ? 17.125 -17.203 -1.587 1 83.44 223 ILE A O 1
ATOM 1709 N N . THR A 1 224 ? 18.938 -16.266 -0.83 1 86.44 224 THR A N 1
ATOM 1710 C CA . THR A 1 224 ? 19.812 -17.297 -1.385 1 86.44 224 THR A CA 1
ATOM 1711 C C . THR A 1 224 ? 20.797 -17.797 -0.33 1 86.44 224 THR A C 1
ATOM 1713 O O . THR A 1 224 ? 21.109 -17.078 0.625 1 86.44 224 THR A O 1
ATOM 1716 N N . LYS A 1 225 ? 21.125 -18.969 -0.424 1 81.19 225 LYS A N 1
ATOM 1717 C CA . LYS A 1 225 ? 22.109 -19.547 0.484 1 81.19 225 LYS A CA 1
ATOM 1718 C C . LYS A 1 225 ? 23.516 -19.016 0.192 1 81.19 225 LYS A C 1
ATOM 1720 O O . LYS A 1 225 ? 24.281 -18.719 1.115 1 81.19 225 LYS A O 1
ATOM 1725 N N . SER A 1 226 ? 23.812 -18.906 -1.066 1 79.38 226 SER A N 1
ATOM 1726 C CA . SER A 1 226 ? 25.094 -18.375 -1.492 1 79.38 226 SER A CA 1
ATOM 1727 C C . SER A 1 226 ? 24.922 -17.031 -2.199 1 79.38 226 SER A C 1
ATOM 1729 O O . SER A 1 226 ? 23.812 -16.594 -2.457 1 79.38 226 SER A O 1
ATOM 1731 N N . LYS A 1 227 ? 26.109 -16.453 -2.395 1 80.5 227 LYS A N 1
ATOM 1732 C CA . LYS A 1 227 ? 26.062 -15.172 -3.09 1 80.5 227 LYS A CA 1
ATOM 1733 C C . LYS A 1 227 ? 25.5 -15.32 -4.496 1 80.5 227 LYS A C 1
ATOM 1735 O O . LYS A 1 227 ? 26 -16.109 -5.293 1 80.5 227 LYS A O 1
ATOM 1740 N N . SER A 1 228 ? 24.438 -14.773 -4.855 1 82.19 228 SER A N 1
ATOM 1741 C CA . SER A 1 228 ? 23.766 -14.891 -6.145 1 82.19 228 SER A CA 1
ATOM 1742 C C . SER A 1 228 ? 24.406 -13.984 -7.191 1 82.19 228 SER A C 1
ATOM 1744 O O . SER A 1 228 ? 24.25 -14.203 -8.391 1 82.19 228 SER A O 1
ATOM 1746 N N . GLY A 1 229 ? 25.094 -12.969 -6.809 1 92.06 229 GLY A N 1
ATOM 1747 C CA . GLY A 1 229 ? 25.641 -11.969 -7.711 1 92.06 229 GLY A CA 1
ATOM 1748 C C . GLY A 1 229 ? 24.625 -10.922 -8.125 1 92.06 229 GLY A C 1
ATOM 1749 O O . GLY A 1 229 ? 24.969 -9.961 -8.82 1 92.06 229 GLY A O 1
ATOM 1750 N N . LEU A 1 230 ? 23.406 -11.109 -7.664 1 96.56 230 LEU A N 1
ATOM 1751 C CA . LEU A 1 230 ? 22.359 -10.156 -8.023 1 96.56 230 LEU A CA 1
ATOM 1752 C C . LEU A 1 230 ? 22.469 -8.883 -7.195 1 96.56 230 LEU A C 1
ATOM 1754 O O . LEU A 1 230 ? 22.828 -8.93 -6.012 1 96.56 230 LEU A O 1
ATOM 1758 N N . HIS A 1 231 ? 22.141 -7.781 -7.812 1 96.31 231 HIS A N 1
ATOM 1759 C CA . HIS A 1 231 ? 22.125 -6.488 -7.137 1 96.31 231 HIS A CA 1
ATOM 1760 C C . HIS A 1 231 ? 20.75 -6.211 -6.531 1 96.31 231 HIS A C 1
ATOM 1762 O O . HIS A 1 231 ? 19.734 -6.32 -7.215 1 96.31 231 HIS A O 1
ATOM 1768 N N . ARG A 1 232 ? 20.797 -5.93 -5.246 1 94.88 232 ARG A N 1
ATOM 1769 C CA . ARG A 1 232 ? 19.562 -5.441 -4.645 1 94.88 232 ARG A CA 1
ATOM 1770 C C . ARG A 1 232 ? 19.25 -4.027 -5.117 1 94.88 232 ARG A C 1
ATOM 1772 O O . ARG A 1 232 ? 20.031 -3.1 -4.895 1 94.88 232 ARG A O 1
ATOM 1779 N N . LEU A 1 233 ? 18.047 -3.863 -5.668 1 96.38 233 LEU A N 1
ATOM 1780 C CA . LEU A 1 233 ? 17.781 -2.623 -6.391 1 96.38 233 LEU A CA 1
ATOM 1781 C C . LEU A 1 233 ? 16.625 -1.869 -5.77 1 96.38 233 LEU A C 1
ATOM 1783 O O . LEU A 1 233 ? 15.734 -2.477 -5.168 1 96.38 233 LEU A O 1
ATOM 1787 N N . GLY A 1 234 ? 16.703 -0.511 -5.93 1 95.69 234 GLY A N 1
ATOM 1788 C CA . GLY A 1 234 ? 15.578 0.359 -5.648 1 95.69 234 GLY A CA 1
ATOM 1789 C C . GLY A 1 234 ? 15.703 1.096 -4.328 1 95.69 234 GLY A C 1
ATOM 1790 O O . GLY A 1 234 ? 16.219 0.548 -3.354 1 95.69 234 GLY A O 1
ATOM 1791 N N . SER A 1 235 ? 15.211 2.324 -4.324 1 96.56 235 SER A N 1
ATOM 1792 C CA . SER A 1 235 ? 15.156 3.154 -3.127 1 96.56 235 SER A CA 1
ATOM 1793 C C . SER A 1 235 ? 14.039 4.184 -3.217 1 96.56 235 SER A C 1
ATOM 1795 O O . SER A 1 235 ? 13.812 4.777 -4.273 1 96.56 235 SER A O 1
ATOM 1797 N N . LEU A 1 236 ? 13.328 4.273 -2.123 1 98.25 236 LEU A N 1
ATOM 1798 C CA . LEU A 1 236 ? 12.352 5.352 -2.035 1 98.25 236 LEU A CA 1
ATOM 1799 C C . LEU A 1 236 ? 13.023 6.656 -1.618 1 98.25 236 LEU A C 1
ATOM 1801 O O . LEU A 1 236 ? 13.664 6.723 -0.569 1 98.25 236 LEU A O 1
ATOM 1805 N N . GLU A 1 237 ? 12.891 7.648 -2.479 1 98.25 237 GLU A N 1
ATOM 1806 C CA . GLU A 1 237 ? 13.648 8.875 -2.273 1 98.25 237 GLU A CA 1
ATOM 1807 C C . GLU A 1 237 ? 12.727 10.094 -2.262 1 98.25 237 GLU A C 1
ATOM 1809 O O . GLU A 1 237 ? 11.641 10.062 -2.84 1 98.25 237 GLU A O 1
ATOM 1814 N N . ALA A 1 238 ? 13.172 11.109 -1.571 1 97.94 238 ALA A N 1
ATOM 1815 C CA . ALA A 1 238 ? 12.555 12.43 -1.56 1 97.94 238 ALA A CA 1
ATOM 1816 C C . ALA A 1 238 ? 13.555 13.5 -1.122 1 97.94 238 ALA A C 1
ATOM 1818 O O . ALA A 1 238 ? 14.703 13.188 -0.791 1 97.94 238 ALA A O 1
ATOM 1819 N N . GLU A 1 239 ? 13.172 14.695 -1.229 1 98 239 GLU A N 1
ATOM 1820 C CA . GLU A 1 239 ? 13.977 15.797 -0.712 1 98 239 GLU A CA 1
ATOM 1821 C C . GLU A 1 239 ? 13.461 16.281 0.641 1 98 239 GLU A C 1
ATOM 1823 O O . GLU A 1 239 ? 12.25 16.281 0.879 1 98 239 GLU A O 1
ATOM 1828 N N . VAL A 1 240 ? 14.391 16.641 1.501 1 98.38 240 VAL A N 1
ATOM 1829 C CA . VAL A 1 240 ? 13.984 17.312 2.732 1 98.38 240 VAL A CA 1
ATOM 1830 C C . VAL A 1 240 ? 13.188 18.578 2.396 1 98.38 240 VAL A C 1
ATOM 1832 O O . VAL A 1 240 ? 13.68 19.453 1.688 1 98.38 240 VAL A O 1
ATOM 1835 N N . VAL A 1 241 ? 11.984 18.688 2.959 1 97.88 241 VAL A N 1
ATOM 1836 C CA . VAL A 1 241 ? 11.109 19.766 2.486 1 97.88 241 VAL A CA 1
ATOM 1837 C C . VAL A 1 241 ? 11.203 20.953 3.434 1 97.88 241 VAL A C 1
ATOM 1839 O O . VAL A 1 241 ? 10.867 22.078 3.061 1 97.88 241 VAL A O 1
ATOM 1842 N N . ASP A 1 242 ? 11.57 20.703 4.668 1 96.88 242 ASP A N 1
ATOM 1843 C CA . ASP A 1 242 ? 11.688 21.766 5.672 1 96.88 242 ASP A CA 1
ATOM 1844 C C . ASP A 1 242 ? 12.57 21.312 6.832 1 96.88 242 ASP A C 1
ATOM 1846 O O . ASP A 1 242 ? 12.82 20.125 7.012 1 96.88 242 ASP A O 1
ATOM 1850 N N . VAL A 1 243 ? 13.141 22.281 7.559 1 96.88 243 VAL A N 1
ATOM 1851 C CA . VAL A 1 243 ? 13.922 22.031 8.766 1 96.88 243 VAL A CA 1
ATOM 1852 C C . VAL A 1 243 ? 13.484 23 9.867 1 96.88 243 VAL A C 1
ATOM 1854 O O . VAL A 1 243 ? 13.102 24.141 9.594 1 96.88 243 VAL A O 1
ATOM 1857 N N . LYS A 1 244 ? 13.516 22.516 11.125 1 95.69 244 LYS A N 1
ATOM 1858 C CA . LYS A 1 244 ? 13.195 23.391 12.25 1 95.69 244 LYS A CA 1
ATOM 1859 C C . LYS A 1 244 ? 13.914 22.953 13.516 1 95.69 244 LYS A C 1
ATOM 1861 O O . LYS A 1 244 ? 14.328 21.797 13.633 1 95.69 244 LYS A O 1
ATOM 1866 N N . THR A 1 245 ? 14.047 23.875 14.375 1 96.06 245 THR A N 1
ATOM 1867 C CA . THR A 1 245 ? 14.602 23.594 15.695 1 96.06 245 THR A CA 1
ATOM 1868 C C . THR A 1 245 ? 13.539 23.75 16.781 1 96.06 245 THR A C 1
ATOM 1870 O O . THR A 1 245 ? 12.773 24.719 16.766 1 96.06 245 THR A O 1
ATOM 1873 N N . VAL A 1 246 ? 13.461 22.797 17.656 1 96.56 246 VAL A N 1
ATOM 1874 C CA . VAL A 1 246 ? 12.5 22.844 18.766 1 96.56 246 VAL A CA 1
ATOM 1875 C C . VAL A 1 246 ? 13.234 22.766 20.094 1 96.56 246 VAL A C 1
ATOM 1877 O O . VAL A 1 246 ? 14.336 22.219 20.172 1 96.56 246 VAL A O 1
ATOM 1880 N N . PRO A 1 247 ? 12.672 23.344 21.125 1 96.12 247 PRO A N 1
ATOM 1881 C CA . PRO A 1 247 ? 13.352 23.359 22.422 1 96.12 247 PRO A CA 1
ATOM 1882 C C . PRO A 1 247 ? 13.305 22 23.125 1 96.12 247 PRO A C 1
ATOM 1884 O O . PRO A 1 247 ? 12.641 21.078 22.656 1 96.12 247 PRO A O 1
ATOM 1887 N N . LYS A 1 248 ? 14.07 21.953 24.188 1 96.56 248 LYS A N 1
ATOM 1888 C CA . LYS A 1 248 ? 13.961 20.812 25.094 1 96.56 248 LYS A CA 1
ATOM 1889 C C . LYS A 1 248 ? 12.547 20.688 25.656 1 96.56 248 LYS A C 1
ATOM 1891 O O . LYS A 1 248 ? 11.914 21.688 25.984 1 96.56 248 LYS A O 1
ATOM 1896 N N . GLY A 1 249 ? 12.109 19.422 25.688 1 94.62 249 GLY A N 1
ATOM 1897 C CA . GLY A 1 249 ? 10.82 19.172 26.312 1 94.62 249 GLY A CA 1
ATOM 1898 C C . GLY A 1 249 ? 9.648 19.297 25.359 1 94.62 249 GLY A C 1
ATOM 1899 O O . GLY A 1 249 ? 8.492 19.266 25.781 1 94.62 249 GLY A O 1
ATOM 1900 N N . TYR A 1 250 ? 9.953 19.469 24.125 1 93.81 250 TYR A N 1
ATOM 1901 C CA . TYR A 1 250 ? 8.914 19.641 23.109 1 93.81 250 TYR A CA 1
ATOM 1902 C C . TYR A 1 250 ? 8.469 18.297 22.562 1 93.81 250 TYR A C 1
ATOM 1904 O O . TYR A 1 250 ? 9.281 17.406 22.344 1 93.81 250 TYR A O 1
ATOM 1912 N N . PHE A 1 251 ? 7.195 18.172 22.281 1 91.19 251 PHE A N 1
ATOM 1913 C CA . PHE A 1 251 ? 6.66 16.938 21.719 1 91.19 251 PHE A CA 1
ATOM 1914 C C . PHE A 1 251 ? 6.766 16.922 20.203 1 91.19 251 PHE A C 1
ATOM 1916 O O . PHE A 1 251 ? 6.652 17.969 19.562 1 91.19 251 PHE A O 1
ATOM 1923 N N . VAL A 1 252 ? 7.043 15.727 19.672 1 92.88 252 VAL A N 1
ATOM 1924 C CA . VAL A 1 252 ? 7.129 15.547 18.234 1 92.88 252 VAL A CA 1
ATOM 1925 C C . VAL A 1 252 ? 6.227 14.391 17.797 1 92.88 252 VAL A C 1
ATOM 1927 O O . VAL A 1 252 ? 6.316 13.289 18.344 1 92.88 252 VAL A O 1
ATOM 1930 N N . GLY A 1 253 ? 5.34 14.695 16.844 1 90.69 253 GLY A N 1
ATOM 1931 C CA . GLY A 1 253 ? 4.477 13.648 16.312 1 90.69 253 GLY A CA 1
ATOM 1932 C C . GLY A 1 253 ? 3.174 13.508 17.078 1 90.69 253 GLY A C 1
ATOM 1933 O O . GLY A 1 253 ? 2.844 14.352 17.922 1 90.69 253 GLY A O 1
ATOM 1934 N N . TYR A 1 254 ? 2.445 12.438 16.719 1 84.5 254 TYR A N 1
ATOM 1935 C CA . TYR A 1 254 ? 1.124 12.219 17.297 1 84.5 254 TYR A CA 1
ATOM 1936 C C . TYR A 1 254 ? 1.227 11.547 18.656 1 84.5 254 TYR A C 1
ATOM 1938 O O . TYR A 1 254 ? 2.129 10.742 18.891 1 84.5 254 TYR A O 1
ATOM 1946 N N . ASN A 1 255 ? 0.283 11.82 19.469 1 80.62 255 ASN A N 1
ATOM 1947 C CA . ASN A 1 255 ? -0.001 11.148 20.734 1 80.62 255 ASN A CA 1
ATOM 1948 C C . ASN A 1 255 ? 1.115 11.375 21.75 1 80.62 255 ASN A C 1
ATOM 1950 O O . ASN A 1 255 ? 1.308 10.562 22.656 1 80.62 255 ASN A O 1
ATOM 1954 N N . ALA A 1 256 ? 1.942 12.344 21.484 1 76.56 256 ALA A N 1
ATOM 1955 C CA . ALA A 1 256 ? 2.965 12.789 22.422 1 76.56 256 ALA A CA 1
ATOM 1956 C C . ALA A 1 256 ? 3.846 11.617 22.859 1 76.56 256 ALA A C 1
ATOM 1958 O O . ALA A 1 256 ? 4.129 11.461 24.047 1 76.56 256 ALA A O 1
ATOM 1959 N N . THR A 1 257 ? 4.219 10.758 21.875 1 78.56 257 THR A N 1
ATOM 1960 C CA . THR A 1 257 ? 4.98 9.562 22.219 1 78.56 257 THR A CA 1
ATOM 1961 C C . THR A 1 257 ? 6.477 9.867 22.281 1 78.56 257 THR A C 1
ATOM 1963 O O . THR A 1 257 ? 7.266 9.062 22.766 1 78.56 257 THR A O 1
ATOM 1966 N N . TYR A 1 258 ? 6.852 11.07 21.766 1 88.38 258 TYR A N 1
ATOM 1967 C CA . TYR A 1 258 ? 8.25 11.492 21.766 1 88.38 258 TYR A CA 1
ATOM 1968 C C . TYR A 1 258 ? 8.383 12.906 22.312 1 88.38 258 TYR A C 1
ATOM 1970 O O . TYR A 1 258 ? 7.664 13.812 21.891 1 88.38 258 TYR A O 1
ATOM 1978 N N . GLN A 1 259 ? 9.289 13.109 23.188 1 92.31 259 GLN A N 1
ATOM 1979 C CA . GLN A 1 259 ? 9.609 14.406 23.766 1 92.31 259 GLN A CA 1
ATOM 1980 C C . GLN A 1 259 ? 11.109 14.68 23.703 1 92.31 259 GLN A C 1
ATOM 1982 O O . GLN A 1 259 ? 11.914 13.836 24.109 1 92.31 259 GLN A O 1
ATOM 1987 N N . THR A 1 260 ? 11.445 15.82 23.25 1 95.25 260 THR A N 1
ATOM 1988 C CA . THR A 1 260 ? 12.852 16.141 23.078 1 95.25 260 THR A CA 1
ATOM 1989 C C . THR A 1 260 ? 13.547 16.266 24.438 1 95.25 260 THR A C 1
ATOM 1991 O O . THR A 1 260 ? 12.961 16.797 25.391 1 95.25 260 THR A O 1
ATOM 1994 N N . LYS A 1 261 ? 14.766 15.828 24.484 1 95.75 261 LYS A N 1
ATOM 1995 C CA . LYS A 1 261 ? 15.555 15.883 25.719 1 95.75 261 LYS A CA 1
ATOM 1996 C C . LYS A 1 261 ? 16.562 17.016 25.672 1 95.75 261 LYS A C 1
ATOM 1998 O O . LYS A 1 261 ? 17.219 17.312 26.672 1 95.75 261 LYS A O 1
ATOM 2003 N N . ARG A 1 262 ? 16.734 17.594 24.594 1 97.25 262 ARG A N 1
ATOM 2004 C CA . ARG A 1 262 ? 17.578 18.75 24.297 1 97.25 262 ARG A CA 1
ATOM 2005 C C . ARG A 1 262 ? 17.016 19.547 23.125 1 97.25 262 ARG A C 1
ATOM 2007 O O . ARG A 1 262 ? 16.062 19.125 22.469 1 97.25 262 ARG A O 1
ATOM 2014 N N . GLU A 1 263 ? 17.578 20.688 23 1 97.31 263 GLU A N 1
ATOM 2015 C CA . GLU A 1 263 ? 17.25 21.375 21.75 1 97.31 263 GLU A CA 1
ATOM 2016 C C . GLU A 1 263 ? 17.531 20.469 20.547 1 97.31 263 GLU A C 1
ATOM 2018 O O . GLU A 1 263 ? 18.594 19.859 20.453 1 97.31 263 GLU A O 1
ATOM 2023 N N . THR A 1 264 ? 16.562 20.328 19.688 1 97.62 264 THR A N 1
ATOM 2024 C CA . THR A 1 264 ? 16.641 19.344 18.609 1 97.62 264 THR A CA 1
ATOM 2025 C C . THR A 1 264 ? 16.328 19.984 17.266 1 97.62 264 THR A C 1
ATOM 2027 O O . THR A 1 264 ? 15.344 20.703 17.109 1 97.62 264 THR A O 1
ATOM 2030 N N . LYS A 1 265 ? 17.281 19.797 16.328 1 97.88 265 LYS A N 1
ATOM 2031 C CA . LYS A 1 265 ? 17.031 20.172 14.938 1 97.88 265 LYS A CA 1
ATOM 2032 C C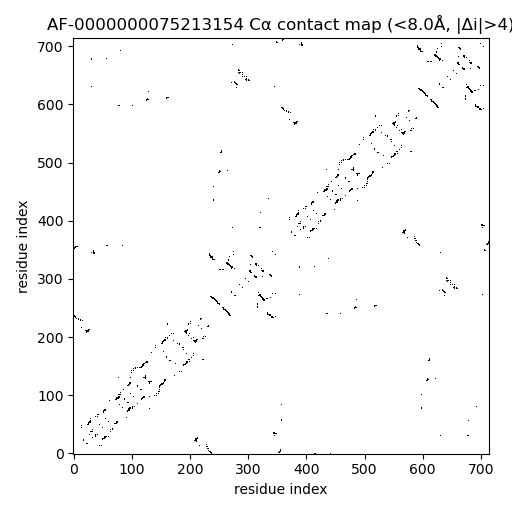 . LYS A 1 265 ? 16.375 19.031 14.172 1 97.88 265 LYS A C 1
ATOM 2034 O O . LYS A 1 265 ? 16.859 17.906 14.188 1 97.88 265 LYS A O 1
ATOM 2039 N N . ILE A 1 266 ? 15.25 19.359 13.477 1 97.94 266 ILE A N 1
ATOM 2040 C CA . ILE A 1 266 ? 14.43 18.328 12.852 1 97.94 266 ILE A CA 1
ATOM 2041 C C . ILE A 1 266 ? 14.344 18.578 11.344 1 97.94 266 ILE A C 1
ATOM 2043 O O . ILE A 1 266 ? 14.141 19.719 10.906 1 97.94 266 ILE A O 1
ATOM 2047 N N . ALA A 1 267 ? 14.562 17.578 10.57 1 98.25 267 ALA A N 1
ATOM 2048 C CA . ALA A 1 267 ? 14.25 17.594 9.148 1 98.25 267 ALA A CA 1
ATOM 2049 C C . ALA A 1 267 ? 12.922 16.891 8.875 1 98.25 267 ALA A C 1
ATOM 2051 O O . ALA A 1 267 ? 12.641 15.844 9.469 1 98.25 267 ALA A O 1
ATOM 2052 N N . ILE A 1 268 ? 12.156 17.469 7.996 1 97.69 268 ILE A N 1
ATOM 2053 C CA . ILE A 1 268 ? 10.914 16.828 7.57 1 97.69 268 ILE A CA 1
ATOM 2054 C C . ILE A 1 268 ? 11.102 16.172 6.203 1 97.69 268 ILE A C 1
ATOM 2056 O O . ILE A 1 268 ? 11.422 16.859 5.223 1 97.69 268 ILE A O 1
ATOM 2060 N N . VAL A 1 269 ? 10.914 14.891 6.137 1 97.94 269 VAL A N 1
ATOM 2061 C CA . VAL A 1 269 ? 11.023 14.109 4.914 1 97.94 269 VAL A CA 1
ATOM 2062 C C . VAL A 1 269 ? 9.641 13.672 4.453 1 97.94 269 VAL A C 1
ATOM 2064 O O . VAL A 1 269 ? 8.891 13.062 5.219 1 97.94 269 VAL A O 1
ATOM 2067 N N . PRO A 1 270 ? 9.281 14.016 3.227 1 97.62 270 PRO A N 1
ATOM 2068 C CA . PRO A 1 270 ? 7.93 13.695 2.758 1 97.62 270 PRO A CA 1
ATOM 2069 C C . PRO A 1 270 ? 7.785 12.234 2.332 1 97.62 270 PRO A C 1
ATOM 2071 O O . PRO A 1 270 ? 7.359 11.953 1.208 1 97.62 270 PRO A O 1
ATOM 2074 N N . ILE A 1 271 ? 8.047 11.297 3.176 1 97.62 271 ILE A N 1
ATOM 2075 C CA . ILE A 1 271 ? 7.859 9.852 3.088 1 97.62 271 ILE A CA 1
ATOM 2076 C C . ILE A 1 271 ? 7.176 9.344 4.355 1 97.62 271 ILE A C 1
ATOM 2078 O O . ILE A 1 271 ? 7.66 9.578 5.465 1 97.62 271 ILE A O 1
ATOM 2082 N N . GLY A 1 272 ? 6.086 8.742 4.172 1 96.38 272 GLY A N 1
ATOM 2083 C CA . GLY A 1 272 ? 5.352 8.234 5.32 1 96.38 272 GLY A CA 1
ATOM 2084 C C . GLY A 1 272 ? 4.801 6.84 5.113 1 96.38 272 GLY A C 1
ATOM 2085 O O . GLY A 1 272 ? 5.238 6.125 4.211 1 96.38 272 GLY A O 1
ATOM 2086 N N . HIS A 1 273 ? 3.863 6.484 5.969 1 95.12 273 HIS A N 1
ATOM 2087 C CA . HIS A 1 273 ? 3.266 5.156 5.926 1 95.12 273 HIS A CA 1
ATOM 2088 C C . HIS A 1 273 ? 2.525 4.926 4.613 1 95.12 273 HIS A C 1
ATOM 2090 O O . HIS A 1 273 ? 2.541 3.814 4.074 1 95.12 273 HIS A O 1
ATOM 2096 N N . TYR A 1 274 ? 1.898 5.934 4.113 1 96.44 274 TYR A N 1
ATOM 2097 C CA . TYR A 1 274 ? 1.112 5.77 2.896 1 96.44 274 TYR A CA 1
ATOM 2098 C C . TYR A 1 274 ? 2.014 5.5 1.698 1 96.44 274 TYR A C 1
ATOM 2100 O O . TYR A 1 274 ? 1.561 4.977 0.678 1 96.44 274 TYR A O 1
ATOM 2108 N N . ASP A 1 275 ? 3.287 5.832 1.909 1 97.19 275 ASP A N 1
ATOM 2109 C CA . ASP A 1 275 ? 4.27 5.582 0.857 1 97.19 275 ASP A CA 1
ATOM 2110 C C . ASP A 1 275 ? 4.879 4.191 0.994 1 97.19 275 ASP A C 1
ATOM 2112 O O . ASP A 1 275 ? 5.621 3.742 0.117 1 97.19 275 ASP A O 1
ATOM 2116 N N . GLY A 1 276 ? 4.59 3.562 2.047 1 96.38 276 GLY A N 1
ATOM 2117 C CA . GLY A 1 276 ? 5.109 2.225 2.277 1 96.38 276 GLY A CA 1
ATOM 2118 C C . GLY A 1 276 ? 6.113 2.162 3.412 1 96.38 276 GLY A C 1
ATOM 2119 O O . GLY A 1 276 ? 6.473 1.075 3.871 1 96.38 276 GLY A O 1
ATOM 2120 N N . PHE A 1 277 ? 6.625 3.336 3.93 1 96.38 277 PHE A N 1
ATOM 2121 C CA . PHE A 1 277 ? 7.652 3.369 4.965 1 96.38 277 PHE A CA 1
ATOM 2122 C C . PHE A 1 277 ? 7.078 2.953 6.312 1 96.38 277 PHE A C 1
ATOM 2124 O O . PHE A 1 277 ? 6.062 3.492 6.754 1 96.38 277 PHE A O 1
ATOM 2131 N N . GLY A 1 278 ? 7.684 1.953 6.883 1 92.81 278 GLY A N 1
ATOM 2132 C CA . GLY A 1 278 ? 7.266 1.497 8.195 1 92.81 278 GLY A CA 1
ATOM 2133 C C . GLY A 1 278 ? 6.168 0.451 8.148 1 92.81 278 GLY A C 1
ATOM 2134 O O . GLY A 1 278 ? 5.559 0.133 9.172 1 92.81 278 GLY A O 1
ATOM 2135 N N . LEU A 1 279 ? 5.785 0.002 7.023 1 92.12 279 LEU A N 1
ATOM 2136 C CA . LEU A 1 279 ? 4.82 -1.084 6.895 1 92.12 279 LEU A CA 1
ATOM 2137 C C . LEU A 1 279 ? 5.523 -2.438 6.91 1 92.12 279 LEU A C 1
ATOM 2139 O O . LEU A 1 279 ? 6.621 -2.58 6.371 1 92.12 279 LEU A O 1
ATOM 2143 N N . THR A 1 280 ? 4.816 -3.377 7.516 1 88 280 THR A N 1
ATOM 2144 C CA . THR A 1 280 ? 5.348 -4.734 7.562 1 88 280 THR A CA 1
ATOM 2145 C C . THR A 1 280 ? 4.227 -5.758 7.43 1 88 280 THR A C 1
ATOM 2147 O O . THR A 1 280 ? 3.053 -5.43 7.613 1 88 280 THR A O 1
ATOM 2150 N N . LYS A 1 281 ? 4.621 -6.957 7.027 1 85.56 281 LYS A N 1
ATOM 2151 C CA . LYS A 1 281 ? 3.674 -8.062 6.961 1 85.56 281 LYS A CA 1
ATOM 2152 C C . LYS A 1 281 ? 3.406 -8.641 8.344 1 85.56 281 LYS A C 1
ATOM 2154 O O . LYS A 1 281 ? 4.332 -8.812 9.141 1 85.56 281 LYS A O 1
ATOM 2159 N N . GLU A 1 282 ? 2.195 -8.773 8.547 1 78.56 282 GLU A N 1
ATOM 2160 C CA . GLU A 1 282 ? 1.834 -9.43 9.797 1 78.56 282 GLU A CA 1
ATOM 2161 C C . GLU A 1 282 ? 2.121 -10.93 9.742 1 78.56 282 GLU A C 1
ATOM 2163 O O . GLU A 1 282 ? 2.068 -11.531 8.664 1 78.56 282 GLU A O 1
ATOM 2168 N N . LYS A 1 283 ? 2.432 -11.445 10.945 1 68.44 283 LYS A N 1
ATOM 2169 C CA . LYS A 1 283 ? 2.611 -12.891 11.031 1 68.44 283 LYS A CA 1
ATOM 2170 C C . LYS A 1 283 ? 1.282 -13.602 11.273 1 68.44 283 LYS A C 1
ATOM 2172 O O . LYS A 1 283 ? 0.512 -13.195 12.148 1 68.44 283 LYS A O 1
ATOM 2177 N N . GLU A 1 284 ? 1.021 -14.508 10.367 1 60.94 284 GLU A N 1
ATOM 2178 C CA . GLU A 1 284 ? -0.231 -15.25 10.477 1 60.94 284 GLU A CA 1
ATOM 2179 C C . GLU A 1 284 ? -0.326 -15.977 11.82 1 60.94 284 GLU A C 1
ATOM 2181 O O . GLU A 1 284 ? -1.39 -16 12.445 1 60.94 284 GLU A O 1
ATOM 2186 N N . ILE A 1 285 ? 0.837 -16.5 12.133 1 62.5 285 ILE A N 1
ATOM 2187 C CA . ILE A 1 285 ? 0.943 -17.219 13.398 1 62.5 285 ILE A CA 1
ATOM 2188 C C . ILE A 1 285 ? 2.08 -16.641 14.234 1 62.5 285 ILE A C 1
ATOM 2190 O O . ILE A 1 285 ? 3.207 -16.5 13.75 1 62.5 285 ILE A O 1
ATOM 2194 N N . ILE A 1 286 ? 1.687 -16.141 15.414 1 69 286 ILE A N 1
ATOM 2195 C CA . ILE A 1 286 ? 2.729 -15.648 16.312 1 69 286 ILE A CA 1
ATOM 2196 C C . ILE A 1 286 ? 3.42 -16.844 16.984 1 69 286 ILE A C 1
ATOM 2198 O O . ILE A 1 286 ? 2.791 -17.594 17.734 1 69 286 ILE A O 1
ATOM 2202 N N . THR A 1 287 ? 4.527 -17.094 16.594 1 72.12 287 THR A N 1
ATOM 2203 C CA . THR A 1 287 ? 5.316 -18.172 17.172 1 72.12 287 THR A CA 1
ATOM 2204 C C . THR A 1 287 ? 6.125 -17.672 18.375 1 72.12 287 THR A C 1
ATOM 2206 O O . THR A 1 287 ? 6.27 -16.453 18.562 1 72.12 287 THR A O 1
ATOM 2209 N N . PHE A 1 288 ? 6.57 -18.594 19.125 1 78.94 288 PHE A N 1
ATOM 2210 C CA . PHE A 1 288 ? 7.414 -18.234 20.266 1 78.94 288 PHE A CA 1
ATOM 2211 C C . PHE A 1 288 ? 8.695 -17.562 19.797 1 78.94 288 PHE A C 1
ATOM 2213 O O . PHE A 1 288 ? 9.172 -16.625 20.438 1 78.94 288 PHE A O 1
ATOM 2220 N N . ARG A 1 289 ? 9.148 -18.062 18.766 1 79.19 289 ARG A N 1
ATOM 2221 C CA . ARG A 1 289 ? 10.352 -17.469 18.188 1 79.19 289 ARG A CA 1
ATOM 2222 C C . ARG A 1 289 ? 10.125 -16 17.859 1 79.19 289 ARG A C 1
ATOM 2224 O O . ARG A 1 289 ? 11.031 -15.18 18.016 1 79.19 289 ARG A O 1
ATOM 2231 N N . TYR A 1 290 ? 8.945 -15.672 17.328 1 78.38 290 TYR A N 1
ATOM 2232 C CA . TYR A 1 290 ? 8.625 -14.281 17.031 1 78.38 290 TYR A CA 1
ATOM 2233 C C . TYR A 1 290 ? 8.578 -13.445 18.297 1 78.38 290 TYR A C 1
ATOM 2235 O O . TYR A 1 290 ? 9.086 -12.32 18.328 1 78.38 290 TYR A O 1
ATOM 2243 N N . VAL A 1 291 ? 8.062 -13.969 19.297 1 82.12 291 VAL A N 1
ATOM 2244 C CA . VAL A 1 291 ? 7.996 -13.281 20.594 1 82.12 291 VAL A CA 1
ATOM 2245 C C . VAL A 1 291 ? 9.406 -12.945 21.062 1 82.12 291 VAL A C 1
ATOM 2247 O O . VAL A 1 291 ? 9.672 -11.828 21.5 1 82.12 291 VAL A O 1
ATOM 2250 N N . LEU A 1 292 ? 10.234 -13.891 20.922 1 85.31 292 LEU A N 1
ATOM 2251 C CA . LEU A 1 292 ? 11.617 -13.703 21.359 1 85.31 292 LEU A CA 1
ATOM 2252 C C . LEU A 1 292 ? 12.305 -12.633 20.516 1 85.31 292 LEU A C 1
ATOM 2254 O O . LEU A 1 292 ? 13.086 -11.836 21.047 1 85.31 292 LEU A O 1
ATOM 2258 N N . SER A 1 293 ? 11.992 -12.719 19.203 1 81.62 293 SER A N 1
ATOM 2259 C CA . SER A 1 293 ? 12.578 -11.727 18.297 1 81.62 293 SER A CA 1
ATOM 2260 C C . SER A 1 293 ? 12.156 -10.312 18.688 1 81.62 293 SER A C 1
ATOM 2262 O O . SER A 1 293 ? 12.977 -9.391 18.672 1 81.62 293 SER A O 1
ATOM 2264 N N . VAL A 1 294 ? 10.914 -10.141 19 1 79.94 294 VAL A N 1
ATOM 2265 C CA . VAL A 1 294 ? 10.391 -8.844 19.406 1 79.94 294 VAL A CA 1
ATOM 2266 C C . VAL A 1 294 ? 11.023 -8.414 20.719 1 79.94 294 VAL A C 1
ATOM 2268 O O . VAL A 1 294 ? 11.367 -7.246 20.906 1 79.94 294 VAL A O 1
ATOM 2271 N N . PHE A 1 295 ? 11.211 -9.344 21.531 1 83.81 295 PHE A N 1
ATOM 2272 C CA . PHE A 1 295 ? 11.844 -9.078 22.828 1 83.81 295 PHE A CA 1
ATOM 2273 C C . PHE A 1 295 ? 13.289 -8.625 22.625 1 83.81 295 PHE A C 1
ATOM 2275 O O . PH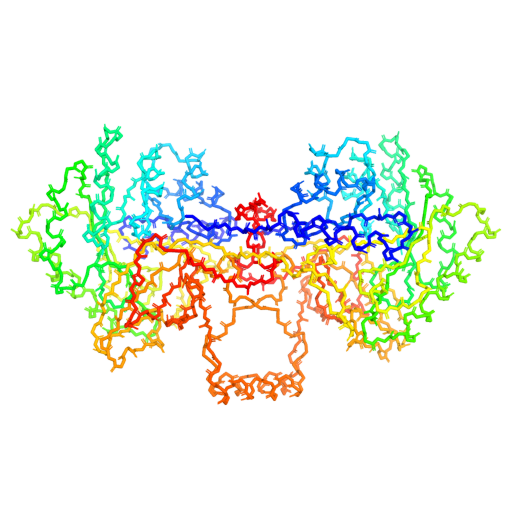E A 1 295 ? 13.734 -7.664 23.25 1 83.81 295 PHE A O 1
ATOM 2282 N N . LYS A 1 296 ? 13.953 -9.312 21.844 1 82.44 296 LYS A N 1
ATOM 2283 C CA . LYS A 1 296 ? 15.336 -8.953 21.547 1 82.44 296 LYS A CA 1
ATOM 2284 C C . LYS A 1 296 ? 15.422 -7.551 20.938 1 82.44 296 LYS A C 1
ATOM 2286 O O . LYS A 1 296 ? 16.312 -6.777 21.281 1 82.44 296 LYS A O 1
ATOM 2291 N N . SER A 1 297 ? 14.453 -7.266 19.953 1 77.12 297 SER A N 1
ATOM 2292 C CA . SER A 1 297 ? 14.398 -5.941 19.344 1 77.12 297 SER A CA 1
ATOM 2293 C C . SER A 1 297 ? 14.156 -4.863 20.391 1 77.12 297 SER A C 1
ATOM 2295 O O . SER A 1 297 ? 14.719 -3.77 20.312 1 77.12 297 SER A O 1
ATOM 2297 N N . PHE A 1 298 ? 13.352 -5.168 21.281 1 78.94 298 PHE A N 1
ATOM 2298 C CA . PHE A 1 298 ? 13.07 -4.27 22.391 1 78.94 298 PHE A CA 1
ATOM 2299 C C . PHE A 1 298 ? 14.336 -3.969 23.188 1 78.94 298 PHE A C 1
ATOM 2301 O O . PHE A 1 298 ? 14.625 -2.811 23.484 1 78.94 298 PHE A O 1
ATOM 2308 N N . LEU A 1 299 ? 15.062 -4.98 23.391 1 79.62 299 LEU A N 1
ATOM 2309 C CA . LEU A 1 299 ? 16.281 -4.832 24.172 1 79.62 299 LEU A CA 1
ATOM 2310 C C . LEU A 1 299 ? 17.312 -4.004 23.422 1 79.62 299 LEU A C 1
ATOM 2312 O O . LEU A 1 299 ? 18.078 -3.25 24.031 1 79.62 299 LEU A O 1
ATOM 2316 N N . LYS A 1 300 ? 17.344 -4.184 22.188 1 75.38 300 LYS A N 1
ATOM 2317 C CA . LYS A 1 300 ? 18.328 -3.504 21.359 1 75.38 300 LYS A CA 1
ATOM 2318 C C . LYS A 1 300 ? 17.906 -2.07 21.062 1 75.38 300 LYS A C 1
ATOM 2320 O O . LYS A 1 300 ? 18.656 -1.313 20.438 1 75.38 300 LYS A O 1
ATOM 2325 N N . LYS A 1 301 ? 16.891 -1.618 21.516 1 67.69 301 LYS A N 1
ATOM 2326 C CA . LYS A 1 301 ? 16.328 -0.286 21.312 1 67.69 301 LYS A CA 1
ATOM 2327 C C . LYS A 1 301 ? 16.281 0.055 19.812 1 67.69 301 LYS A C 1
ATOM 2329 O O . LYS A 1 301 ? 16.734 1.125 19.406 1 67.69 301 LYS A O 1
ATOM 2334 N N . LYS A 1 302 ? 15.945 -0.926 18.953 1 67.81 302 LYS A N 1
ATOM 2335 C CA . LYS A 1 302 ? 15.898 -0.734 17.5 1 67.81 302 LYS A CA 1
ATOM 2336 C C . LYS A 1 302 ? 15.055 0.488 17.141 1 67.81 302 LYS A C 1
ATOM 2338 O O . LYS A 1 302 ? 13.992 0.712 17.719 1 67.81 302 LYS A O 1
ATOM 2343 N N . GLN A 1 303 ? 15.797 1.331 16.234 1 78.44 303 GLN A N 1
ATOM 2344 C CA . GLN A 1 303 ? 15.156 2.561 15.781 1 78.44 303 GLN A CA 1
ATOM 2345 C C . GLN A 1 303 ? 15.109 2.631 14.258 1 78.44 303 GLN A C 1
ATOM 2347 O O . GLN A 1 303 ? 15.938 2.025 13.57 1 78.44 303 GLN A O 1
ATOM 2352 N N . MET A 1 304 ? 14.125 3.289 13.773 1 88.06 304 MET A N 1
ATOM 2353 C CA . MET A 1 304 ? 14.031 3.52 12.336 1 88.06 304 MET A CA 1
ATOM 2354 C C . MET A 1 304 ? 14.914 4.691 11.914 1 88.06 304 MET A C 1
ATOM 2356 O O . MET A 1 304 ? 15.125 5.625 12.688 1 88.06 304 MET A O 1
ATOM 2360 N N . TYR A 1 305 ? 15.438 4.605 10.695 1 93.19 305 TYR A N 1
ATOM 2361 C CA . TYR A 1 305 ? 16.359 5.625 10.211 1 93.19 305 TYR A CA 1
ATOM 2362 C C . TYR A 1 305 ? 15.984 6.07 8.797 1 93.19 305 TYR A C 1
ATOM 2364 O O . TYR A 1 305 ? 15.289 5.348 8.078 1 93.19 305 TYR A O 1
ATOM 2372 N N . VAL A 1 306 ? 16.391 7.207 8.469 1 97.12 306 VAL A N 1
ATOM 2373 C CA . VAL A 1 306 ? 16.375 7.766 7.121 1 97.12 306 VAL A CA 1
ATOM 2374 C C . VAL A 1 306 ? 17.797 8.18 6.73 1 97.12 306 VAL A C 1
ATOM 2376 O O . VAL A 1 306 ? 18.531 8.75 7.539 1 97.12 306 VAL A O 1
ATOM 2379 N N . LYS A 1 307 ? 18.172 7.793 5.566 1 98.12 307 LYS A N 1
ATOM 2380 C CA . LYS A 1 307 ? 19.469 8.234 5.039 1 98.12 307 LYS A CA 1
ATOM 2381 C C . LYS A 1 307 ? 19.344 9.594 4.359 1 98.12 307 LYS A C 1
ATOM 2383 O O . LYS A 1 307 ? 18.5 9.789 3.486 1 98.12 307 LYS A O 1
ATOM 2388 N N . ILE A 1 308 ? 20.125 10.547 4.816 1 98.5 308 ILE A N 1
ATOM 2389 C CA . ILE A 1 308 ? 20.188 11.852 4.168 1 98.5 308 ILE A CA 1
ATOM 2390 C C . ILE A 1 308 ? 21.641 12.156 3.77 1 98.5 308 ILE A C 1
ATOM 2392 O O . ILE A 1 308 ? 22.531 12.148 4.613 1 98.5 308 ILE A O 1
ATOM 2396 N N . ASN A 1 309 ? 21.828 12.352 2.506 1 97.5 309 ASN A N 1
ATOM 2397 C CA . ASN A 1 309 ? 23.172 12.586 1.965 1 97.5 309 ASN A CA 1
ATOM 2398 C C . ASN A 1 309 ? 24.141 11.492 2.393 1 97.5 309 ASN A C 1
ATOM 2400 O O . ASN A 1 309 ? 25.266 11.789 2.822 1 97.5 309 ASN A O 1
ATOM 2404 N N . GLY A 1 310 ? 23.656 10.328 2.412 1 94.75 310 GLY A N 1
ATOM 2405 C CA . GLY A 1 310 ? 24.516 9.18 2.648 1 94.75 310 GLY A CA 1
ATOM 2406 C C . GLY A 1 310 ? 24.688 8.852 4.121 1 94.75 310 GLY A C 1
ATOM 2407 O O . GLY A 1 310 ? 25.281 7.832 4.473 1 94.75 310 GLY A O 1
ATOM 2408 N N . ARG A 1 311 ? 24.125 9.664 5.004 1 97.31 311 ARG A N 1
ATOM 2409 C CA . ARG A 1 311 ? 24.234 9.438 6.441 1 97.31 311 ARG A CA 1
ATOM 2410 C C . ARG A 1 311 ? 22.891 9.047 7.043 1 97.31 311 ARG A C 1
ATOM 2412 O O . ARG A 1 311 ? 21.844 9.562 6.637 1 97.31 311 ARG A O 1
ATOM 2419 N N . MET A 1 312 ? 22.984 8.242 8.102 1 96.88 312 MET A N 1
ATOM 2420 C CA . MET A 1 312 ? 21.766 7.746 8.734 1 96.88 312 MET A CA 1
ATOM 2421 C C . MET A 1 312 ? 21.344 8.656 9.883 1 96.88 312 MET A C 1
ATOM 2423 O O . MET A 1 312 ? 22.172 9.07 10.695 1 96.88 312 MET A O 1
ATOM 2427 N N . TYR A 1 313 ? 20.109 9.031 9.914 1 97.44 313 TYR A N 1
ATOM 2428 C CA . TYR A 1 313 ? 19.531 9.844 10.977 1 97.44 313 TYR A CA 1
ATOM 2429 C C . TYR A 1 313 ? 18.312 9.148 11.586 1 97.44 313 TYR A C 1
ATOM 2431 O O . TYR A 1 313 ? 17.562 8.469 10.883 1 97.44 313 TYR A O 1
ATOM 2439 N N . HIS A 1 314 ? 18.031 9.375 12.828 1 94.44 314 HIS A N 1
ATOM 2440 C CA . HIS A 1 314 ? 16.953 8.695 13.539 1 94.44 314 HIS A CA 1
ATOM 2441 C C . HIS A 1 314 ? 15.602 9.352 13.266 1 94.44 314 HIS A C 1
ATOM 2443 O O . HIS A 1 314 ? 15.492 10.578 13.281 1 94.44 314 HIS A O 1
ATOM 2449 N N . VAL A 1 315 ? 14.672 8.5 13.031 1 94.5 315 VAL A N 1
ATOM 2450 C CA . VAL A 1 315 ? 13.281 8.953 12.992 1 94.5 315 VAL A CA 1
ATOM 2451 C C . VAL A 1 315 ? 12.797 9.242 14.406 1 94.5 315 VAL A C 1
ATOM 2453 O O . VAL A 1 315 ? 13.055 8.469 15.336 1 94.5 315 VAL A O 1
ATOM 2456 N N . ILE A 1 316 ? 12.094 10.344 14.57 1 93.06 316 ILE A N 1
ATOM 2457 C CA . ILE A 1 316 ? 11.57 10.68 15.891 1 93.06 316 ILE A CA 1
ATOM 2458 C C . ILE A 1 316 ? 10.078 11 15.789 1 93.06 316 ILE A C 1
ATOM 2460 O O . ILE A 1 316 ? 9.625 11.562 14.797 1 93.06 316 ILE A O 1
ATOM 2464 N N . GLY A 1 317 ? 9.273 10.711 16.828 1 89.5 317 GLY A N 1
ATOM 2465 C CA . GLY A 1 317 ? 7.859 11.031 16.891 1 89.5 317 GLY A CA 1
ATOM 2466 C C . GLY A 1 317 ? 7 10.094 16.062 1 89.5 317 GLY A C 1
ATOM 2467 O O . GLY A 1 317 ? 5.82 10.367 15.828 1 89.5 317 GLY A O 1
ATOM 2468 N N . GLY A 1 318 ? 7.543 9.102 15.531 1 87.75 318 GLY A N 1
ATOM 2469 C CA . GLY A 1 318 ? 6.797 8.148 14.719 1 87.75 318 GLY A CA 1
ATOM 2470 C C . GLY A 1 318 ? 6.691 8.555 13.266 1 87.75 318 GLY A C 1
ATOM 2471 O O . GLY A 1 318 ? 6.898 9.719 12.922 1 87.75 318 GLY A O 1
ATOM 2472 N N . ILE A 1 319 ? 6.301 7.598 12.461 1 91.94 319 ILE A N 1
ATOM 2473 C CA . ILE A 1 319 ? 6.098 7.836 11.039 1 91.94 319 ILE A CA 1
ATOM 2474 C C . ILE A 1 319 ? 4.676 8.336 10.797 1 91.94 319 ILE A C 1
ATOM 2476 O O . ILE A 1 319 ? 3.713 7.738 11.281 1 91.94 319 ILE A O 1
ATOM 2480 N N . GLY A 1 320 ? 4.527 9.422 10.164 1 92.25 320 GLY A N 1
ATOM 2481 C CA . GLY A 1 320 ? 3.219 9.93 9.781 1 92.25 320 GLY A CA 1
ATOM 2482 C C . GLY A 1 320 ? 2.668 9.281 8.523 1 92.25 320 GLY A C 1
ATOM 2483 O O . GLY A 1 320 ? 3.297 8.391 7.957 1 92.25 320 GLY A O 1
ATOM 2484 N N . LEU A 1 321 ? 1.482 9.797 8.172 1 94.06 321 LEU A N 1
ATOM 2485 C CA . LEU A 1 321 ? 0.855 9.273 6.961 1 94.06 321 LEU A CA 1
ATOM 2486 C C . LEU A 1 321 ? 1.663 9.656 5.723 1 94.06 321 LEU A C 1
ATOM 2488 O O . LEU A 1 321 ? 1.925 8.805 4.867 1 94.06 321 LEU A O 1
ATOM 2492 N N . SER A 1 322 ? 2.152 10.953 5.801 1 94.88 322 SER A N 1
ATOM 2493 C CA . SER A 1 322 ? 2.768 11.469 4.586 1 94.88 322 SER A CA 1
ATOM 2494 C C . SER A 1 322 ? 4.191 11.953 4.848 1 94.88 322 SER A C 1
ATOM 2496 O O . SER A 1 322 ? 4.922 12.281 3.91 1 94.88 322 SER A O 1
ATOM 2498 N N . HIS A 1 323 ? 4.586 12 6.172 1 94.94 323 HIS A N 1
ATOM 2499 C CA . HIS A 1 323 ? 5.863 12.609 6.523 1 94.94 323 HIS A CA 1
ATOM 2500 C C . HIS A 1 323 ? 6.52 11.883 7.691 1 94.94 323 HIS A C 1
ATOM 2502 O O . HIS A 1 323 ? 5.836 11.219 8.477 1 94.94 323 HIS A O 1
ATOM 2508 N N . THR A 1 324 ? 7.809 12.148 7.695 1 95 324 THR A N 1
ATOM 2509 C CA . THR A 1 324 ? 8.602 11.648 8.82 1 95 324 THR A CA 1
ATOM 2510 C C . THR A 1 324 ? 9.539 12.734 9.336 1 95 324 THR A C 1
ATOM 2512 O O . THR A 1 324 ? 10.156 13.453 8.555 1 95 324 THR A O 1
ATOM 2515 N N . ALA A 1 325 ? 9.531 12.867 10.617 1 96.31 325 ALA A N 1
ATOM 2516 C CA . ALA A 1 325 ? 10.484 13.766 11.266 1 96.31 325 ALA A CA 1
ATOM 2517 C C . ALA A 1 325 ? 11.766 13.031 11.633 1 96.31 325 ALA A C 1
ATOM 2519 O O . ALA A 1 325 ? 11.727 11.898 12.133 1 96.31 325 ALA A O 1
ATOM 2520 N N . VAL A 1 326 ? 12.883 13.695 11.352 1 97.12 326 VAL A N 1
ATOM 2521 C CA . VAL A 1 326 ? 14.188 13.078 11.562 1 97.12 326 VAL A CA 1
ATOM 2522 C C . VAL A 1 326 ? 15.07 14.016 12.391 1 97.12 326 VAL A C 1
ATOM 2524 O O . VAL A 1 326 ? 15.102 15.219 12.141 1 97.12 326 VAL A O 1
ATOM 2527 N N . ASP A 1 327 ? 15.734 13.453 13.406 1 97.56 327 ASP A N 1
ATOM 2528 C CA . ASP A 1 327 ? 16.656 14.234 14.219 1 97.56 327 ASP A CA 1
ATOM 2529 C C . ASP A 1 327 ? 17.984 14.469 13.484 1 97.56 327 ASP A C 1
ATOM 2531 O O . ASP A 1 327 ? 18.781 13.547 13.328 1 97.56 327 ASP A O 1
ATOM 2535 N N . ILE A 1 328 ? 18.188 15.672 13.133 1 98.38 328 ILE A N 1
ATOM 2536 C CA . ILE A 1 328 ? 19.406 15.992 12.391 1 98.38 328 ILE A CA 1
ATOM 2537 C C . ILE A 1 328 ? 20.297 16.906 13.227 1 98.38 328 ILE A C 1
ATOM 2539 O O . ILE A 1 328 ? 21.078 17.688 12.68 1 98.38 328 ILE A O 1
ATOM 2543 N N . THR A 1 329 ? 20.109 16.938 14.492 1 98.19 329 THR A N 1
ATOM 2544 C CA . THR A 1 329 ? 20.891 17.781 15.398 1 98.19 329 THR A CA 1
ATOM 2545 C C . THR A 1 329 ? 22.391 17.609 15.156 1 98.19 329 THR A C 1
ATOM 2547 O O . THR A 1 329 ? 22.875 16.484 15.055 1 98.19 329 THR A O 1
ATOM 2550 N N . GLY A 1 330 ? 23.094 18.688 15.055 1 97.19 330 GLY A N 1
ATOM 2551 C CA . GLY A 1 330 ? 24.531 18.672 14.883 1 97.19 330 GLY A CA 1
ATOM 2552 C C . GLY A 1 330 ? 24.953 18.484 13.43 1 97.19 330 GLY A C 1
ATOM 2553 O O . GLY A 1 330 ? 26.156 18.422 13.133 1 97.19 330 GLY A O 1
ATOM 2554 N N . SER A 1 331 ? 23.984 18.438 12.523 1 97.75 331 SER A N 1
ATOM 2555 C CA . SER A 1 331 ? 24.312 18.234 11.117 1 97.75 331 SER A CA 1
ATOM 2556 C C . SER A 1 331 ? 24.094 19.5 10.297 1 97.75 331 SER A C 1
ATOM 2558 O O . SER A 1 331 ? 23.609 20.5 10.82 1 97.75 331 SER A O 1
ATOM 2560 N N . ASP A 1 332 ? 24.469 19.453 9.023 1 97.56 332 ASP A N 1
ATOM 2561 C CA . ASP A 1 332 ? 24.297 20.578 8.102 1 97.56 332 ASP A CA 1
ATOM 2562 C C . ASP A 1 332 ? 23.172 20.297 7.105 1 97.56 332 ASP A C 1
ATOM 2564 O O . ASP A 1 332 ? 23.094 20.922 6.047 1 97.56 332 ASP A O 1
ATOM 2568 N N . VAL A 1 333 ? 22.359 19.359 7.395 1 98.56 333 VAL A N 1
ATOM 2569 C CA . VAL A 1 333 ? 21.234 19.016 6.535 1 98.56 333 VAL A CA 1
ATOM 2570 C C . VAL A 1 333 ? 20.359 20.25 6.312 1 98.56 333 VAL A C 1
ATOM 2572 O O . VAL A 1 333 ? 20.094 21.016 7.246 1 98.56 333 VAL A O 1
ATOM 2575 N N . LYS A 1 334 ? 19.922 20.469 5.121 1 98.06 334 LYS A N 1
ATOM 2576 C CA . LYS A 1 334 ? 19.062 21.594 4.742 1 98.06 334 LYS A CA 1
ATOM 2577 C C . LYS A 1 334 ? 17.969 21.141 3.771 1 98.06 334 LYS A C 1
ATOM 2579 O O . LYS A 1 334 ? 18.047 20.047 3.205 1 98.06 334 LYS A O 1
ATOM 2584 N N . PRO A 1 335 ? 16.938 21.953 3.604 1 98.12 335 PRO A N 1
ATOM 2585 C CA . PRO A 1 335 ? 15.945 21.625 2.584 1 98.12 335 PRO A CA 1
ATOM 2586 C C . PRO A 1 335 ? 16.562 21.391 1.207 1 98.12 335 PRO A C 1
ATOM 2588 O O . PRO A 1 335 ? 17.5 22.094 0.814 1 98.12 335 PRO A O 1
ATOM 2591 N N . GLY A 1 336 ? 16.094 20.438 0.542 1 98.12 336 GLY A N 1
ATOM 2592 C CA . GLY A 1 336 ? 16.625 20.109 -0.768 1 98.12 336 GLY A CA 1
ATOM 2593 C C . GLY A 1 336 ? 17.578 18.922 -0.74 1 98.12 336 GLY A C 1
ATOM 2594 O O . GLY A 1 336 ? 17.844 18.312 -1.776 1 98.12 336 GLY A O 1
ATOM 2595 N N . ASP A 1 337 ? 18.078 18.625 0.437 1 98.56 337 ASP A N 1
ATOM 2596 C CA . ASP A 1 337 ? 18.969 17.469 0.553 1 98.56 337 ASP A CA 1
ATOM 2597 C C . ASP A 1 337 ? 18.219 16.172 0.271 1 98.56 337 ASP A C 1
ATOM 2599 O O . ASP A 1 337 ? 17.047 16.031 0.62 1 98.56 337 ASP A O 1
ATOM 2603 N N . LEU A 1 338 ? 18.953 15.234 -0.307 1 98.19 338 LEU A N 1
ATOM 2604 C CA . LEU A 1 338 ? 18.344 13.969 -0.731 1 98.19 338 LEU A CA 1
ATOM 2605 C C . LEU A 1 338 ? 18.219 13.008 0.446 1 98.19 338 LEU A C 1
ATOM 2607 O O . LEU A 1 338 ? 19.188 12.742 1.147 1 98.19 338 LEU A O 1
ATOM 2611 N N . ALA A 1 339 ? 17.016 12.578 0.663 1 98.56 339 ALA A N 1
ATOM 2612 C CA . ALA A 1 339 ? 16.703 11.57 1.671 1 98.56 339 ALA A CA 1
ATOM 2613 C C . ALA A 1 339 ? 16.25 10.273 1.021 1 98.56 339 ALA A C 1
ATOM 2615 O O . ALA A 1 339 ? 15.625 10.289 -0.045 1 98.56 339 ALA A O 1
ATOM 2616 N N . SER A 1 340 ? 16.5 9.141 1.664 1 98 340 SER A N 1
ATOM 2617 C CA . SER A 1 340 ? 16.094 7.863 1.103 1 98 340 SER A CA 1
ATOM 2618 C C . SER A 1 340 ? 15.836 6.836 2.199 1 98 340 SER A C 1
ATOM 2620 O O . SER A 1 340 ? 16.375 6.949 3.305 1 98 340 SER A O 1
ATOM 2622 N N . VAL A 1 341 ? 14.977 5.988 1.935 1 96.81 341 VAL A N 1
ATOM 2623 C CA . VAL A 1 341 ? 14.719 4.832 2.789 1 96.81 341 VAL A CA 1
ATOM 2624 C C . VAL A 1 341 ? 14.766 3.553 1.958 1 96.81 341 VAL A C 1
ATOM 2626 O O . VAL A 1 341 ? 14.359 3.549 0.792 1 96.81 341 VAL A O 1
ATOM 2629 N N . ASP A 1 342 ? 15.273 2.502 2.549 1 92.25 342 ASP A N 1
ATOM 2630 C CA . ASP A 1 342 ? 15.305 1.185 1.919 1 92.25 342 ASP A CA 1
ATOM 2631 C C . ASP A 1 342 ? 14.109 0.337 2.359 1 92.25 342 ASP A C 1
ATOM 2633 O O . ASP A 1 342 ? 14.07 -0.139 3.494 1 92.25 342 ASP A O 1
ATOM 2637 N N . ILE A 1 343 ? 13.203 0.21 1.497 1 93.94 343 ILE A N 1
ATOM 2638 C CA . ILE A 1 343 ? 12.039 -0.618 1.778 1 93.94 343 ILE A CA 1
ATOM 2639 C C . ILE A 1 343 ? 11.781 -1.561 0.604 1 93.94 343 ILE A C 1
ATOM 2641 O O . ILE A 1 343 ? 12.297 -1.348 -0.496 1 93.94 343 ILE A O 1
ATOM 2645 N N . SER A 1 344 ? 11.039 -2.648 0.868 1 94 344 SER A N 1
ATOM 2646 C CA . SER A 1 344 ? 10.648 -3.543 -0.217 1 94 344 SER A CA 1
ATOM 2647 C C . SER A 1 344 ? 9.867 -2.799 -1.294 1 94 344 SER A C 1
ATOM 2649 O O . SER A 1 344 ? 8.93 -2.057 -0.988 1 94 344 SER A O 1
ATOM 2651 N N . PRO A 1 345 ? 10.273 -3.01 -2.535 1 96.5 345 PRO A N 1
ATOM 2652 C CA . PRO A 1 345 ? 9.531 -2.352 -3.609 1 96.5 345 PRO A CA 1
ATOM 2653 C C . PRO A 1 345 ? 8.047 -2.707 -3.605 1 96.5 345 PRO A C 1
ATOM 2655 O O . PRO A 1 345 ? 7.211 -1.896 -4.012 1 96.5 345 PRO A O 1
ATOM 2658 N N . LEU A 1 346 ? 7.715 -3.846 -3.08 1 96.12 346 LEU A N 1
ATOM 2659 C CA . LEU A 1 346 ? 6.328 -4.305 -3.053 1 96.12 346 LEU A CA 1
ATOM 2660 C C . LEU A 1 346 ? 5.508 -3.498 -2.055 1 96.12 346 LEU A C 1
ATOM 2662 O O . LEU A 1 346 ? 4.277 -3.506 -2.107 1 96.12 346 LEU A O 1
ATOM 2666 N N . MET A 1 347 ? 6.203 -2.812 -1.179 1 96.12 347 MET A N 1
ATOM 2667 C CA . MET A 1 347 ? 5.523 -2.01 -0.166 1 96.12 347 MET A CA 1
ATOM 2668 C C . MET A 1 347 ? 5.344 -0.572 -0.643 1 96.12 347 MET A C 1
ATOM 2670 O O . MET A 1 347 ? 4.586 0.194 -0.044 1 96.12 347 MET A O 1
ATOM 2674 N N . VAL A 1 348 ? 6.062 -0.209 -1.675 1 97.62 348 VAL A N 1
ATOM 2675 C CA . VAL A 1 348 ? 6.012 1.168 -2.154 1 97.62 348 VAL A CA 1
ATOM 2676 C C . VAL A 1 348 ? 4.66 1.438 -2.809 1 97.62 348 VAL A C 1
ATOM 2678 O O . VAL A 1 348 ? 4.234 0.699 -3.699 1 97.62 348 VAL A O 1
ATOM 2681 N N . ASN A 1 349 ? 4.004 2.42 -2.346 1 97.69 349 ASN A N 1
ATOM 2682 C CA . ASN A 1 349 ? 2.732 2.834 -2.928 1 97.69 349 ASN A CA 1
ATOM 2683 C C . ASN A 1 349 ? 2.811 2.902 -4.449 1 97.69 349 ASN A C 1
ATOM 2685 O O . ASN A 1 349 ? 3.695 3.557 -5.004 1 97.69 349 ASN A O 1
ATOM 2689 N N . PRO A 1 350 ? 1.902 2.211 -5.141 1 97 350 PRO A N 1
ATOM 2690 C CA . PRO A 1 350 ? 1.988 2.143 -6.602 1 97 350 PRO A CA 1
ATOM 2691 C C . PRO A 1 350 ? 1.749 3.494 -7.27 1 97 350 PRO A C 1
ATOM 2693 O O . PRO A 1 350 ? 2.025 3.652 -8.461 1 97 350 PRO A O 1
ATOM 2696 N N . ARG A 1 351 ? 1.269 4.492 -6.578 1 95.62 351 ARG A N 1
ATOM 2697 C CA . ARG A 1 351 ? 1.051 5.82 -7.141 1 95.62 351 ARG A CA 1
ATOM 2698 C C . ARG A 1 351 ? 2.357 6.602 -7.227 1 95.62 351 ARG A C 1
ATOM 2700 O O . ARG A 1 351 ? 2.428 7.633 -7.895 1 95.62 351 ARG A O 1
ATOM 2707 N N . ILE A 1 352 ? 3.342 6.16 -6.488 1 97.5 352 ILE A N 1
ATOM 2708 C CA . ILE A 1 352 ? 4.645 6.812 -6.527 1 97.5 352 ILE A CA 1
ATOM 2709 C C . ILE A 1 352 ? 5.344 6.492 -7.848 1 97.5 352 ILE A C 1
ATOM 2711 O O . ILE A 1 352 ? 5.395 5.332 -8.266 1 97.5 352 ILE A O 1
ATOM 2715 N N . GLU A 1 353 ? 5.844 7.477 -8.469 1 97 353 GLU A N 1
ATOM 2716 C CA . GLU A 1 353 ? 6.508 7.312 -9.758 1 97 353 GLU A CA 1
ATOM 2717 C C . GLU A 1 353 ? 7.746 6.43 -9.641 1 97 353 GLU A C 1
ATOM 2719 O O . GLU A 1 353 ? 8.516 6.562 -8.688 1 97 353 GLU A O 1
ATOM 2724 N N . ARG A 1 354 ? 7.844 5.453 -10.531 1 98.25 354 ARG A N 1
ATOM 2725 C CA . ARG A 1 354 ? 9.078 4.691 -10.688 1 98.25 354 ARG A CA 1
ATOM 2726 C C . ARG A 1 354 ? 10.016 5.352 -11.695 1 98.25 354 ARG A C 1
ATOM 2728 O O . ARG A 1 354 ? 9.633 5.57 -12.852 1 98.25 354 ARG A O 1
ATOM 2735 N N . VAL A 1 355 ? 11.195 5.676 -11.227 1 97.94 355 VAL A N 1
ATOM 2736 C CA . VAL A 1 355 ? 12.172 6.363 -12.07 1 97.94 355 VAL A CA 1
ATOM 2737 C C . VAL A 1 355 ? 13.375 5.461 -12.312 1 97.94 355 VAL A C 1
ATOM 2739 O O . VAL A 1 355 ? 14.023 5.016 -11.367 1 97.94 355 VAL A O 1
ATOM 2742 N N . TYR A 1 356 ? 13.648 5.176 -13.555 1 98.06 356 TYR A N 1
ATOM 2743 C CA . TYR A 1 356 ? 14.828 4.406 -13.945 1 98.06 356 TYR A CA 1
ATOM 2744 C C . TYR A 1 356 ? 15.961 5.328 -14.375 1 98.06 356 TYR A C 1
ATOM 2746 O O . TYR A 1 356 ? 15.781 6.16 -15.273 1 98.06 356 TYR A O 1
ATOM 2754 N N . LYS A 1 357 ? 17.047 5.262 -13.703 1 95.12 357 LYS A N 1
ATOM 2755 C CA . LYS A 1 357 ? 18.203 6.105 -14.023 1 95.12 357 LYS A CA 1
ATOM 2756 C C . LYS A 1 357 ? 19.297 5.301 -14.719 1 95.12 357 LYS A C 1
ATOM 2758 O O . LYS A 1 357 ? 19.453 4.102 -14.461 1 95.12 357 LYS A O 1
ATOM 2763 N N . MET B 1 1 ? -12.625 -10.328 -9.312 1 87.44 1 MET B N 1
ATOM 2764 C CA . MET B 1 1 ? -11.711 -9.211 -9.094 1 87.44 1 MET B CA 1
ATOM 2765 C C . MET B 1 1 ? -11.961 -8.57 -7.73 1 87.44 1 MET B C 1
ATOM 2767 O O . MET B 1 1 ? -13.109 -8.492 -7.277 1 87.44 1 MET B O 1
ATOM 2771 N N . SER B 1 2 ? -10.859 -8.234 -7.066 1 95.5 2 SER B N 1
ATOM 2772 C CA . SER B 1 2 ? -10.977 -7.598 -5.758 1 95.5 2 SER B CA 1
ATOM 2773 C C . SER B 1 2 ? -11.461 -6.156 -5.887 1 95.5 2 SER B C 1
ATOM 2775 O O . SER B 1 2 ? -11.164 -5.48 -6.871 1 95.5 2 SER B O 1
ATOM 2777 N N . ARG B 1 3 ? -12.273 -5.699 -5 1 97.44 3 ARG B N 1
ATOM 2778 C CA . ARG B 1 3 ? -12.797 -4.336 -4.945 1 97.44 3 ARG B CA 1
ATOM 2779 C C . ARG B 1 3 ? -12.945 -3.861 -3.504 1 97.44 3 ARG B C 1
ATOM 2781 O O . ARG B 1 3 ? -13.094 -4.672 -2.588 1 97.44 3 ARG B O 1
ATOM 2788 N N . TYR B 1 4 ? -12.812 -2.594 -3.314 1 98.25 4 TYR B N 1
ATOM 2789 C CA . TYR B 1 4 ? -13.117 -1.993 -2.021 1 98.25 4 TYR B CA 1
ATOM 2790 C C . TYR B 1 4 ? -14.492 -1.34 -2.033 1 98.25 4 TYR B C 1
ATOM 2792 O O . TYR B 1 4 ? -14.719 -0.374 -2.766 1 98.25 4 TYR B O 1
ATOM 2800 N N . VAL B 1 5 ? -15.391 -1.849 -1.218 1 98.31 5 VAL B N 1
ATOM 2801 C CA . VAL B 1 5 ? -16.797 -1.453 -1.292 1 98.31 5 VAL B CA 1
ATOM 2802 C C . VAL B 1 5 ? -17.141 -0.543 -0.115 1 98.31 5 VAL B C 1
ATOM 2804 O O . VAL B 1 5 ? -16.828 -0.862 1.035 1 98.31 5 VAL B O 1
ATOM 2807 N N . ILE B 1 6 ? -17.75 0.603 -0.439 1 98.31 6 ILE B N 1
ATOM 2808 C CA . ILE B 1 6 ? -18.141 1.59 0.561 1 98.31 6 ILE B CA 1
ATOM 2809 C C . ILE B 1 6 ? -19.656 1.852 0.467 1 98.31 6 ILE B C 1
ATOM 2811 O O . ILE B 1 6 ? -20.188 2.057 -0.626 1 98.31 6 ILE B O 1
ATOM 2815 N N . ASP B 1 7 ? -20.344 1.814 1.528 1 98 7 ASP B N 1
ATOM 2816 C CA . ASP B 1 7 ? -21.766 2.137 1.569 1 98 7 ASP B CA 1
ATOM 2817 C C . ASP B 1 7 ? -21.984 3.645 1.487 1 98 7 ASP B C 1
ATOM 2819 O O . ASP B 1 7 ? -21.75 4.363 2.461 1 98 7 ASP B O 1
ATOM 2823 N N . LYS B 1 8 ? -22.516 4.086 0.385 1 98.25 8 LYS B N 1
ATOM 2824 C CA . LYS B 1 8 ? -22.656 5.52 0.143 1 98.25 8 LYS B CA 1
ATOM 2825 C C . LYS B 1 8 ? -23.672 6.141 1.112 1 98.25 8 LYS B C 1
ATOM 2827 O O . LYS B 1 8 ? -23.453 7.258 1.596 1 98.25 8 LYS B O 1
ATOM 2832 N N . LYS B 1 9 ? -24.75 5.496 1.409 1 98.19 9 LYS B N 1
ATOM 2833 C CA . LYS B 1 9 ? -25.766 6.023 2.314 1 98.19 9 LYS B CA 1
ATOM 2834 C C . LYS B 1 9 ? -25.203 6.242 3.713 1 98.19 9 LYS B C 1
ATOM 2836 O O . LYS B 1 9 ? -25.453 7.281 4.332 1 98.19 9 LYS B O 1
ATOM 2841 N N . LEU B 1 10 ? -24.438 5.305 4.18 1 98.31 10 LEU B N 1
ATOM 2842 C CA . LEU B 1 10 ? -23.844 5.418 5.504 1 98.31 10 LEU B CA 1
ATOM 2843 C C . LEU B 1 10 ? -22.766 6.508 5.523 1 98.31 10 LEU B C 1
ATOM 2845 O O . LEU B 1 10 ? -22.578 7.18 6.535 1 98.31 10 LEU B O 1
ATOM 2849 N N . LEU B 1 11 ? -22.078 6.664 4.363 1 98.56 11 LEU B N 1
ATOM 2850 C CA . LEU B 1 11 ? -21.125 7.766 4.254 1 98.56 11 LEU B CA 1
ATOM 2851 C C . LEU B 1 11 ? -21.844 9.109 4.332 1 98.56 11 LEU B C 1
ATOM 2853 O O . LEU B 1 11 ? -21.391 10.016 5.031 1 98.56 11 LEU B O 1
ATOM 2857 N N . ASP B 1 12 ? -22.969 9.18 3.656 1 98.62 12 ASP B N 1
ATOM 2858 C CA . ASP B 1 12 ? -23.781 10.398 3.717 1 98.62 12 ASP B CA 1
ATOM 2859 C C . ASP B 1 12 ? -24.172 10.719 5.156 1 98.62 12 ASP B C 1
ATOM 2861 O O . ASP B 1 12 ? -24.125 11.875 5.574 1 98.62 12 ASP B O 1
ATOM 2865 N N . GLU B 1 13 ? -24.516 9.703 5.859 1 98.5 13 GLU B N 1
ATOM 2866 C CA . GLU B 1 13 ? -24.891 9.883 7.258 1 98.5 13 GLU B CA 1
ATOM 2867 C C . GLU B 1 13 ? -23.719 10.375 8.086 1 98.5 13 GLU B C 1
ATOM 2869 O O . GLU B 1 13 ? -23.859 11.281 8.906 1 98.5 13 GLU B O 1
ATOM 2874 N N . ASN B 1 14 ? -22.562 9.766 7.875 1 98.62 14 ASN B N 1
ATOM 2875 C CA . ASN B 1 14 ? -21.359 10.219 8.57 1 98.62 14 ASN B CA 1
ATOM 2876 C C . ASN B 1 14 ? -21.094 11.703 8.32 1 98.62 14 ASN B C 1
ATOM 2878 O O . ASN B 1 14 ? -20.781 12.445 9.25 1 98.62 14 ASN B O 1
ATOM 2882 N N . ILE B 1 15 ? -21.219 12.109 7.055 1 98.75 15 ILE B N 1
ATOM 2883 C CA . ILE B 1 15 ? -20.938 13.492 6.668 1 98.75 15 ILE B CA 1
ATOM 2884 C C . ILE B 1 15 ? -21.906 14.43 7.398 1 98.75 15 ILE B C 1
ATOM 2886 O O . ILE B 1 15 ? -21.484 15.453 7.941 1 98.75 15 ILE B O 1
ATOM 2890 N N . GLU B 1 16 ? -23.109 14.055 7.512 1 98.38 16 GLU B N 1
ATOM 2891 C CA . GLU B 1 16 ? -24.109 14.891 8.172 1 98.38 16 GLU B CA 1
ATOM 2892 C C . GLU B 1 16 ? -23.859 14.969 9.672 1 98.38 16 GLU B C 1
ATOM 2894 O O . GLU B 1 16 ? -24 16.031 10.281 1 98.38 16 GLU B O 1
ATOM 2899 N N . ILE B 1 17 ? -23.5 13.859 10.266 1 97.56 17 ILE B N 1
ATOM 2900 C CA . ILE B 1 17 ? -23.188 13.836 11.688 1 97.56 17 ILE B CA 1
ATOM 2901 C C . ILE B 1 17 ? -22.016 14.789 11.961 1 97.56 17 ILE B C 1
ATOM 2903 O O . ILE B 1 17 ? -22.062 15.578 12.906 1 97.56 17 ILE B O 1
ATOM 2907 N N . VAL B 1 18 ? -21.031 14.766 11.102 1 98 18 VAL B N 1
ATOM 2908 C CA . VAL B 1 18 ? -19.844 15.586 11.266 1 98 18 VAL B CA 1
ATOM 2909 C C . VAL B 1 18 ? -20.203 17.062 11.102 1 98 18 VAL B C 1
ATOM 2911 O O . VAL B 1 18 ? -19.766 17.906 11.883 1 98 18 VAL B O 1
ATOM 2914 N N . LYS B 1 19 ? -21 17.391 10.133 1 98.25 19 LYS B N 1
ATOM 2915 C CA . LYS B 1 19 ? -21.438 18.766 9.891 1 98.25 19 LYS B CA 1
ATOM 2916 C C . LYS B 1 19 ? -22.203 19.312 11.086 1 98.25 19 LYS B C 1
ATOM 2918 O O . LYS B 1 19 ? -21.953 20.453 11.508 1 98.25 19 LYS B O 1
ATOM 2923 N N . GLN B 1 20 ? -23.047 18.469 11.594 1 97.19 20 GLN B N 1
ATOM 2924 C CA . GLN B 1 20 ? -23.859 18.891 12.734 1 97.19 20 GLN B CA 1
ATOM 2925 C C . GLN B 1 20 ? -22.984 19.141 13.969 1 97.19 20 GLN B C 1
ATOM 2927 O O . GLN B 1 20 ? -23.172 20.125 14.68 1 97.19 20 GLN B O 1
ATOM 2932 N N . LYS B 1 21 ? -22.078 18.297 14.141 1 96 21 LYS B N 1
ATOM 2933 C CA . LYS B 1 21 ? -21.203 18.422 15.297 1 96 21 LYS B CA 1
ATOM 2934 C C . LYS B 1 21 ? -20.312 19.656 15.188 1 96 21 LYS B C 1
ATOM 2936 O O . LYS B 1 21 ? -20.062 20.328 16.188 1 96 21 LYS B O 1
ATOM 2941 N N . ALA B 1 22 ? -19.812 19.859 14.008 1 97.44 22 ALA B N 1
ATOM 2942 C CA . ALA B 1 22 ? -18.922 21 13.805 1 97.44 22 ALA B CA 1
ATOM 2943 C C . ALA B 1 22 ? -19.656 22.312 13.945 1 97.44 22 ALA B C 1
ATOM 2945 O O . ALA B 1 22 ? -19.203 23.219 14.656 1 97.44 22 ALA B O 1
ATOM 2946 N N . GLY B 1 23 ? -20.781 22.453 13.25 1 97.75 23 GLY B N 1
ATOM 2947 C CA . GLY B 1 23 ? -21.562 23.688 13.281 1 97.75 23 GLY B CA 1
ATOM 2948 C C . GLY B 1 23 ? -20.922 24.812 12.484 1 97.75 23 GLY B C 1
ATOM 2949 O O . GLY B 1 23 ? -21.422 25.938 12.5 1 97.75 23 GLY B O 1
ATOM 2950 N N . VAL B 1 24 ? -19.781 24.625 11.945 1 98.19 24 VAL B N 1
ATOM 2951 C CA . VAL B 1 24 ? -19.062 25.547 11.07 1 98.19 24 VAL B CA 1
ATOM 2952 C C . VAL B 1 24 ? -18.703 24.844 9.758 1 98.19 24 VAL B C 1
ATOM 2954 O O . VAL B 1 24 ? -18.812 23.625 9.656 1 98.19 24 VAL B O 1
ATOM 2957 N N . PRO B 1 25 ? -18.312 25.578 8.711 1 98.19 25 PRO B N 1
ATOM 2958 C CA . PRO B 1 25 ? -17.922 24.938 7.449 1 98.19 25 PRO B CA 1
ATOM 2959 C C . PRO B 1 25 ? -16.766 23.953 7.621 1 98.19 25 PRO B C 1
ATOM 2961 O O . PRO B 1 25 ? -15.93 24.125 8.516 1 98.19 25 PRO B O 1
ATOM 2964 N N . LEU B 1 26 ? -16.797 23 6.754 1 98.62 26 LEU B N 1
ATOM 2965 C CA . LEU B 1 26 ? -15.758 21.969 6.805 1 98.62 26 LEU B CA 1
ATOM 2966 C C . LEU B 1 26 ? -14.727 22.172 5.703 1 98.62 26 LEU B C 1
ATOM 2968 O O . LEU B 1 26 ? -15.07 22.578 4.594 1 98.62 26 LEU B O 1
ATOM 2972 N N . ILE B 1 27 ? -13.484 21.969 6.02 1 98.88 27 ILE B N 1
ATOM 2973 C CA . ILE B 1 27 ? -12.477 21.641 5.023 1 98.88 27 ILE B CA 1
ATOM 2974 C C . ILE B 1 27 ? -12.359 20.125 4.891 1 98.88 27 ILE B C 1
ATOM 2976 O O . ILE B 1 27 ? -12.023 19.438 5.855 1 98.88 27 ILE B O 1
ATOM 2980 N N . GLY B 1 28 ? -12.727 19.578 3.73 1 98.88 28 GLY B N 1
ATOM 2981 C CA . GLY B 1 28 ? -12.609 18.141 3.498 1 98.88 28 GLY B CA 1
ATOM 2982 C C . GLY B 1 28 ? -11.188 17.703 3.215 1 98.88 28 GLY B C 1
ATOM 2983 O O . GLY B 1 28 ? -10.648 17.969 2.139 1 98.88 28 GLY B O 1
ATOM 2984 N N . VAL B 1 29 ? -10.586 17.016 4.137 1 98.81 29 VAL B N 1
ATOM 2985 C CA . VAL B 1 29 ? -9.227 16.516 3.955 1 98.81 29 VAL B CA 1
ATOM 2986 C C . VAL B 1 29 ? -9.266 15.18 3.203 1 98.81 29 VAL B C 1
ATOM 2988 O O . VAL B 1 29 ? -9.844 14.203 3.688 1 98.81 29 VAL B O 1
ATOM 2991 N N . VAL B 1 30 ? -8.625 15.141 2.027 1 98.75 30 VAL B N 1
ATOM 2992 C CA . VAL B 1 30 ? -8.727 13.945 1.195 1 98.75 30 VAL B CA 1
ATOM 2993 C C . VAL B 1 30 ? -7.324 13.438 0.856 1 98.75 30 VAL B C 1
ATOM 2995 O O . VAL B 1 30 ? -7.113 12.852 -0.211 1 98.75 30 VAL B O 1
ATOM 2998 N N . LYS B 1 31 ? -6.383 13.711 1.725 1 97.88 31 LYS B N 1
ATOM 2999 C CA . LYS B 1 31 ? -5.051 13.133 1.562 1 97.88 31 LYS B CA 1
ATOM 3000 C C . LYS B 1 31 ? -5.094 11.609 1.673 1 97.88 31 LYS B C 1
ATOM 3002 O O . LYS B 1 31 ? -6.105 11.039 2.088 1 97.88 31 LYS B O 1
ATOM 3007 N N . GLY B 1 32 ? -3.961 10.898 1.23 1 97.44 32 GLY B N 1
ATOM 3008 C CA . GLY B 1 32 ? -3.932 9.445 1.32 1 97.44 32 GLY B CA 1
ATOM 3009 C C . GLY B 1 32 ? -4.996 8.773 0.471 1 97.44 32 GLY B C 1
ATOM 3010 O O . GLY B 1 32 ? -5.66 7.836 0.924 1 97.44 32 GLY B O 1
ATOM 3011 N N . ASN B 1 33 ? -5.25 9.266 -0.716 1 98 33 ASN B N 1
ATOM 3012 C CA . ASN B 1 33 ? -6.266 8.727 -1.611 1 98 33 ASN B CA 1
ATOM 3013 C C . ASN B 1 33 ? -7.656 8.789 -0.984 1 98 33 ASN B C 1
ATOM 3015 O O . ASN B 1 33 ? -8.391 7.805 -0.997 1 98 33 ASN B O 1
ATOM 3019 N N . GLY B 1 34 ? -7.926 10 -0.365 1 98 34 GLY B N 1
ATOM 3020 C CA . GLY B 1 34 ? -9.203 10.148 0.318 1 98 34 GLY B CA 1
ATOM 3021 C C . GLY B 1 34 ? -9.328 9.258 1.538 1 98 34 GLY B C 1
ATOM 3022 O O . GLY B 1 34 ? -10.383 8.664 1.771 1 98 34 GLY B O 1
ATOM 3023 N N . TYR B 1 35 ? -8.188 9.133 2.213 1 97.62 35 TYR B N 1
ATOM 3024 C CA . TYR B 1 35 ? -8.109 8.227 3.352 1 97.62 35 TYR B CA 1
ATOM 3025 C C . TYR B 1 35 ? -8.461 6.805 2.939 1 97.62 35 TYR B C 1
ATOM 3027 O O . TYR B 1 35 ? -9.07 6.059 3.713 1 97.62 35 TYR B O 1
ATOM 3035 N N . GLY B 1 36 ? -8.164 6.469 1.73 1 97.56 36 GLY B N 1
ATOM 3036 C CA . GLY B 1 36 ? -8.352 5.117 1.229 1 97.56 36 GLY B CA 1
ATOM 3037 C C . GLY B 1 36 ? -9.664 4.926 0.502 1 97.56 36 GLY B C 1
ATOM 3038 O O . GLY B 1 36 ? -9.938 3.854 -0.04 1 97.56 36 GLY B O 1
ATOM 3039 N N . PHE B 1 37 ? -10.477 5.914 0.392 1 98.56 37 PHE B N 1
ATOM 3040 C CA . PHE B 1 37 ? -11.812 5.793 -0.178 1 98.56 37 PHE B CA 1
ATOM 3041 C C . PHE B 1 37 ? -11.812 6.195 -1.648 1 98.56 37 PHE B C 1
ATOM 3043 O O . PHE B 1 37 ? -12.852 6.156 -2.309 1 98.56 37 PHE B O 1
ATOM 3050 N N . GLY B 1 38 ? -10.688 6.484 -2.207 1 98.25 38 GLY B N 1
ATOM 3051 C CA . GLY B 1 38 ? -10.609 7.043 -3.547 1 98.25 38 GLY B CA 1
ATOM 3052 C C . GLY B 1 38 ? -10.75 8.555 -3.572 1 98.25 38 GLY B C 1
ATOM 3053 O O . GLY B 1 38 ? -11.828 9.086 -3.301 1 98.25 38 GLY B O 1
ATOM 3054 N N . ILE B 1 39 ? -9.695 9.227 -3.941 1 98.5 39 ILE B N 1
ATOM 3055 C CA . ILE B 1 39 ? -9.641 10.672 -3.791 1 98.5 39 ILE B CA 1
ATOM 3056 C C . ILE B 1 39 ? -10.688 11.328 -4.684 1 98.5 39 ILE B C 1
ATOM 3058 O O . ILE B 1 39 ? -11.391 12.25 -4.258 1 98.5 39 ILE B O 1
ATOM 3062 N N . LYS B 1 40 ? -10.93 10.883 -5.887 1 98.19 40 LYS B N 1
ATOM 3063 C CA . LYS B 1 40 ? -11.914 11.477 -6.789 1 98.19 40 LYS B CA 1
ATOM 3064 C C . LYS B 1 40 ? -13.336 11.195 -6.316 1 98.19 40 LYS B C 1
ATOM 3066 O O . LYS B 1 40 ? -14.156 12.109 -6.23 1 98.19 40 LYS B O 1
ATOM 3071 N N . GLU B 1 41 ? -13.547 9.906 -5.922 1 98.19 41 GLU B N 1
ATOM 3072 C CA . GLU B 1 41 ? -14.891 9.469 -5.562 1 98.19 41 GLU B CA 1
ATOM 3073 C C . GLU B 1 41 ? -15.391 10.18 -4.309 1 98.19 41 GLU B C 1
ATOM 3075 O O . GLU B 1 41 ? -16.484 10.758 -4.309 1 98.19 41 GLU B O 1
ATOM 3080 N N . ILE B 1 42 ? -14.578 10.195 -3.293 1 98.44 42 ILE B N 1
ATOM 3081 C CA . ILE B 1 42 ? -15.023 10.789 -2.035 1 98.44 42 ILE B CA 1
ATOM 3082 C C . ILE B 1 42 ? -15.141 12.305 -2.186 1 98.44 42 ILE B C 1
ATOM 3084 O O . ILE B 1 42 ? -16.031 12.922 -1.601 1 98.44 42 ILE B O 1
ATOM 3088 N N . THR B 1 43 ? -14.211 12.93 -2.953 1 98.69 43 THR B N 1
ATOM 3089 C CA . THR B 1 43 ? -14.258 14.375 -3.156 1 98.69 43 THR B CA 1
ATOM 3090 C C . THR B 1 43 ? -15.57 14.789 -3.816 1 98.69 43 THR B C 1
ATOM 3092 O O . THR B 1 43 ? -16.219 15.742 -3.381 1 98.69 43 THR B O 1
ATOM 3095 N N . LYS B 1 44 ? -16 14.031 -4.797 1 98.19 44 LYS B N 1
ATOM 3096 C CA . LYS B 1 44 ? -17.266 14.312 -5.473 1 98.19 44 LYS B CA 1
ATOM 3097 C C . LYS B 1 44 ? -18.438 14.258 -4.496 1 98.19 44 LYS B C 1
ATOM 3099 O O . LYS B 1 44 ? -19.312 15.125 -4.516 1 98.19 44 LYS B O 1
ATOM 3104 N N . ILE B 1 45 ? -18.391 13.281 -3.67 1 98.44 45 ILE B N 1
ATOM 3105 C CA . ILE B 1 45 ? -19.469 13.094 -2.705 1 98.44 45 ILE B CA 1
ATOM 3106 C C . ILE B 1 45 ? -19.469 14.258 -1.71 1 98.44 45 ILE B C 1
ATOM 3108 O O . ILE B 1 45 ? -20.531 14.773 -1.358 1 98.44 45 ILE B O 1
ATOM 3112 N N . LEU B 1 46 ? -18.328 14.656 -1.296 1 98.69 46 LEU B N 1
ATOM 3113 C CA . LEU B 1 46 ? -18.219 15.758 -0.351 1 98.69 46 LEU B CA 1
ATOM 3114 C C . LEU B 1 46 ? -18.703 17.062 -0.98 1 98.69 46 LEU B C 1
ATOM 3116 O O . LEU B 1 46 ? -19.359 17.875 -0.317 1 98.69 46 LEU B O 1
ATOM 3120 N N . VAL B 1 47 ? -18.422 17.297 -2.27 1 98.38 47 VAL B N 1
ATOM 3121 C CA . VAL B 1 47 ? -18.906 18.469 -2.996 1 98.38 47 VAL B CA 1
ATOM 3122 C C . VAL B 1 47 ? -20.438 18.453 -3.018 1 98.38 47 VAL B C 1
ATOM 3124 O O . VAL B 1 47 ? -21.078 19.469 -2.779 1 98.38 47 VAL B O 1
ATOM 3127 N N . GLU B 1 48 ? -21 17.266 -3.23 1 97.69 48 GLU B N 1
ATOM 3128 C CA . GLU B 1 48 ? -22.453 17.109 -3.262 1 97.69 48 GLU B CA 1
ATOM 3129 C C . GLU B 1 48 ? -23.062 17.469 -1.916 1 97.69 48 GLU B C 1
ATOM 3131 O O . GLU B 1 48 ? -24.234 17.875 -1.853 1 97.69 48 GLU B O 1
ATOM 3136 N N . HIS B 1 49 ? -22.266 17.344 -0.91 1 98.31 49 HIS B N 1
ATOM 3137 C CA . HIS B 1 49 ? -22.75 17.656 0.43 1 98.31 49 HIS B CA 1
ATOM 3138 C C . HIS B 1 49 ? -22.453 19.109 0.803 1 98.31 49 HIS B C 1
ATOM 3140 O O . HIS B 1 49 ? -22.609 19.5 1.961 1 98.31 49 HIS B O 1
ATOM 3146 N N . GLY B 1 50 ? -21.906 19.891 -0.074 1 97.44 50 GLY B N 1
ATOM 3147 C CA . GLY B 1 50 ? -21.781 21.328 0.12 1 97.44 50 GLY B CA 1
ATOM 3148 C C . GLY B 1 50 ? -20.422 21.75 0.62 1 97.44 50 GLY B C 1
ATOM 3149 O O . GLY B 1 50 ? -20.203 22.906 0.966 1 97.44 50 GLY B O 1
ATOM 3150 N N . ILE B 1 51 ? -19.469 20.828 0.647 1 98.12 51 ILE B N 1
ATOM 3151 C CA . ILE B 1 51 ? -18.125 21.188 1.061 1 98.12 51 ILE B CA 1
ATOM 3152 C C . ILE B 1 51 ? -17.406 21.922 -0.078 1 98.12 51 ILE B C 1
ATOM 3154 O O . ILE B 1 51 ? -17.406 21.453 -1.218 1 98.12 51 ILE B O 1
ATOM 3158 N N . LYS B 1 52 ? -16.734 23.031 0.273 1 97.81 52 LYS B N 1
ATOM 3159 C CA . LYS B 1 52 ? -16.219 23.906 -0.775 1 97.81 52 LYS B CA 1
ATOM 3160 C C . LYS B 1 52 ? -14.695 24.016 -0.699 1 97.81 52 LYS B C 1
ATOM 3162 O O . LYS B 1 52 ? -14.062 24.594 -1.588 1 97.81 52 LYS B O 1
ATOM 3167 N N . THR B 1 53 ? -14.125 23.578 0.334 1 98.62 53 THR B N 1
ATOM 3168 C CA . THR B 1 53 ? -12.68 23.625 0.521 1 98.62 53 THR B CA 1
ATOM 3169 C C . THR B 1 53 ? -12.141 22.234 0.839 1 98.62 53 THR B C 1
ATOM 3171 O O . THR B 1 53 ? -12.727 21.5 1.634 1 98.62 53 THR B O 1
ATOM 3174 N N . PHE B 1 54 ? -11.086 21.906 0.175 1 98.88 54 PHE B N 1
ATOM 3175 C CA . PHE B 1 54 ? -10.461 20.609 0.358 1 98.88 54 PHE B CA 1
ATOM 3176 C C . PHE B 1 54 ? -8.992 20.766 0.737 1 98.88 54 PHE B C 1
ATOM 3178 O O . PHE B 1 54 ? -8.414 21.844 0.576 1 98.88 54 PHE B O 1
ATOM 3185 N N . ALA B 1 55 ? -8.422 19.734 1.281 1 98.88 55 ALA B N 1
ATOM 3186 C CA . ALA B 1 55 ? -7.016 19.781 1.669 1 98.88 55 ALA B CA 1
ATOM 3187 C C . ALA B 1 55 ? -6.309 18.469 1.351 1 98.88 55 ALA B C 1
ATOM 3189 O O . ALA B 1 55 ? -6.902 17.391 1.45 1 98.88 55 ALA B O 1
ATOM 3190 N N . VAL B 1 56 ? -5.086 18.562 0.955 1 98.62 56 VAL B N 1
ATOM 3191 C CA . VAL B 1 56 ? -4.188 17.438 0.71 1 98.62 56 VAL B CA 1
ATOM 3192 C C . VAL B 1 56 ? -2.795 17.75 1.246 1 98.62 56 VAL B C 1
ATOM 3194 O O . VAL B 1 56 ? -2.557 18.859 1.752 1 98.62 56 VAL B O 1
ATOM 3197 N N . THR B 1 57 ? -1.934 16.766 1.184 1 97.62 57 THR B N 1
ATOM 3198 C CA . THR B 1 57 ? -0.549 16.969 1.594 1 97.62 57 THR B CA 1
ATOM 3199 C C . THR B 1 57 ? 0.388 16.891 0.392 1 97.62 57 THR B C 1
ATOM 3201 O O . THR B 1 57 ? 1.313 17.703 0.267 1 97.62 57 THR B O 1
ATOM 3204 N N . GLU B 1 58 ? 0.089 16 -0.515 1 96.88 58 GLU B N 1
ATOM 3205 C CA . GLU B 1 58 ? 0.951 15.758 -1.669 1 96.88 58 GLU B CA 1
ATOM 3206 C C . GLU B 1 58 ? 0.536 16.625 -2.857 1 96.88 58 GLU B C 1
ATOM 3208 O O . GLU B 1 58 ? -0.628 16.609 -3.262 1 96.88 58 GLU B O 1
ATOM 3213 N N . VAL B 1 59 ? 1.508 17.297 -3.473 1 97.81 59 VAL B N 1
ATOM 3214 C CA . VAL B 1 59 ? 1.202 18.141 -4.621 1 97.81 59 VAL B CA 1
ATOM 3215 C C . VAL B 1 59 ? 0.784 17.266 -5.805 1 97.81 59 VAL B C 1
ATOM 3217 O O . VAL B 1 59 ? 0.114 17.75 -6.727 1 97.81 59 VAL B O 1
ATOM 3220 N N . THR B 1 60 ? 1.108 15.969 -5.781 1 96.94 60 THR B N 1
ATOM 3221 C CA . THR B 1 60 ? 0.736 15.062 -6.863 1 96.94 60 THR B CA 1
ATOM 3222 C C . THR B 1 60 ? -0.772 14.828 -6.875 1 96.94 60 THR B C 1
ATOM 3224 O O . THR B 1 60 ? -1.317 14.312 -7.852 1 96.94 60 THR B O 1
ATOM 3227 N N . ASP B 1 61 ? -1.465 15.203 -5.84 1 98.12 61 ASP B N 1
ATOM 3228 C CA . ASP B 1 61 ? -2.914 15.047 -5.762 1 98.12 61 ASP B CA 1
ATOM 3229 C C . ASP B 1 61 ? -3.629 16.188 -6.473 1 98.12 61 ASP B C 1
ATOM 3231 O O . ASP B 1 61 ? -4.82 16.094 -6.777 1 98.12 61 ASP B O 1
ATOM 3235 N N . LEU B 1 62 ? -2.912 17.312 -6.758 1 98.38 62 LEU B N 1
ATOM 3236 C CA . LEU B 1 62 ? -3.537 18.531 -7.25 1 98.38 62 LEU B CA 1
ATOM 3237 C C . LEU B 1 62 ? -4.129 18.328 -8.641 1 98.38 62 LEU B C 1
ATOM 3239 O O . LEU B 1 62 ? -5.301 18.625 -8.875 1 98.38 62 LEU B O 1
ATOM 3243 N N . PRO B 1 63 ? -3.336 17.719 -9.609 1 97.81 63 PRO B N 1
ATOM 3244 C CA . PRO B 1 63 ? -3.951 17.484 -10.914 1 97.81 63 PRO B CA 1
ATOM 3245 C C . PRO B 1 63 ? -5.148 16.547 -10.844 1 97.81 63 PRO B C 1
ATOM 3247 O O . PRO B 1 63 ? -6.109 16.703 -11.602 1 97.81 63 PRO B O 1
ATOM 3250 N N . ILE B 1 64 ? -5.125 15.594 -9.945 1 97.81 64 ILE B N 1
ATOM 3251 C CA . ILE B 1 64 ? -6.203 14.625 -9.789 1 97.81 64 ILE B CA 1
ATOM 3252 C C . ILE B 1 64 ? -7.457 15.32 -9.273 1 97.81 64 ILE B C 1
ATOM 3254 O O . ILE B 1 64 ? -8.555 15.117 -9.797 1 97.81 64 ILE B O 1
ATOM 3258 N N . LEU B 1 65 ? -7.285 16.156 -8.273 1 98.56 65 LEU B N 1
ATOM 3259 C CA . LEU B 1 65 ? -8.406 16.875 -7.676 1 98.56 65 LEU B CA 1
ATOM 3260 C C . LEU B 1 65 ? -9.031 17.844 -8.68 1 98.56 65 LEU B C 1
ATOM 3262 O O . LEU B 1 65 ? -10.25 18.031 -8.688 1 98.56 65 LEU B O 1
ATOM 3266 N N . ARG B 1 66 ? -8.234 18.469 -9.531 1 98.06 66 ARG B N 1
ATOM 3267 C CA . ARG B 1 66 ? -8.734 19.453 -10.484 1 98.06 66 ARG B CA 1
ATOM 3268 C C . ARG B 1 66 ? -9.531 18.797 -11.594 1 98.06 66 ARG B C 1
ATOM 3270 O O . ARG B 1 66 ? -10.211 19.469 -12.375 1 98.06 66 ARG B O 1
ATOM 3277 N N . GLU B 1 67 ? -9.445 17.453 -11.695 1 97.5 67 GLU B N 1
ATOM 3278 C CA . GLU B 1 67 ? -10.336 16.734 -12.602 1 97.5 67 GLU B CA 1
ATOM 3279 C C . GLU B 1 67 ? -11.773 16.75 -12.086 1 97.5 67 GLU B C 1
ATOM 3281 O O . GLU B 1 67 ? -12.711 16.531 -12.859 1 97.5 67 GLU B O 1
ATOM 3286 N N . VAL B 1 68 ? -11.883 16.969 -10.742 1 97.06 68 VAL B N 1
ATOM 3287 C CA . VAL B 1 68 ? -13.227 16.844 -10.18 1 97.06 68 VAL B CA 1
ATOM 3288 C C . VAL B 1 68 ? -13.641 18.156 -9.539 1 97.06 68 VAL B C 1
ATOM 3290 O O . VAL B 1 68 ? -14.828 18.406 -9.328 1 97.06 68 VAL B O 1
ATOM 3293 N N . LEU B 1 69 ? -12.648 19 -9.211 1 97.62 69 LEU B N 1
ATOM 3294 C CA . LEU B 1 69 ? -12.906 20.297 -8.602 1 97.62 69 LEU B CA 1
ATOM 3295 C C . LEU B 1 69 ? -12.719 21.422 -9.609 1 97.62 69 LEU B C 1
ATOM 3297 O O . LEU B 1 69 ? -11.672 21.531 -10.242 1 97.62 69 LEU B O 1
ATOM 3301 N N . THR B 1 70 ? -13.609 22.281 -9.789 1 91.56 70 THR B N 1
ATOM 3302 C CA . THR B 1 70 ? -13.508 23.391 -10.734 1 91.56 70 THR B CA 1
ATOM 3303 C C . THR B 1 70 ? -13.25 24.703 -10.016 1 91.56 70 THR B C 1
ATOM 3305 O O . THR B 1 70 ? -12.289 25.406 -10.32 1 91.56 70 THR B O 1
ATOM 3308 N N . ASP B 1 71 ? -14.055 25.016 -8.977 1 88.81 71 ASP B N 1
ATOM 3309 C CA . ASP B 1 71 ? -14 26.312 -8.32 1 88.81 71 ASP B CA 1
ATOM 3310 C C . ASP B 1 71 ? -13.602 26.172 -6.852 1 88.81 71 ASP B C 1
ATOM 3312 O O . ASP B 1 71 ? -13.258 27.156 -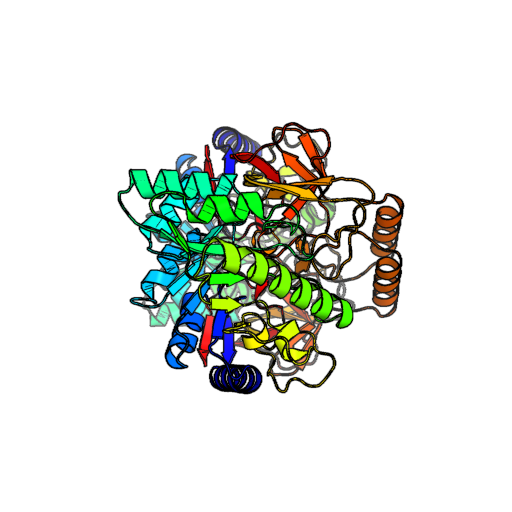6.195 1 88.81 71 ASP B O 1
ATOM 3316 N N . GLU B 1 72 ? -13.609 24.953 -6.414 1 92.44 72 GLU B N 1
ATOM 3317 C CA . GLU B 1 72 ? -13.352 24.719 -4.996 1 92.44 72 GLU B CA 1
ATOM 3318 C C . GLU B 1 72 ? -11.883 24.938 -4.66 1 92.44 72 GLU B C 1
ATOM 3320 O O . GLU B 1 72 ? -11.008 24.703 -5.492 1 92.44 72 GLU B O 1
ATOM 3325 N N . ASP B 1 73 ? -11.68 25.406 -3.459 1 97.69 73 ASP B N 1
ATOM 3326 C CA . ASP B 1 73 ? -10.328 25.672 -2.979 1 97.69 73 ASP B CA 1
ATOM 3327 C C . ASP B 1 73 ? -9.633 24.375 -2.547 1 97.69 73 ASP B C 1
ATOM 3329 O O . ASP B 1 73 ? -10.281 23.453 -2.047 1 97.69 73 ASP B O 1
ATOM 3333 N N . ILE B 1 74 ? -8.344 24.344 -2.787 1 98.81 74 ILE B N 1
ATOM 3334 C CA . ILE B 1 74 ? -7.523 23.234 -2.326 1 98.81 74 ILE B CA 1
ATOM 3335 C C . ILE B 1 74 ? -6.363 23.75 -1.483 1 98.81 74 ILE B C 1
ATOM 3337 O O . ILE B 1 74 ? -5.547 24.547 -1.964 1 98.81 74 ILE B O 1
ATOM 3341 N N . LEU B 1 75 ? -6.277 23.344 -0.278 1 98.88 75 LEU B N 1
ATOM 3342 C CA . LEU B 1 75 ? -5.176 23.672 0.622 1 98.88 75 LEU B CA 1
ATOM 3343 C C . LEU B 1 75 ? -4.141 22.562 0.635 1 98.88 75 LEU B C 1
ATOM 3345 O O . LEU B 1 75 ? -4.477 21.391 0.875 1 98.88 75 LEU B O 1
ATOM 3349 N N . VAL B 1 76 ? -2.916 22.875 0.314 1 98.81 76 VAL B N 1
ATOM 3350 C CA . VAL B 1 76 ? -1.818 21.938 0.511 1 98.81 76 VAL B CA 1
ATOM 3351 C C . VAL B 1 76 ? -1.236 22.109 1.913 1 98.81 76 VAL B C 1
ATOM 3353 O O . VAL B 1 76 ? -0.632 23.141 2.221 1 98.81 76 VAL B O 1
ATOM 3356 N N . MET B 1 77 ? -1.313 21.094 2.697 1 98.56 77 MET B N 1
ATOM 3357 C CA . MET B 1 77 ? -1.031 21.234 4.125 1 98.56 77 MET B CA 1
ATOM 3358 C C . MET B 1 77 ? 0.455 21.047 4.406 1 98.56 77 MET B C 1
ATOM 3360 O O . MET B 1 77 ? 0.919 21.297 5.516 1 98.56 77 MET B O 1
ATOM 3364 N N . ARG B 1 78 ? 1.188 20.609 3.455 1 97.31 78 ARG B N 1
ATOM 3365 C CA . ARG B 1 78 ? 2.639 20.531 3.602 1 97.31 78 ARG B CA 1
ATOM 3366 C C . ARG B 1 78 ? 3.289 21.891 3.357 1 97.31 78 ARG B C 1
ATOM 3368 O O . ARG B 1 78 ? 3.121 22.484 2.289 1 97.31 78 ARG B O 1
ATOM 3375 N N . SER B 1 79 ? 4.012 22.406 4.355 1 97.88 79 SER B N 1
ATOM 3376 C CA . SER B 1 79 ? 4.918 23.516 4.137 1 97.88 79 SER B CA 1
ATOM 3377 C C . SER B 1 79 ? 6.199 23.062 3.445 1 97.88 79 SER B C 1
ATOM 3379 O O . SER B 1 79 ? 6.875 22.141 3.918 1 97.88 79 SER B O 1
ATOM 3381 N N . THR B 1 80 ? 6.551 23.719 2.322 1 97.81 80 THR B N 1
ATOM 3382 C CA . THR B 1 80 ? 7.68 23.203 1.562 1 97.81 80 THR B CA 1
ATOM 3383 C C . THR B 1 80 ? 8.609 24.328 1.133 1 97.81 80 THR B C 1
ATOM 3385 O O . THR B 1 80 ? 8.156 25.422 0.764 1 97.81 80 THR B O 1
ATOM 3388 N N . CYS B 1 81 ? 9.898 24.031 1.21 1 98.25 81 CYS B N 1
ATOM 3389 C CA . CYS B 1 81 ? 10.93 24.938 0.699 1 98.25 81 CYS B CA 1
ATOM 3390 C C . CYS B 1 81 ? 11.344 24.547 -0.713 1 98.25 81 CYS B C 1
ATOM 3392 O O . CYS B 1 81 ? 12.203 25.188 -1.317 1 98.25 81 CYS B O 1
ATOM 3394 N N . ILE B 1 82 ? 10.742 23.516 -1.271 1 98.31 82 ILE B N 1
ATOM 3395 C CA . ILE B 1 82 ? 11.148 22.969 -2.561 1 98.31 82 ILE B CA 1
ATOM 3396 C C . ILE B 1 82 ? 10.438 23.703 -3.686 1 98.31 82 ILE B C 1
ATOM 3398 O O . ILE B 1 82 ? 9.211 23.609 -3.826 1 98.31 82 ILE B O 1
ATOM 3402 N N . LYS B 1 83 ? 11.148 24.344 -4.539 1 98.38 83 LYS B N 1
ATOM 3403 C CA . LYS B 1 83 ? 10.586 25.219 -5.555 1 98.38 83 LYS B CA 1
ATOM 3404 C C . LYS B 1 83 ? 9.711 24.453 -6.531 1 98.38 83 LYS B C 1
ATOM 3406 O O . LYS B 1 83 ? 8.695 24.953 -7.004 1 98.38 83 LYS B O 1
ATOM 3411 N N . ASP B 1 84 ? 10.078 23.234 -6.859 1 97.94 84 ASP B N 1
ATOM 3412 C CA . ASP B 1 84 ? 9.258 22.422 -7.766 1 97.94 84 ASP B CA 1
ATOM 3413 C C . ASP B 1 84 ? 7.867 22.188 -7.18 1 97.94 84 ASP B C 1
ATOM 3415 O O . ASP B 1 84 ? 6.875 22.156 -7.91 1 97.94 84 ASP B O 1
ATOM 3419 N N . GLU B 1 85 ? 7.809 21.969 -5.926 1 98.31 85 GLU B N 1
ATOM 3420 C CA . GLU B 1 85 ? 6.512 21.812 -5.273 1 98.31 85 GLU B CA 1
ATOM 3421 C C . GLU B 1 85 ? 5.738 23.125 -5.258 1 98.31 85 GLU B C 1
ATOM 3423 O O . GLU B 1 85 ? 4.531 23.141 -5.492 1 98.31 85 GLU B O 1
ATOM 3428 N N . CYS B 1 86 ? 6.488 24.188 -4.988 1 98.81 86 CYS B N 1
ATOM 3429 C CA . CYS B 1 86 ? 5.871 25.516 -5.027 1 98.81 86 CYS B CA 1
ATOM 3430 C C . CYS B 1 86 ? 5.254 25.781 -6.395 1 98.81 86 CYS B C 1
ATOM 3432 O O . CYS B 1 86 ? 4.148 26.328 -6.484 1 98.81 86 CYS B O 1
ATOM 3434 N N . ARG B 1 87 ? 5.973 25.391 -7.434 1 98.75 87 ARG B N 1
ATOM 3435 C CA . ARG B 1 87 ? 5.492 25.609 -8.797 1 98.75 87 ARG B CA 1
ATOM 3436 C C . ARG B 1 87 ? 4.188 24.844 -9.039 1 98.75 87 ARG B C 1
ATOM 3438 O O . ARG B 1 87 ? 3.271 25.359 -9.672 1 98.75 87 ARG B O 1
ATOM 3445 N N . GLU B 1 88 ? 4.102 23.609 -8.531 1 98.62 88 GLU B N 1
ATOM 3446 C CA . GLU B 1 88 ? 2.877 22.828 -8.672 1 98.62 88 GLU B CA 1
ATOM 3447 C C . GLU B 1 88 ? 1.709 23.484 -7.949 1 98.62 88 GLU B C 1
ATOM 3449 O O . GLU B 1 88 ? 0.593 23.531 -8.469 1 98.62 88 GLU B O 1
ATOM 3454 N N . ILE B 1 89 ? 1.981 23.984 -6.762 1 98.75 89 ILE B N 1
ATOM 3455 C CA . ILE B 1 89 ? 0.951 24.656 -5.969 1 98.75 89 ILE B CA 1
ATOM 3456 C C . ILE B 1 89 ? 0.415 25.859 -6.73 1 98.75 89 ILE B C 1
ATOM 3458 O O . ILE B 1 89 ? -0.8 26.031 -6.863 1 98.75 89 ILE B O 1
ATOM 3462 N N . ALA B 1 90 ? 1.302 26.656 -7.258 1 98.75 90 ALA B N 1
ATOM 3463 C CA . ALA B 1 90 ? 0.923 27.844 -8.008 1 98.75 90 ALA B CA 1
ATOM 3464 C C . ALA B 1 90 ? 0.2 27.469 -9.297 1 98.75 90 ALA B C 1
ATOM 3466 O O . ALA B 1 90 ? -0.831 28.062 -9.633 1 98.75 90 ALA B O 1
ATOM 3467 N N . LYS B 1 91 ? 0.738 26.5 -10.008 1 98.31 91 LYS B N 1
ATOM 3468 C CA . LYS B 1 91 ? 0.215 26.062 -11.297 1 98.31 91 LYS B CA 1
ATOM 3469 C C . LYS B 1 91 ? -1.251 25.656 -11.188 1 98.31 91 LYS B C 1
ATOM 3471 O O . LYS B 1 91 ? -2.055 25.953 -12.07 1 98.31 91 LYS B O 1
ATOM 3476 N N . TYR B 1 92 ? -1.604 25.047 -10.07 1 98.12 92 TYR B N 1
ATOM 3477 C CA . TYR B 1 92 ? -2.947 24.484 -9.953 1 98.12 92 TYR B CA 1
ATOM 3478 C C . TYR B 1 92 ? -3.836 25.391 -9.109 1 98.12 92 TYR B C 1
ATOM 3480 O O . TYR B 1 92 ? -4.941 25 -8.727 1 98.12 92 TYR B O 1
ATOM 3488 N N . GLY B 1 93 ? -3.301 26.562 -8.719 1 97.94 93 GLY B N 1
ATOM 3489 C CA . GLY B 1 93 ? -4.094 27.547 -8 1 97.94 93 GLY B CA 1
ATOM 3490 C C . GLY B 1 93 ? -4.461 27.109 -6.598 1 97.94 93 GLY B C 1
ATOM 3491 O O . GLY B 1 93 ? -5.559 27.391 -6.121 1 97.94 93 GLY B O 1
ATOM 3492 N N . ALA B 1 94 ? -3.627 26.328 -5.98 1 98.62 94 ALA B N 1
ATOM 3493 C CA . ALA B 1 94 ? -3.879 25.844 -4.625 1 98.62 94 ALA B CA 1
ATOM 3494 C C . ALA B 1 94 ? -3.395 26.859 -3.588 1 98.62 94 ALA B C 1
ATOM 3496 O O . ALA B 1 94 ? -2.65 27.781 -3.914 1 98.62 94 ALA B O 1
ATOM 3497 N N . THR B 1 95 ? -3.918 26.75 -2.402 1 98.88 95 THR B N 1
ATOM 3498 C CA . THR B 1 95 ? -3.465 27.516 -1.253 1 98.88 95 THR B CA 1
ATOM 3499 C C . THR B 1 95 ? -2.252 26.859 -0.601 1 98.88 95 THR B C 1
ATOM 3501 O O . THR B 1 95 ? -2.279 25.672 -0.287 1 98.88 95 THR B O 1
ATOM 3504 N N . ALA B 1 96 ? -1.225 27.656 -0.409 1 98.88 96 ALA B N 1
ATOM 3505 C CA . ALA B 1 96 ? 0.013 27.125 0.159 1 98.88 96 ALA B CA 1
ATOM 3506 C C . ALA B 1 96 ? 0.019 27.25 1.679 1 98.88 96 ALA B C 1
ATOM 3508 O O . ALA B 1 96 ? -0.491 28.234 2.225 1 98.88 96 ALA B O 1
ATOM 3509 N N . THR B 1 97 ? 0.585 26.297 2.316 1 98.88 97 THR B N 1
ATOM 3510 C CA . THR B 1 97 ? 0.923 26.422 3.73 1 98.88 97 THR B CA 1
ATOM 3511 C C . THR B 1 97 ? 2.316 27.016 3.902 1 98.88 97 THR B C 1
ATOM 3513 O O . THR B 1 97 ? 3.283 26.531 3.311 1 98.88 97 THR B O 1
ATOM 3516 N N . ILE B 1 98 ? 2.389 28.016 4.684 1 98.81 98 ILE B N 1
ATOM 3517 C CA . ILE B 1 98 ? 3.674 28.625 5.02 1 98.81 98 ILE B CA 1
ATOM 3518 C C . ILE B 1 98 ? 3.986 28.375 6.492 1 98.81 98 ILE B C 1
ATOM 3520 O O . ILE B 1 98 ? 3.342 28.953 7.375 1 98.81 98 ILE B O 1
ATOM 3524 N N . GLY B 1 99 ? 4.977 27.531 6.672 1 98.31 99 GLY B N 1
ATOM 3525 C CA . GLY B 1 99 ? 5.293 27.141 8.039 1 98.31 99 GLY B CA 1
ATOM 3526 C C . GLY B 1 99 ? 6.68 27.578 8.469 1 98.31 99 GLY B C 1
ATOM 3527 O O . GLY B 1 99 ? 7.098 27.312 9.602 1 98.31 99 GLY B O 1
ATOM 3528 N N . SER B 1 100 ? 7.441 28.266 7.586 1 98.19 100 SER B N 1
ATOM 3529 C CA . SER B 1 100 ? 8.75 28.828 7.867 1 98.19 100 SER B CA 1
ATOM 3530 C C . SER B 1 100 ? 9.055 30.016 6.941 1 98.19 100 SER B C 1
ATOM 3532 O O . SER B 1 100 ? 8.414 30.172 5.902 1 98.19 100 SER B O 1
ATOM 3534 N N . LEU B 1 101 ? 9.984 30.797 7.418 1 98.12 101 LEU B N 1
ATOM 3535 C CA . LEU B 1 101 ? 10.383 31.922 6.578 1 98.12 101 LEU B CA 1
ATOM 3536 C C . LEU B 1 101 ? 10.977 31.438 5.258 1 98.12 101 LEU B C 1
ATOM 3538 O O . LEU B 1 101 ? 10.695 32 4.199 1 98.12 101 LEU B O 1
ATOM 3542 N N . GLN B 1 102 ? 11.727 30.359 5.312 1 98.06 102 GLN B N 1
ATOM 3543 C CA . GLN B 1 102 ? 12.336 29.797 4.113 1 98.06 102 GLN B CA 1
ATOM 3544 C C . GLN B 1 102 ? 11.273 29.297 3.141 1 98.06 102 GLN B C 1
ATOM 3546 O O . GLN B 1 102 ? 11.383 29.5 1.931 1 98.06 102 GLN B O 1
ATOM 3551 N N . ALA B 1 103 ? 10.281 28.688 3.627 1 98.56 103 ALA B N 1
ATOM 3552 C CA . ALA B 1 103 ? 9.18 28.219 2.785 1 98.56 103 ALA B CA 1
ATOM 3553 C C . ALA B 1 103 ? 8.438 29.391 2.152 1 98.56 103 ALA B C 1
ATOM 3555 O O . ALA B 1 103 ? 8.078 29.344 0.975 1 98.56 103 ALA B O 1
ATOM 3556 N N . GLY B 1 104 ? 8.219 30.438 3.02 1 98.75 104 GLY B N 1
ATOM 3557 C CA . GLY B 1 104 ? 7.605 31.641 2.486 1 98.75 104 GLY B CA 1
ATOM 3558 C C . GLY B 1 104 ? 8.406 32.281 1.36 1 98.75 104 GLY B C 1
ATOM 3559 O O . GLY B 1 104 ? 7.84 32.656 0.336 1 98.75 104 GLY B O 1
ATOM 3560 N N . GLN B 1 105 ? 9.68 32.344 1.594 1 98.81 105 GLN B N 1
ATOM 3561 C CA . GLN B 1 105 ? 10.57 32.906 0.592 1 98.81 105 GLN B CA 1
ATOM 3562 C C . GLN B 1 105 ? 10.57 32.094 -0.69 1 98.81 105 GLN B C 1
ATOM 3564 O O . GLN B 1 105 ? 10.516 32.656 -1.791 1 98.81 105 GLN B O 1
ATOM 3569 N N . ALA B 1 106 ? 10.594 30.766 -0.599 1 98.69 106 ALA B N 1
ATOM 3570 C CA . ALA B 1 106 ? 10.555 29.891 -1.762 1 98.69 106 ALA B CA 1
ATOM 3571 C C . ALA B 1 106 ? 9.266 30.078 -2.553 1 98.69 106 ALA B C 1
ATOM 3573 O O . ALA B 1 106 ? 9.297 30.203 -3.779 1 98.69 106 ALA B O 1
ATOM 3574 N N . MET B 1 107 ? 8.148 30.125 -1.87 1 98.88 107 MET B N 1
ATOM 3575 C CA . MET B 1 107 ? 6.855 30.297 -2.521 1 98.88 107 MET B CA 1
ATOM 3576 C C . MET B 1 107 ? 6.754 31.656 -3.195 1 98.88 107 MET B C 1
ATOM 3578 O O . MET B 1 107 ? 6.258 31.766 -4.316 1 98.88 107 MET B O 1
ATOM 3582 N N . SER B 1 108 ? 7.227 32.656 -2.463 1 98.94 108 SER B N 1
ATOM 3583 C CA . SER B 1 108 ? 7.207 34 -3 1 98.94 108 SER B CA 1
ATOM 3584 C C . SER B 1 108 ? 8.039 34.094 -4.277 1 98.94 108 SER B C 1
ATOM 3586 O O . SER B 1 108 ? 7.602 34.719 -5.258 1 98.94 108 SER B O 1
ATOM 3588 N N . GLU B 1 109 ? 9.188 33.531 -4.215 1 98.81 109 GLU B N 1
ATOM 3589 C CA . GLU B 1 109 ? 10.07 33.562 -5.379 1 98.81 109 GLU B CA 1
ATOM 3590 C C . GLU B 1 109 ? 9.398 32.906 -6.586 1 98.81 109 GLU B C 1
ATOM 3592 O O . GLU B 1 109 ? 9.391 33.469 -7.68 1 98.81 109 GLU B O 1
ATOM 3597 N N . VAL B 1 110 ? 8.828 31.781 -6.41 1 98.81 110 VAL B N 1
ATOM 3598 C CA . VAL B 1 110 ? 8.18 31.047 -7.492 1 98.81 110 VAL B CA 1
ATOM 3599 C C . VAL B 1 110 ? 6.965 31.828 -7.992 1 98.81 110 VAL B C 1
ATOM 3601 O O . VAL B 1 110 ? 6.75 31.938 -9.203 1 98.81 110 VAL B O 1
ATOM 3604 N N . ALA B 1 111 ? 6.191 32.344 -7.07 1 98.81 111 ALA B N 1
ATOM 3605 C CA . ALA B 1 111 ? 5.016 33.125 -7.434 1 98.81 111 ALA B CA 1
ATOM 3606 C C . ALA B 1 111 ? 5.398 34.312 -8.289 1 98.81 111 ALA B C 1
ATOM 3608 O O . ALA B 1 111 ? 4.73 34.625 -9.289 1 98.81 111 ALA B O 1
ATOM 3609 N N . THR B 1 112 ? 6.449 34.938 -7.902 1 98.75 112 THR B N 1
ATOM 3610 C CA . THR B 1 112 ? 6.957 36.094 -8.641 1 98.75 112 THR B CA 1
ATOM 3611 C C . THR B 1 112 ? 7.426 35.688 -10.031 1 98.75 112 THR B C 1
ATOM 3613 O O . THR B 1 112 ? 7.082 36.344 -11.023 1 98.75 112 THR B O 1
ATOM 3616 N N . GLU B 1 113 ? 8.148 34.625 -10.109 1 98.62 113 GLU B N 1
ATOM 3617 C CA . GLU B 1 113 ? 8.633 34.094 -11.383 1 98.62 113 GLU B CA 1
ATOM 3618 C C . GLU B 1 113 ? 7.477 33.781 -12.32 1 98.62 113 GLU B C 1
ATOM 3620 O O . GLU B 1 113 ? 7.57 34 -13.531 1 98.62 113 GLU B O 1
ATOM 3625 N N . MET B 1 114 ? 6.426 33.281 -11.766 1 98.62 114 MET B N 1
ATOM 3626 C CA . MET B 1 114 ? 5.293 32.844 -12.57 1 98.62 114 MET B CA 1
ATOM 3627 C C . MET B 1 114 ? 4.309 33.969 -12.805 1 98.62 114 MET B C 1
ATOM 3629 O O . MET B 1 114 ? 3.355 33.812 -13.578 1 98.62 114 MET B O 1
ATOM 3633 N N . GLY B 1 115 ? 4.438 35.031 -12.117 1 98.5 115 GLY B N 1
ATOM 3634 C CA . GLY B 1 115 ? 3.582 36.188 -12.281 1 98.5 115 GLY B CA 1
ATOM 3635 C C . GLY B 1 115 ? 2.189 36 -11.711 1 98.5 115 GLY B C 1
ATOM 3636 O O . GLY B 1 115 ? 1.205 36.469 -12.281 1 98.5 115 GLY B O 1
ATOM 3637 N N . VAL B 1 116 ? 2.117 35.219 -10.625 1 98.69 116 VAL B N 1
ATOM 3638 C CA . VAL B 1 116 ? 0.816 34.969 -10.016 1 98.69 116 VAL B CA 1
ATOM 3639 C C . VAL B 1 116 ? 0.863 35.312 -8.531 1 98.69 116 VAL B C 1
ATOM 3641 O O . VAL B 1 116 ? 1.944 35.438 -7.953 1 98.69 116 VAL B O 1
ATOM 3644 N N . THR B 1 117 ? -0.283 35.531 -7.957 1 98.69 117 THR B N 1
ATOM 3645 C CA . THR B 1 117 ? -0.426 35.656 -6.512 1 98.69 117 THR B CA 1
ATOM 3646 C C . THR B 1 117 ? -0.949 34.344 -5.914 1 98.69 117 THR B C 1
ATOM 3648 O O . THR B 1 117 ? -1.964 33.812 -6.367 1 98.69 117 THR B O 1
ATOM 3651 N N . VAL B 1 118 ? -0.276 33.844 -4.953 1 98.75 118 VAL B N 1
ATOM 3652 C CA . VAL B 1 118 ? -0.645 32.562 -4.348 1 98.75 118 VAL B CA 1
ATOM 3653 C C . VAL B 1 118 ? -1.307 32.781 -2.994 1 98.75 118 VAL B C 1
ATOM 3655 O O . VAL B 1 118 ? -0.787 33.531 -2.168 1 98.75 118 VAL B O 1
ATOM 3658 N N . LYS B 1 119 ? -2.508 32.25 -2.822 1 98.81 119 LYS B N 1
ATOM 3659 C CA . LYS B 1 119 ? -3.117 32.219 -1.495 1 98.81 119 LYS B CA 1
ATOM 3660 C C . LYS B 1 119 ? -2.309 31.375 -0.525 1 98.81 119 LYS B C 1
ATOM 3662 O O . LYS B 1 119 ? -1.74 30.344 -0.915 1 98.81 119 LYS B O 1
ATOM 3667 N N . CYS B 1 120 ? -2.281 31.828 0.736 1 98.88 120 CYS B N 1
ATOM 3668 C CA . CYS B 1 120 ? -1.489 31.125 1.737 1 98.88 120 CYS B CA 1
ATOM 3669 C C . CYS B 1 120 ? -2.254 31 3.051 1 98.88 120 CYS B C 1
ATOM 3671 O O . CYS B 1 120 ? -3.049 31.875 3.393 1 98.88 120 CYS B O 1
ATOM 3673 N N . HIS B 1 121 ? -2.074 29.922 3.74 1 98.94 121 HIS B N 1
ATOM 3674 C CA . HIS B 1 121 ? -2.393 29.812 5.156 1 98.94 121 HIS B CA 1
ATOM 3675 C C . HIS B 1 121 ? -1.126 29.719 6.004 1 98.94 121 HIS B C 1
ATOM 3677 O O . HIS B 1 121 ? -0.212 28.953 5.684 1 98.94 121 HIS B O 1
ATOM 3683 N N . LEU B 1 122 ? -1.071 30.516 7.035 1 98.81 122 LEU B N 1
ATOM 3684 C CA . LEU B 1 122 ? 0.042 30.453 7.977 1 98.81 122 LEU B CA 1
ATOM 3685 C C . LEU B 1 122 ? -0.113 29.266 8.93 1 98.81 122 LEU B C 1
ATOM 3687 O O . LEU B 1 122 ? -1.207 29.016 9.438 1 98.81 122 LEU B O 1
ATOM 3691 N N . LYS B 1 123 ? 0.952 28.562 9.117 1 98.69 123 LYS B N 1
ATOM 3692 C CA . LYS B 1 123 ? 0.925 27.438 10.047 1 98.69 123 LYS B CA 1
ATOM 3693 C C . LYS B 1 123 ? 1.72 27.75 11.312 1 98.69 123 LYS B C 1
ATOM 3695 O O . LYS B 1 123 ? 2.867 28.188 11.234 1 98.69 123 LYS B O 1
ATOM 3700 N N . ILE B 1 124 ? 1.125 27.547 12.445 1 98.31 124 ILE B N 1
ATOM 3701 C CA . ILE B 1 124 ? 1.775 27.703 13.742 1 98.31 124 ILE B CA 1
ATOM 3702 C C . ILE B 1 124 ? 1.917 26.328 14.406 1 98.31 124 ILE B C 1
ATOM 3704 O O . ILE B 1 124 ? 0.963 25.547 14.445 1 98.31 124 ILE B O 1
ATOM 3708 N N . ASP B 1 125 ? 3.104 26.016 14.82 1 97.56 125 ASP B N 1
ATOM 3709 C CA . ASP B 1 125 ? 3.318 24.766 15.555 1 97.56 125 ASP B CA 1
ATOM 3710 C C . ASP B 1 125 ? 3.098 24.969 17.047 1 97.56 125 ASP B C 1
ATOM 3712 O O . ASP B 1 125 ? 3.895 25.625 17.719 1 97.56 125 ASP B O 1
ATOM 3716 N N . THR B 1 126 ? 2.121 24.328 17.531 1 95.81 126 THR B N 1
ATOM 3717 C CA . THR B 1 126 ? 1.791 24.5 18.953 1 95.81 126 THR B CA 1
ATOM 3718 C C . THR B 1 126 ? 2.059 23.219 19.734 1 95.81 126 THR B C 1
ATOM 3720 O O . THR B 1 126 ? 1.744 23.141 20.922 1 95.81 126 THR B O 1
ATOM 3723 N N . GLY B 1 127 ? 2.621 22.203 18.953 1 91.94 127 GLY B N 1
ATOM 3724 C CA . GLY B 1 127 ? 2.885 21.016 19.75 1 91.94 127 GLY B CA 1
ATOM 3725 C C . GLY B 1 127 ? 3.105 19.781 18.906 1 91.94 127 GLY B C 1
ATOM 3726 O O . GLY B 1 127 ? 3.342 18.688 19.438 1 91.94 127 GLY B O 1
ATOM 3727 N N . MET B 1 128 ? 3.047 19.828 17.609 1 91.06 128 MET B N 1
ATOM 3728 C CA . MET B 1 128 ? 3.244 18.672 16.734 1 91.06 128 MET B CA 1
ATOM 3729 C C . MET B 1 128 ? 4.723 18.469 16.422 1 91.06 128 MET B C 1
ATOM 3731 O O . MET B 1 128 ? 5.172 17.344 16.203 1 91.06 128 MET B O 1
ATOM 3735 N N . GLY B 1 129 ? 5.449 19.594 16.344 1 91.38 129 GLY B N 1
ATOM 3736 C CA . GLY B 1 129 ? 6.871 19.531 16.047 1 91.38 129 GLY B CA 1
ATOM 3737 C C . GLY B 1 129 ? 7.176 19.109 14.625 1 91.38 129 GLY B C 1
ATOM 3738 O O . GLY B 1 129 ? 8.141 18.375 14.383 1 91.38 129 GLY B O 1
ATOM 3739 N N . ARG B 1 130 ? 6.363 19.438 13.68 1 90.94 130 ARG B N 1
ATOM 3740 C CA . ARG B 1 130 ? 6.551 19.078 12.273 1 90.94 130 ARG B CA 1
ATOM 3741 C C . ARG B 1 130 ? 6.68 20.328 11.406 1 90.94 130 ARG B C 1
ATOM 3743 O O . ARG B 1 130 ? 7.793 20.797 11.133 1 90.94 130 ARG B O 1
ATOM 3750 N N . TYR B 1 131 ? 5.574 20.938 11.07 1 90.88 131 TYR B N 1
ATOM 3751 C CA . TYR B 1 131 ? 5.555 22.203 10.336 1 90.88 131 TYR B CA 1
ATOM 3752 C C . TYR B 1 131 ? 5.039 23.328 11.211 1 90.88 131 TYR B C 1
ATOM 3754 O O . TYR B 1 131 ? 4.355 23.094 12.211 1 90.88 131 TYR B O 1
ATOM 3762 N N . GLY B 1 132 ? 5.496 24.562 10.781 1 97.25 132 GLY B N 1
ATOM 3763 C CA . GLY B 1 132 ? 4.867 25.719 11.391 1 97.25 132 GLY B CA 1
ATOM 3764 C C . GLY B 1 132 ? 5.824 26.547 12.227 1 97.25 132 GLY B C 1
ATOM 3765 O O . GLY B 1 132 ? 6.758 26.016 12.828 1 97.25 132 GLY B O 1
ATOM 3766 N N . PHE B 1 133 ? 5.512 27.781 12.398 1 97.88 133 PHE B N 1
ATOM 3767 C CA . PHE B 1 133 ? 6.273 28.703 13.234 1 97.88 133 PHE B CA 1
ATOM 3768 C C . PHE B 1 133 ? 6.031 28.406 14.711 1 97.88 133 PHE B C 1
ATOM 3770 O O . PHE B 1 133 ? 4.898 28.156 15.125 1 97.88 133 PHE B O 1
ATOM 3777 N N . MET B 1 134 ? 7.09 28.359 15.398 1 95.38 134 MET B N 1
ATOM 3778 C CA . MET B 1 134 ? 6.934 28.359 16.859 1 95.38 134 MET B CA 1
ATOM 3779 C C . MET B 1 134 ? 6.438 29.719 17.344 1 95.38 134 MET B C 1
ATOM 3781 O O . MET B 1 134 ? 6.684 30.75 16.703 1 95.38 134 MET B O 1
ATOM 3785 N N . PRO B 1 135 ? 5.801 29.672 18.484 1 92.44 135 PRO B N 1
ATOM 3786 C CA . PRO B 1 135 ? 5.367 30.953 19.031 1 92.44 135 PRO B CA 1
ATOM 3787 C C . PRO B 1 135 ? 6.523 31.938 19.203 1 92.44 135 PRO B C 1
ATOM 3789 O O . PRO B 1 135 ? 6.328 33.156 19.094 1 92.44 135 PRO B O 1
ATOM 3792 N N . SER B 1 136 ? 7.711 31.438 19.328 1 93.06 136 SER B N 1
ATOM 3793 C CA . SER B 1 136 ? 8.891 32.281 19.5 1 93.06 136 SER B CA 1
ATOM 3794 C C . SER B 1 136 ? 9.359 32.844 18.172 1 93.06 136 SER B C 1
ATOM 3796 O O . SER B 1 136 ? 10.211 33.75 18.125 1 93.06 136 SER B O 1
ATOM 3798 N N . GLU B 1 137 ? 8.781 32.406 17.094 1 95.25 137 GLU B N 1
ATOM 3799 C CA . GLU B 1 137 ? 9.203 32.812 15.758 1 95.25 137 GLU B CA 1
ATOM 3800 C C . GLU B 1 137 ? 8.18 33.75 15.133 1 95.25 137 GLU B C 1
ATOM 3802 O O . GLU B 1 137 ? 8.055 33.812 13.906 1 95.25 137 GLU B O 1
ATOM 3807 N N . ILE B 1 138 ? 7.457 34.469 15.891 1 94.81 138 ILE B N 1
ATOM 3808 C CA . ILE B 1 138 ? 6.355 35.312 15.461 1 94.81 138 ILE B CA 1
ATOM 3809 C C . ILE B 1 138 ? 6.871 36.375 14.484 1 94.81 138 ILE B C 1
ATOM 3811 O O . ILE B 1 138 ? 6.184 36.75 13.523 1 94.81 138 ILE B O 1
ATOM 3815 N N . GLU B 1 139 ? 8.008 36.938 14.758 1 97.25 139 GLU B N 1
ATOM 3816 C CA . GLU B 1 139 ? 8.57 37.969 13.891 1 97.25 139 GLU B CA 1
ATOM 3817 C C . GLU B 1 139 ? 8.797 37.438 12.477 1 97.25 139 GLU B C 1
ATOM 3819 O O . GLU B 1 139 ? 8.508 38.125 11.5 1 97.25 139 GLU B O 1
ATOM 3824 N N . ASP B 1 140 ? 9.305 36.25 12.383 1 97.44 140 ASP B N 1
ATOM 3825 C CA . ASP B 1 140 ? 9.5 35.625 11.078 1 97.44 140 ASP B CA 1
ATOM 3826 C C . ASP B 1 140 ? 8.164 35.375 10.383 1 97.44 140 ASP B C 1
ATOM 3828 O O . ASP B 1 140 ? 8.055 35.562 9.164 1 97.44 140 ASP B O 1
ATOM 3832 N N . ALA B 1 141 ? 7.188 35 11.125 1 98.12 141 ALA B N 1
ATOM 3833 C CA . ALA B 1 141 ? 5.848 34.781 10.57 1 98.12 141 ALA B CA 1
ATOM 3834 C C . ALA B 1 141 ? 5.289 36.094 9.992 1 98.12 141 ALA B C 1
ATOM 3836 O O . ALA B 1 141 ? 4.73 36.094 8.891 1 98.12 141 ALA B O 1
ATOM 3837 N N . ILE B 1 142 ? 5.492 37.156 10.727 1 98.19 142 ILE B N 1
ATOM 3838 C CA . ILE B 1 142 ? 4.996 38.469 10.312 1 98.19 142 ILE B CA 1
ATOM 3839 C C . ILE B 1 142 ? 5.688 38.906 9.016 1 98.19 142 ILE B C 1
ATOM 3841 O O . ILE B 1 142 ? 5.051 39.469 8.125 1 98.19 142 ILE B O 1
ATOM 3845 N N . LYS B 1 143 ? 6.969 38.594 8.93 1 98.19 143 LYS B N 1
ATOM 3846 C CA . LYS B 1 143 ? 7.727 38.938 7.73 1 98.19 143 LYS B CA 1
ATOM 3847 C C . LYS B 1 143 ? 7.117 38.281 6.496 1 98.19 143 LYS B C 1
ATOM 3849 O O . LYS B 1 143 ? 7.184 38.812 5.395 1 98.19 143 LYS B O 1
ATOM 3854 N N . CYS B 1 144 ? 6.539 37.125 6.609 1 98.38 144 CYS B N 1
ATOM 3855 C CA . CYS B 1 144 ? 5.965 36.375 5.484 1 98.38 144 CYS B CA 1
ATOM 3856 C C . CYS B 1 144 ? 4.789 37.156 4.883 1 98.38 144 CYS B C 1
ATOM 3858 O O . CYS B 1 144 ? 4.531 37.062 3.682 1 98.38 144 CYS B O 1
ATOM 3860 N N . TYR B 1 145 ? 4.074 37.906 5.656 1 98.12 145 TYR B N 1
ATOM 3861 C CA . TYR B 1 145 ? 2.914 38.656 5.191 1 98.12 145 TYR B CA 1
ATOM 3862 C C . TYR B 1 145 ? 3.33 39.75 4.227 1 98.12 145 TYR B C 1
ATOM 3864 O O . TYR B 1 145 ? 2.496 40.312 3.492 1 98.12 145 TYR B O 1
ATOM 3872 N N . SER B 1 146 ? 4.57 40.094 4.238 1 97.31 146 SER B N 1
ATOM 3873 C CA . SER B 1 146 ? 5.055 41.188 3.4 1 97.31 146 SER B CA 1
ATOM 3874 C C . SER B 1 146 ? 5.75 40.656 2.15 1 97.31 146 SER B C 1
ATOM 3876 O O . SER B 1 146 ? 6.199 41.438 1.308 1 97.31 146 SER B O 1
ATOM 3878 N N . LEU B 1 147 ? 5.875 39.344 2.047 1 98.5 147 LEU B N 1
ATOM 3879 C CA . LEU B 1 147 ? 6.535 38.781 0.877 1 98.5 147 LEU B CA 1
ATOM 3880 C C . LEU B 1 147 ? 5.703 39 -0.381 1 98.5 147 LEU B C 1
ATOM 3882 O O . LEU B 1 147 ? 4.477 38.875 -0.353 1 98.5 147 LEU B O 1
ATOM 3886 N N . PRO B 1 148 ? 6.344 39.344 -1.46 1 98.38 148 PRO B N 1
ATOM 3887 C CA . PRO B 1 148 ? 5.617 39.625 -2.699 1 98.38 148 PRO B CA 1
ATOM 3888 C C . PRO B 1 148 ? 4.828 38.438 -3.215 1 98.38 148 PRO B C 1
ATOM 3890 O O . PRO B 1 148 ? 5.289 37.281 -3.098 1 98.38 148 PRO B O 1
ATOM 3893 N N . ASN B 1 149 ? 3.672 38.656 -3.754 1 98.62 149 ASN B N 1
ATOM 3894 C CA . ASN B 1 149 ? 2.857 37.719 -4.512 1 98.62 149 ASN B CA 1
ATOM 3895 C C . ASN B 1 149 ? 2.281 36.625 -3.611 1 98.62 149 ASN B C 1
ATOM 3897 O O . ASN B 1 149 ? 1.908 35.531 -4.09 1 98.62 149 ASN B O 1
ATOM 3901 N N . LEU B 1 150 ? 2.307 36.875 -2.324 1 98.75 150 LEU B N 1
ATOM 3902 C CA . LEU B 1 150 ? 1.614 36 -1.382 1 98.75 150 LEU B CA 1
ATOM 3903 C C . LEU B 1 150 ? 0.422 36.719 -0.753 1 98.75 150 LEU B C 1
ATOM 3905 O O . LEU B 1 150 ? 0.509 37.906 -0.418 1 98.75 150 LEU B O 1
ATOM 3909 N N . LYS B 1 151 ? -0.684 36.094 -0.741 1 98.69 151 LYS B N 1
ATOM 3910 C CA . LYS B 1 151 ? -1.874 36.594 -0.07 1 98.69 151 LYS B CA 1
ATOM 3911 C C . LYS B 1 151 ? -2.328 35.656 1.041 1 98.69 151 LYS B C 1
ATOM 3913 O O . LYS B 1 151 ? -2.844 34.562 0.769 1 98.69 151 LYS B O 1
ATOM 3918 N N . PHE B 1 152 ? -2.17 36.031 2.23 1 98.69 152 PHE B N 1
ATOM 3919 C CA . PHE B 1 152 ? -2.557 35.188 3.363 1 98.69 152 PHE B CA 1
ATOM 3920 C C . PHE B 1 152 ? -4.055 35.281 3.621 1 98.69 152 PHE B C 1
ATOM 3922 O O . PHE B 1 152 ? -4.586 36.375 3.836 1 98.69 152 PHE B O 1
ATOM 3929 N N . THR B 1 153 ? -4.715 34.156 3.578 1 98.56 153 THR B N 1
ATOM 3930 C CA . THR B 1 153 ? -6.168 34.094 3.695 1 98.56 153 THR B CA 1
ATOM 3931 C C . THR B 1 153 ? -6.594 33.219 4.875 1 98.56 153 THR B C 1
ATOM 3933 O O . THR B 1 153 ? -7.785 32.969 5.066 1 98.56 153 THR B O 1
ATOM 3936 N N . GLY B 1 154 ? -5.641 32.781 5.656 1 98.69 154 GLY B N 1
ATOM 3937 C CA . GLY B 1 154 ? -5.949 32 6.836 1 98.69 154 GLY B CA 1
ATOM 3938 C C . GLY B 1 154 ? -4.711 31.562 7.602 1 98.69 154 GLY B C 1
ATOM 3939 O O . GLY B 1 154 ? -3.588 31.875 7.207 1 98.69 154 GLY B O 1
ATOM 3940 N N . ALA B 1 155 ? -4.934 30.891 8.719 1 98.75 155 ALA B N 1
ATOM 3941 C CA . ALA B 1 155 ? -3.891 30.328 9.562 1 98.75 155 ALA B CA 1
ATOM 3942 C C . ALA B 1 155 ? -4.41 29.125 10.344 1 98.75 155 ALA B C 1
ATOM 3944 O O . ALA B 1 155 ? -5.613 29 10.586 1 98.75 155 ALA B O 1
ATOM 3945 N N . TYR B 1 156 ? -3.471 28.234 10.648 1 98.69 156 TYR B N 1
ATOM 3946 C CA . TYR B 1 156 ? -3.961 27.062 11.383 1 98.69 156 TYR B CA 1
ATOM 3947 C C . TYR B 1 156 ? -2.84 26.406 12.188 1 98.69 156 TYR B C 1
ATOM 3949 O O . TYR B 1 156 ? -1.674 26.797 12.055 1 98.69 156 TYR B O 1
ATOM 3957 N N . THR B 1 157 ? -3.195 25.641 13.133 1 98.06 157 THR B N 1
ATOM 3958 C CA . THR B 1 157 ? -2.352 24.703 13.859 1 98.06 157 THR B CA 1
ATOM 3959 C C . THR B 1 157 ? -2.912 23.281 13.766 1 98.06 157 THR B C 1
ATOM 3961 O O . THR B 1 157 ? -3.885 23.047 13.047 1 98.06 157 THR B O 1
ATOM 3964 N N . HIS B 1 158 ? -2.217 22.359 14.273 1 95.94 158 HIS B N 1
ATOM 3965 C CA . HIS B 1 158 ? -2.648 20.969 14.266 1 95.94 158 HIS B CA 1
ATOM 3966 C C . HIS B 1 158 ? -2.482 20.328 15.641 1 95.94 158 HIS B C 1
ATOM 3968 O O . HIS B 1 158 ? -1.391 20.359 16.219 1 95.94 158 HIS B O 1
ATOM 3974 N N . PHE B 1 159 ? -3.557 19.781 16.109 1 94.69 159 PHE B N 1
ATOM 3975 C CA . PHE B 1 159 ? -3.523 19.156 17.438 1 94.69 159 PHE B CA 1
ATOM 3976 C C . PHE B 1 159 ? -2.824 17.797 17.375 1 94.69 159 PHE B C 1
ATOM 3978 O O . PHE B 1 159 ? -3.047 17.016 16.438 1 94.69 159 PHE B O 1
ATOM 3985 N N . SER B 1 160 ? -2.027 17.438 18.359 1 89.38 160 SER B N 1
ATOM 3986 C CA . SER B 1 160 ? -1.198 16.25 18.344 1 89.38 160 SER B CA 1
ATOM 3987 C C . SER B 1 160 ? -1.854 15.109 19.125 1 89.38 160 SER B C 1
ATOM 3989 O O . SER B 1 160 ? -1.578 13.93 18.859 1 89.38 160 SER B O 1
ATOM 3991 N N . SER B 1 161 ? -2.654 15.398 20.062 1 88 161 SER B N 1
ATOM 3992 C CA . SER B 1 161 ? -3.1 14.352 20.984 1 88 161 SER B CA 1
ATOM 3993 C C . SER B 1 161 ? -4.551 14.562 21.391 1 88 161 SER B C 1
ATOM 3995 O O . SER B 1 161 ? -4.887 14.453 22.578 1 88 161 SER B O 1
ATOM 3997 N N . ALA B 1 162 ? -5.363 14.766 20.5 1 83.88 162 ALA B N 1
ATOM 3998 C CA . ALA B 1 162 ? -6.727 15.188 20.812 1 83.88 162 ALA B CA 1
ATOM 3999 C C . ALA B 1 162 ? -7.527 14.047 21.422 1 83.88 162 ALA B C 1
ATOM 4001 O O . ALA B 1 162 ? -8.5 14.281 22.156 1 83.88 162 ALA B O 1
ATOM 4002 N N . PHE B 1 163 ? -7.113 12.852 21.094 1 78.44 163 PHE B N 1
ATOM 4003 C CA . PHE B 1 163 ? -7.82 11.719 21.688 1 78.44 163 PHE B CA 1
ATOM 4004 C C . PHE B 1 163 ? -7.301 11.422 23.078 1 78.44 163 PHE B C 1
ATOM 4006 O O . PHE B 1 163 ? -8.078 11.172 24 1 78.44 163 PHE B O 1
ATOM 4013 N N . ARG B 1 164 ? -6.078 11.594 23.344 1 77.56 164 ARG B N 1
ATOM 4014 C CA . ARG B 1 164 ? -5.465 11.086 24.562 1 77.56 164 ARG B CA 1
ATOM 4015 C C . ARG B 1 164 ? -5.387 12.172 25.625 1 77.56 164 ARG B C 1
ATOM 4017 O O . ARG B 1 164 ? -5.41 11.875 26.828 1 77.56 164 ARG B O 1
ATOM 4024 N N . ASN B 1 165 ? -5.332 13.398 25.109 1 85.94 165 ASN B N 1
ATOM 4025 C CA . ASN B 1 165 ? -5.027 14.461 26.047 1 85.94 165 ASN B CA 1
ATOM 4026 C C . ASN B 1 165 ? -5.824 15.727 25.75 1 85.94 165 ASN B C 1
ATOM 4028 O O . ASN B 1 165 ? -5.355 16.609 25.016 1 85.94 165 ASN B O 1
ATOM 4032 N N . HIS B 1 166 ? -6.855 15.859 26.484 1 89.56 166 HIS B N 1
ATOM 4033 C CA . HIS B 1 166 ? -7.75 17 26.281 1 89.56 166 HIS B CA 1
ATOM 4034 C C . HIS B 1 166 ? -7.102 18.297 26.734 1 89.56 166 HIS B C 1
ATOM 4036 O O . HIS B 1 166 ? -7.242 19.328 26.062 1 89.56 166 HIS B O 1
ATOM 4042 N N . ASP B 1 167 ? -6.418 18.188 27.797 1 90 167 ASP B N 1
ATOM 4043 C CA . ASP B 1 167 ? -5.793 19.375 28.359 1 90 167 ASP B CA 1
ATOM 4044 C C . ASP B 1 167 ? -4.711 19.922 27.422 1 90 167 ASP B C 1
ATOM 4046 O O . ASP B 1 167 ? -4.613 21.125 27.219 1 90 167 ASP B O 1
ATOM 4050 N N . LEU B 1 168 ? -3.979 19.078 26.922 1 90.19 168 LEU B N 1
ATOM 4051 C CA . LEU B 1 168 ? -2.949 19.5 25.984 1 90.19 168 LEU B CA 1
ATOM 4052 C C . LEU B 1 168 ? -3.572 20.125 24.734 1 90.19 168 LEU B C 1
ATOM 4054 O O . LEU B 1 168 ? -3.049 21.094 24.203 1 90.19 168 LEU B O 1
ATOM 4058 N N . THR B 1 169 ? -4.645 19.578 24.297 1 94.38 169 THR B N 1
ATOM 4059 C CA . THR B 1 169 ? -5.34 20.094 23.141 1 94.38 169 THR B CA 1
ATOM 4060 C C . THR B 1 169 ? -5.852 21.516 23.391 1 94.38 169 THR B C 1
ATOM 4062 O O . THR B 1 169 ? -5.68 22.406 22.562 1 94.38 169 THR B O 1
ATOM 4065 N N . LYS B 1 170 ? -6.375 21.703 24.547 1 95.38 170 LYS B N 1
ATOM 4066 C CA . LYS B 1 170 ? -6.867 23.031 24.922 1 95.38 170 LYS B CA 1
ATOM 4067 C C . LYS B 1 170 ? -5.715 24.016 25.047 1 95.38 170 LYS B C 1
ATOM 4069 O O . LYS B 1 170 ? -5.84 25.188 24.656 1 95.38 170 LYS B O 1
ATOM 4074 N N . ALA B 1 171 ? -4.656 23.531 25.609 1 94.5 171 ALA B N 1
ATOM 4075 C CA . ALA B 1 171 ? -3.471 24.375 25.734 1 94.5 171 ALA B CA 1
ATOM 4076 C C . ALA B 1 171 ? -2.943 24.797 24.359 1 94.5 171 ALA B C 1
ATOM 4078 O O . ALA B 1 171 ? -2.555 25.938 24.156 1 94.5 171 ALA B O 1
ATOM 4079 N N . GLN B 1 172 ? -2.908 23.906 23.422 1 95.94 172 GLN B N 1
ATOM 4080 C CA . GLN B 1 172 ? -2.492 24.188 22.062 1 95.94 172 GLN B CA 1
ATOM 4081 C C . GLN B 1 172 ? -3.412 25.234 21.422 1 95.94 172 GLN B C 1
ATOM 4083 O O . GLN B 1 172 ? -2.949 26.125 20.703 1 95.94 172 GLN B O 1
ATOM 4088 N N . LEU B 1 173 ? -4.688 25.047 21.656 1 97.62 173 LEU B N 1
ATOM 4089 C CA . LEU B 1 173 ? -5.66 25.969 21.094 1 97.62 173 LEU B CA 1
ATOM 4090 C C . LEU B 1 173 ? -5.43 27.391 21.625 1 97.62 173 LEU B C 1
ATOM 4092 O O . LEU B 1 173 ? -5.402 28.344 20.844 1 97.62 173 LEU B O 1
ATOM 4096 N N . GLU B 1 174 ? -5.262 27.484 22.906 1 97.62 174 GLU B N 1
ATOM 4097 C CA . GLU B 1 174 ? -5.039 28.797 23.516 1 97.62 174 GLU B CA 1
ATOM 4098 C C . GLU B 1 174 ? -3.74 29.422 23.016 1 97.62 174 GLU B C 1
ATOM 4100 O O . GLU B 1 174 ? -3.688 30.625 22.734 1 97.62 174 GLU B O 1
ATOM 4105 N N . MET B 1 175 ? -2.756 28.641 22.938 1 97.25 175 MET B N 1
ATOM 4106 C CA . MET B 1 175 ? -1.479 29.109 22.406 1 97.25 175 MET B CA 1
ATOM 4107 C C . MET B 1 175 ? -1.643 29.625 20.984 1 97.25 175 MET B C 1
ATOM 4109 O O . MET B 1 175 ? -1.083 30.672 20.641 1 97.25 175 MET B O 1
ATOM 4113 N N . PHE B 1 176 ? -2.422 28.953 20.203 1 98.19 176 PHE B N 1
ATOM 4114 C CA . PHE B 1 176 ? -2.678 29.344 18.828 1 98.19 176 PHE B CA 1
ATOM 4115 C C . PHE B 1 176 ? -3.406 30.688 18.781 1 98.19 176 PHE B C 1
ATOM 4117 O O . PHE B 1 176 ? -2.986 31.594 18.062 1 98.19 176 PHE B O 1
ATOM 4124 N N . LYS B 1 177 ? -4.422 30.766 19.547 1 98.19 177 LYS B N 1
ATOM 4125 C CA . LYS B 1 177 ? -5.215 32 19.578 1 98.19 177 LYS B CA 1
ATOM 4126 C C . LYS B 1 177 ? -4.367 33.188 20 1 98.19 177 LYS B C 1
ATOM 4128 O O . LYS B 1 177 ? -4.434 34.25 19.391 1 98.19 177 LYS B O 1
ATOM 4133 N N . ASP B 1 178 ? -3.582 32.938 21.031 1 98 178 ASP B N 1
ATOM 4134 C CA . ASP B 1 178 ? -2.725 34 21.547 1 98 178 ASP B CA 1
ATOM 4135 C C . ASP B 1 178 ? -1.708 34.438 20.484 1 98 178 ASP B C 1
ATOM 4137 O O . ASP B 1 178 ? -1.484 35.625 20.297 1 98 178 ASP B O 1
ATOM 4141 N N . THR B 1 179 ? -1.09 33.5 19.859 1 98.12 179 THR B N 1
ATOM 4142 C CA . THR B 1 179 ? -0.098 33.781 18.828 1 98.12 179 THR B CA 1
ATOM 4143 C C . THR B 1 179 ? -0.725 34.531 17.672 1 98.12 179 THR B C 1
ATOM 4145 O O . THR B 1 179 ? -0.17 35.531 17.203 1 98.12 179 THR B O 1
ATOM 4148 N N . MET B 1 180 ? -1.893 34.156 17.234 1 98.12 180 MET B N 1
ATOM 4149 C CA . MET B 1 180 ? -2.547 34.781 16.094 1 98.12 180 MET B CA 1
ATOM 4150 C C . MET B 1 180 ? -3.027 36.188 16.453 1 98.12 180 MET B C 1
ATOM 4152 O O . MET B 1 180 ? -3.041 37.094 15.602 1 98.12 180 MET B O 1
ATOM 4156 N N . ALA B 1 181 ? -3.41 36.344 17.734 1 98 181 ALA B N 1
ATOM 4157 C CA . ALA B 1 181 ? -3.783 37.688 18.188 1 98 181 ALA B CA 1
ATOM 4158 C C . ALA B 1 181 ? -2.611 38.656 18.047 1 98 181 ALA B C 1
ATOM 4160 O O . ALA B 1 181 ? -2.783 39.781 17.594 1 98 181 ALA B O 1
ATOM 4161 N N . LYS B 1 182 ? -1.465 38.219 18.422 1 97.69 182 LYS B N 1
ATOM 4162 C CA . LYS B 1 182 ? -0.264 39.031 18.312 1 97.69 182 LYS B CA 1
ATOM 4163 C C . LYS B 1 182 ? 0.064 39.344 16.859 1 97.69 182 LYS B C 1
ATOM 4165 O O . LYS B 1 182 ? 0.439 40.469 16.516 1 97.69 182 LYS B O 1
ATOM 4170 N N . ILE B 1 183 ? -0.068 38.375 16.016 1 98.12 183 ILE B N 1
ATOM 4171 C CA . ILE B 1 183 ? 0.214 38.562 14.594 1 98.12 183 ILE B CA 1
ATOM 4172 C C . ILE B 1 183 ? -0.801 39.5 13.984 1 98.12 183 ILE B C 1
ATOM 4174 O O . ILE B 1 183 ? -0.435 40.406 13.219 1 98.12 183 ILE B O 1
ATOM 4178 N N . LYS B 1 184 ? -2.047 39.312 14.328 1 97.88 184 LYS B N 1
ATOM 4179 C CA . LYS B 1 184 ? -3.121 40.156 13.805 1 97.88 184 LYS B CA 1
ATOM 4180 C C . LYS B 1 184 ? -2.875 41.625 14.141 1 97.88 184 LYS B C 1
ATOM 4182 O O . LYS B 1 184 ? -3.162 42.5 13.328 1 97.88 184 LYS B O 1
ATOM 4187 N N . GLU B 1 185 ? -2.373 41.906 15.281 1 97.69 185 GLU B N 1
ATOM 4188 C CA . GLU B 1 185 ? -2.074 43.25 15.703 1 97.69 185 GLU B CA 1
ATOM 4189 C C . GLU B 1 185 ? -1.072 43.938 14.766 1 97.69 185 GLU B C 1
ATOM 4191 O O . GLU B 1 185 ? -1.102 45.156 14.57 1 97.69 185 GLU B O 1
ATOM 4196 N N . GLN B 1 186 ? -0.287 43.156 14.234 1 96.94 186 GLN B N 1
ATOM 4197 C CA . GLN B 1 186 ? 0.793 43.719 13.414 1 96.94 186 GLN B CA 1
ATOM 4198 C C . GLN B 1 186 ? 0.417 43.688 11.93 1 96.94 186 GLN B C 1
ATOM 4200 O O . GLN B 1 186 ? 0.761 44.625 11.195 1 96.94 186 GLN B O 1
ATOM 4205 N N . VAL B 1 187 ? -0.289 42.688 11.469 1 97.25 187 VAL B N 1
ATOM 4206 C CA . VAL B 1 187 ? -0.47 42.531 10.031 1 97.25 187 VAL B CA 1
ATOM 4207 C C . VAL B 1 187 ? -1.903 42.875 9.648 1 97.25 187 VAL B C 1
ATOM 4209 O O . VAL B 1 187 ? -2.217 43 8.461 1 97.25 187 VAL B O 1
ATOM 4212 N N . GLY B 1 188 ? -2.787 43.031 10.594 1 95.69 188 GLY B N 1
ATOM 4213 C CA . GLY B 1 188 ? -4.18 43.344 10.336 1 95.69 188 GLY B CA 1
ATOM 4214 C C . GLY B 1 188 ? -5.043 42.125 10.117 1 95.69 188 GLY B C 1
ATOM 4215 O O . GLY B 1 188 ? -5.324 41.375 11.055 1 95.69 188 GLY B O 1
ATOM 4216 N N . ASN B 1 189 ? -5.309 41.781 8.898 1 95.75 189 ASN B N 1
ATOM 4217 C CA . ASN B 1 189 ? -6.184 40.656 8.578 1 95.75 189 ASN B CA 1
ATOM 4218 C C . ASN B 1 189 ? -5.398 39.344 8.43 1 95.75 189 ASN B C 1
ATOM 4220 O O . ASN B 1 189 ? -4.492 39.25 7.605 1 95.75 189 ASN B O 1
ATOM 4224 N N . VAL B 1 190 ? -5.836 38.344 9.195 1 97.5 190 VAL B N 1
ATOM 4225 C CA . VAL B 1 190 ? -5.133 37.062 9.18 1 97.5 190 VAL B CA 1
ATOM 4226 C C . VAL B 1 190 ? -6.008 36 8.508 1 97.5 190 VAL B C 1
ATOM 4228 O O . VAL B 1 190 ? -5.602 34.844 8.375 1 97.5 190 VAL B O 1
ATOM 4231 N N . GLY B 1 191 ? -7.223 36.344 8.062 1 97.94 191 GLY B N 1
ATOM 4232 C CA . GLY B 1 191 ? -8.109 35.438 7.367 1 97.94 191 GLY B CA 1
ATOM 4233 C C . GLY B 1 191 ? -8.766 34.438 8.289 1 97.94 191 GLY B C 1
ATOM 4234 O O . GLY B 1 191 ? -8.977 34.688 9.477 1 97.94 191 GLY B O 1
ATOM 4235 N N . ILE B 1 192 ? -9.18 33.281 7.805 1 98.31 192 ILE B N 1
ATOM 4236 C CA . ILE B 1 192 ? -9.898 32.25 8.57 1 98.31 192 ILE B CA 1
ATOM 4237 C C . ILE B 1 192 ? -8.922 31.5 9.461 1 98.31 192 ILE B C 1
ATOM 4239 O O . ILE B 1 192 ? -7.785 31.25 9.07 1 98.31 192 ILE B O 1
ATOM 4243 N N . LEU B 1 193 ? -9.391 31.125 10.609 1 98.81 193 LEU B N 1
ATOM 4244 C CA . LEU B 1 193 ? -8.594 30.344 11.555 1 98.81 193 LEU B CA 1
ATOM 4245 C C . LEU B 1 193 ? -9.172 28.938 11.719 1 98.81 193 LEU B C 1
ATOM 4247 O O . LEU B 1 193 ? -10.391 28.766 11.82 1 98.81 193 LEU B O 1
ATOM 4251 N N . HIS B 1 194 ? -8.289 27.938 11.625 1 98.62 194 HIS B N 1
ATOM 4252 C CA . HIS B 1 194 ? -8.75 26.562 11.844 1 98.62 194 HIS B CA 1
ATOM 4253 C C . HIS B 1 194 ? -7.715 25.75 12.602 1 98.62 194 HIS B C 1
ATOM 4255 O O . HIS B 1 194 ? -6.512 25.953 12.445 1 98.62 194 HIS B O 1
ATOM 4261 N N . ALA B 1 195 ? -8.188 24.797 13.445 1 97.81 195 ALA B N 1
ATOM 4262 C CA . ALA B 1 195 ? -7.301 24 14.289 1 97.81 195 ALA B CA 1
ATOM 4263 C C . ALA B 1 195 ? -7.801 22.562 14.43 1 97.81 195 ALA B C 1
ATOM 4265 O O . ALA B 1 195 ? -7.012 21.625 14.383 1 97.81 195 ALA B O 1
ATOM 4266 N N . SER B 1 196 ? -9.086 22.359 14.461 1 96.81 196 SER B N 1
ATOM 4267 C CA . SER B 1 196 ? -9.703 21.078 14.828 1 96.81 196 SER B CA 1
ATOM 4268 C C . SER B 1 196 ? -9.539 20.047 13.711 1 96.81 196 SER B C 1
ATOM 4270 O O . SER B 1 196 ? -9.906 20.312 12.562 1 96.81 196 SER B O 1
ATOM 4272 N N . ASN B 1 197 ? -8.945 18.953 14.102 1 96.44 197 ASN B N 1
ATOM 4273 C CA . ASN B 1 197 ? -8.984 17.766 13.266 1 96.44 197 ASN B CA 1
ATOM 4274 C C . ASN B 1 197 ? -10.102 16.812 13.688 1 96.44 197 ASN B C 1
ATOM 4276 O O . ASN B 1 197 ? -10.883 17.141 14.586 1 96.44 197 ASN B O 1
ATOM 4280 N N . SER B 1 198 ? -10.195 15.688 13.047 1 96.88 198 SER B N 1
ATOM 4281 C CA . SER B 1 198 ? -11.297 14.766 13.289 1 96.88 198 SER B CA 1
ATOM 4282 C C . SER B 1 198 ? -11.367 14.344 14.75 1 96.88 198 SER B C 1
ATOM 4284 O O . SER B 1 198 ? -12.414 14.469 15.391 1 96.88 198 SER B O 1
ATOM 4286 N N . PRO B 1 199 ? -10.273 13.883 15.375 1 94.94 199 PRO B N 1
ATOM 4287 C CA . PRO B 1 199 ? -10.359 13.477 16.781 1 94.94 199 PRO B CA 1
ATOM 4288 C C . PRO B 1 199 ? -10.734 14.633 17.703 1 94.94 199 PRO B C 1
ATOM 4290 O O . PRO B 1 199 ? -11.477 14.438 18.672 1 94.94 199 PRO B O 1
ATOM 4293 N N . ALA B 1 200 ? -10.203 15.812 17.422 1 95.5 200 ALA B N 1
ATOM 4294 C CA . ALA B 1 200 ? -10.516 16.953 18.266 1 95.5 200 ALA B CA 1
ATOM 4295 C C . ALA B 1 200 ? -12 17.297 18.203 1 95.5 200 ALA B C 1
ATOM 4297 O O . ALA B 1 200 ? -12.633 17.531 19.234 1 95.5 200 ALA B O 1
ATOM 4298 N N . LEU B 1 201 ? -12.531 17.328 17.047 1 95.69 201 LEU B N 1
ATOM 4299 C CA . LEU B 1 201 ? -13.953 17.625 16.859 1 95.69 201 LEU B CA 1
ATOM 4300 C C . LEU B 1 201 ? -14.82 16.672 17.672 1 95.69 201 LEU B C 1
ATOM 4302 O O . LEU B 1 201 ? -15.805 17.078 18.281 1 95.69 201 LEU B O 1
ATOM 4306 N N . LEU B 1 202 ? -14.391 15.398 17.672 1 94.56 202 LEU B N 1
ATOM 4307 C CA . LEU B 1 202 ? -15.25 14.359 18.219 1 94.56 202 LEU B CA 1
ATOM 4308 C C . LEU B 1 202 ? -15.023 14.188 19.719 1 94.56 202 LEU B C 1
ATOM 4310 O O . LEU B 1 202 ? -15.875 13.656 20.422 1 94.56 202 LEU B O 1
ATOM 4314 N N . ASN B 1 203 ? -13.852 14.672 20.234 1 93.06 203 ASN B N 1
ATOM 4315 C CA . ASN B 1 203 ? -13.492 14.297 21.594 1 93.06 203 ASN B CA 1
ATOM 4316 C C . ASN B 1 203 ? -13.375 15.516 22.5 1 93.06 203 ASN B C 1
ATOM 4318 O O . ASN B 1 203 ? -13.375 15.383 23.734 1 93.06 203 ASN B O 1
ATOM 4322 N N . VAL B 1 204 ? -13.219 16.688 21.984 1 93.25 204 VAL B N 1
ATOM 4323 C CA . VAL B 1 204 ? -12.922 17.875 22.797 1 93.25 204 VAL B CA 1
ATOM 4324 C C . VAL B 1 204 ? -13.984 18.938 22.562 1 93.25 204 VAL B C 1
ATOM 4326 O O . VAL B 1 204 ? -14.328 19.234 21.406 1 93.25 204 VAL B O 1
ATOM 4329 N N . GLU B 1 205 ? -14.469 19.531 23.641 1 91.56 205 GLU B N 1
ATOM 4330 C CA . GLU B 1 205 ? -15.477 20.578 23.531 1 91.56 205 GLU B CA 1
ATOM 4331 C C . GLU B 1 205 ? -14.844 21.922 23.203 1 91.56 205 GLU B C 1
ATOM 4333 O O . GLU B 1 205 ? -13.703 22.188 23.578 1 91.56 205 GLU B O 1
ATOM 4338 N N . ASP B 1 206 ? -15.516 22.75 22.469 1 93.88 206 ASP B N 1
ATOM 4339 C CA . ASP B 1 206 ? -15.18 24.141 22.219 1 93.88 206 ASP B CA 1
ATOM 4340 C C . ASP B 1 206 ? -13.836 24.266 21.484 1 93.88 206 ASP B C 1
ATOM 4342 O O . ASP B 1 206 ? -12.992 25.078 21.875 1 93.88 206 ASP B O 1
ATOM 4346 N N . VAL B 1 207 ? -13.617 23.438 20.484 1 94.94 207 VAL B N 1
ATOM 4347 C CA . VAL B 1 207 ? -12.328 23.391 19.812 1 94.94 207 VAL B CA 1
ATOM 4348 C C . VAL B 1 207 ? -12.477 23.922 18.391 1 94.94 207 VAL B C 1
ATOM 4350 O O . VAL B 1 207 ? -11.5 23.984 17.641 1 94.94 207 VAL B O 1
ATOM 4353 N N . CYS B 1 208 ? -13.703 24.344 18.016 1 96.62 208 CYS B N 1
ATOM 4354 C CA . CYS B 1 208 ? -13.945 24.812 16.656 1 96.62 208 CYS B CA 1
ATOM 4355 C C . CYS B 1 208 ? -13.656 26.312 16.531 1 96.62 208 CYS B C 1
ATOM 4357 O O . CYS B 1 208 ? -13.969 27.078 17.438 1 96.62 208 CYS B O 1
ATOM 4359 N N . LEU B 1 209 ? -13.031 26.703 15.508 1 98.19 209 LEU B N 1
ATOM 4360 C CA . LEU B 1 209 ? -12.859 28.109 15.141 1 98.19 209 LEU B CA 1
ATOM 4361 C C . LEU B 1 209 ? -13.711 28.453 13.922 1 98.19 209 LEU B C 1
ATOM 4363 O O . LEU B 1 209 ? -14.922 28.234 13.922 1 98.19 209 LEU B O 1
ATOM 4367 N N . ASP B 1 210 ? -13.102 29.078 12.883 1 98.44 210 ASP B N 1
ATOM 4368 C CA . ASP B 1 210 ? -13.898 29.5 11.742 1 98.44 210 ASP B CA 1
ATOM 4369 C C . ASP B 1 210 ? -14.305 28.297 10.883 1 98.44 210 ASP B C 1
ATOM 4371 O O . ASP B 1 210 ? -15.344 28.328 10.219 1 98.44 210 ASP B O 1
ATOM 4375 N N . THR B 1 211 ? -13.461 27.297 10.789 1 98.38 211 THR B N 1
ATOM 4376 C CA . THR B 1 211 ? -13.68 26.047 10.078 1 98.38 211 THR B CA 1
ATOM 4377 C C . THR B 1 211 ? -12.938 24.906 10.758 1 98.38 211 THR B C 1
ATOM 4379 O O . THR B 1 211 ? -12.18 25.125 11.703 1 98.38 211 THR B O 1
ATOM 4382 N N . VAL B 1 212 ? -13.289 23.672 10.391 1 98.44 212 VAL B N 1
ATOM 4383 C CA . VAL B 1 212 ? -12.602 22.5 10.906 1 98.44 212 VAL B CA 1
ATOM 4384 C C . VAL B 1 212 ? -12.094 21.641 9.742 1 98.44 212 VAL B C 1
ATOM 4386 O O . VAL B 1 212 ? -12.664 21.672 8.648 1 98.44 212 VAL B O 1
ATOM 4389 N N . ARG B 1 213 ? -11.008 20.953 9.922 1 98.69 213 ARG B N 1
ATOM 4390 C CA . ARG B 1 213 ? -10.43 20.047 8.93 1 98.69 213 ARG B CA 1
ATOM 4391 C C . ARG B 1 213 ? -10.773 18.594 9.242 1 98.69 213 ARG B C 1
ATOM 4393 O O . ARG B 1 213 ? -10.297 18.031 10.227 1 98.69 213 ARG B O 1
ATOM 4400 N N . ILE B 1 214 ? -11.555 17.969 8.352 1 98.5 214 ILE B N 1
ATOM 4401 C CA . ILE B 1 214 ? -12.086 16.656 8.656 1 98.5 214 ILE B CA 1
ATOM 4402 C C . ILE B 1 214 ? -11.688 15.672 7.551 1 98.5 214 ILE B C 1
ATOM 4404 O O . ILE B 1 214 ? -11.867 15.953 6.363 1 98.5 214 ILE B O 1
ATOM 4408 N N . GLY B 1 215 ? -11.07 14.531 7.922 1 97.88 215 GLY B N 1
ATOM 4409 C CA . GLY B 1 215 ? -10.719 13.469 6.996 1 97.88 215 GLY B CA 1
ATOM 4410 C C . GLY B 1 215 ? -11.148 12.094 7.48 1 97.88 215 GLY B C 1
ATOM 4411 O O . GLY B 1 215 ? -12.203 11.586 7.082 1 97.88 215 GLY B O 1
ATOM 4412 N N . SER B 1 216 ? -10.547 11.594 8.555 1 96.38 216 SER B N 1
ATOM 4413 C CA . SER B 1 216 ? -10.758 10.234 9.062 1 96.38 216 SER B CA 1
ATOM 4414 C C . SER B 1 216 ? -12.18 10.055 9.578 1 96.38 216 SER B C 1
ATOM 4416 O O . SER B 1 216 ? -12.719 8.945 9.539 1 96.38 216 SER B O 1
ATOM 4418 N N . ALA B 1 217 ? -12.773 11.094 10.055 1 97.44 217 ALA B N 1
ATOM 4419 C CA . ALA B 1 217 ? -14.125 10.992 10.609 1 97.44 217 ALA B CA 1
ATOM 4420 C C . ALA B 1 217 ? -15.133 10.586 9.531 1 97.44 217 ALA B C 1
ATOM 4422 O O . ALA B 1 217 ? -16.125 9.914 9.828 1 97.44 217 ALA B O 1
ATOM 4423 N N . PHE B 1 218 ? -14.875 10.992 8.258 1 97.69 218 PHE B N 1
ATOM 4424 C CA . PHE B 1 218 ? -15.773 10.602 7.18 1 97.69 218 PHE B CA 1
ATOM 4425 C C . PHE B 1 218 ? -15.844 9.086 7.059 1 97.69 218 PHE B C 1
ATOM 4427 O O . PHE B 1 218 ? -16.875 8.539 6.66 1 97.69 218 PHE B O 1
ATOM 4434 N N . THR B 1 219 ? -14.773 8.391 7.422 1 95.62 219 THR B N 1
ATOM 4435 C CA . THR B 1 219 ? -14.68 6.941 7.238 1 95.62 219 THR B CA 1
ATOM 4436 C C . THR B 1 219 ? -15.258 6.207 8.445 1 95.62 219 THR B C 1
ATOM 4438 O O . THR B 1 219 ? -15.414 4.984 8.414 1 95.62 219 THR B O 1
ATOM 4441 N N . GLY B 1 220 ? -15.438 6.969 9.484 1 96.06 220 GLY B N 1
ATOM 4442 C CA . GLY B 1 220 ? -15.914 6.371 10.719 1 96.06 220 GLY B CA 1
ATOM 4443 C C . GLY B 1 220 ? -14.805 5.719 11.531 1 96.06 220 GLY B C 1
ATOM 4444 O O . GLY B 1 220 ? -15.07 5.031 12.516 1 96.06 220 GLY B O 1
ATOM 4445 N N . ARG B 1 221 ? -13.578 5.934 11.078 1 91.62 221 ARG B N 1
ATOM 4446 C CA . ARG B 1 221 ? -12.445 5.297 11.742 1 91.62 221 ARG B CA 1
ATOM 4447 C C . ARG B 1 221 ? -11.656 6.309 12.562 1 91.62 221 ARG B C 1
ATOM 4449 O O . ARG B 1 221 ? -10.516 6.633 12.219 1 91.62 221 ARG B O 1
ATOM 4456 N N . VAL B 1 222 ? -12.273 6.77 13.609 1 91.19 222 VAL B N 1
ATOM 4457 C CA . VAL B 1 222 ? -11.672 7.688 14.578 1 91.19 222 VAL B CA 1
ATOM 4458 C C . VAL B 1 222 ? -11.852 7.133 15.992 1 91.19 222 VAL B C 1
ATOM 4460 O O . VAL B 1 222 ? -12.906 6.59 16.328 1 91.19 222 VAL B O 1
ATOM 4463 N N . ILE B 1 223 ? -10.781 7.18 16.672 1 83.31 223 ILE B N 1
ATOM 4464 C CA . ILE B 1 223 ? -10.875 6.73 18.047 1 83.31 223 ILE B CA 1
ATOM 4465 C C . ILE B 1 223 ? -11.602 7.781 18.891 1 83.31 223 ILE B C 1
ATOM 4467 O O . ILE B 1 223 ? -11.227 8.953 18.891 1 83.31 223 ILE B O 1
ATOM 4471 N N . THR B 1 224 ? -12.609 7.391 19.5 1 86.44 224 THR B N 1
ATOM 4472 C CA . THR B 1 224 ? -13.398 8.297 20.328 1 86.44 224 THR B CA 1
ATOM 4473 C C . THR B 1 224 ? -13.625 7.699 21.719 1 86.44 224 THR B C 1
ATOM 4475 O O . THR B 1 224 ? -13.586 6.48 21.875 1 86.44 224 THR B O 1
ATOM 4478 N N . LYS B 1 225 ? -13.703 8.508 22.641 1 81.12 225 LYS B N 1
ATOM 4479 C CA . LYS B 1 225 ? -13.977 8.07 24.016 1 81.12 225 LYS B CA 1
ATOM 4480 C C . LYS B 1 225 ? -15.422 7.598 24.156 1 81.12 225 LYS B C 1
ATOM 4482 O O . LYS B 1 225 ? -15.688 6.598 24.828 1 81.12 225 LYS B O 1
ATOM 4487 N N . SER B 1 226 ? -16.297 8.312 23.547 1 79.56 226 SER B N 1
ATOM 4488 C CA . SER B 1 226 ? -17.719 7.953 23.562 1 79.56 226 SER B CA 1
ATOM 4489 C C . SER B 1 226 ? -18.203 7.555 22.172 1 79.56 226 SER B C 1
ATOM 4491 O O . SER B 1 226 ? -17.453 7.668 21.188 1 79.56 226 SER B O 1
ATOM 4493 N N . LYS B 1 227 ? -19.422 7.035 22.188 1 80.62 227 LYS B N 1
ATOM 4494 C CA . LYS B 1 227 ? -20 6.641 20.922 1 80.62 227 LYS B CA 1
ATOM 4495 C C . LYS B 1 227 ? -20.156 7.844 19.984 1 80.62 227 LYS B C 1
ATOM 4497 O O . LYS B 1 227 ? -20.797 8.836 20.344 1 80.62 227 LYS B O 1
ATOM 4502 N N . SER B 1 228 ? -19.547 7.941 18.906 1 82.25 228 SER B N 1
ATOM 4503 C CA . SER B 1 228 ? -19.562 9.062 17.969 1 82.25 228 SER B CA 1
ATOM 4504 C C . SER B 1 228 ? -20.797 9.023 17.094 1 82.25 228 SER B C 1
ATOM 4506 O O . SER B 1 228 ? -21.188 10.039 16.516 1 82.25 228 SER B O 1
ATOM 4508 N N . GLY B 1 229 ? -21.438 7.902 16.906 1 92.12 229 GLY B N 1
ATOM 4509 C CA . GLY B 1 229 ? -22.531 7.719 15.992 1 92.12 229 GLY B CA 1
ATOM 4510 C C . GLY B 1 229 ? -22.094 7.504 14.555 1 92.12 229 GLY B C 1
ATOM 4511 O O . GLY B 1 229 ? -22.906 7.254 13.672 1 92.12 229 GLY B O 1
ATOM 4512 N N . LEU B 1 230 ? -20.781 7.578 14.352 1 96.56 230 LEU B N 1
ATOM 4513 C CA . LEU B 1 230 ? -20.266 7.395 13 1 96.56 230 LEU B CA 1
ATOM 4514 C C . LEU B 1 230 ? -20.25 5.918 12.625 1 96.56 230 LEU B C 1
ATOM 4516 O O . LEU B 1 230 ? -19.969 5.059 13.461 1 96.56 230 LEU B O 1
ATOM 4520 N N . HIS B 1 231 ? -20.484 5.664 11.375 1 96.38 231 HIS B N 1
ATOM 4521 C CA . HIS B 1 231 ? -20.422 4.309 10.828 1 96.38 231 HIS B CA 1
ATOM 4522 C C . HIS B 1 231 ? -19.031 3.99 10.32 1 96.38 231 HIS B C 1
ATOM 4524 O O . HIS B 1 231 ? -18.453 4.754 9.531 1 96.38 231 HIS B O 1
ATOM 4530 N N . ARG B 1 232 ? -18.516 2.9 10.844 1 94.69 232 ARG B N 1
ATOM 4531 C CA . ARG B 1 232 ? -17.281 2.406 10.25 1 94.69 232 ARG B CA 1
ATOM 4532 C C . ARG B 1 232 ? -17.531 1.827 8.859 1 94.69 232 ARG B C 1
ATOM 4534 O O . ARG B 1 232 ? -18.297 0.868 8.711 1 94.69 232 ARG B O 1
ATOM 4541 N N . LEU B 1 233 ? -16.828 2.355 7.883 1 96.31 233 LEU B N 1
ATOM 4542 C CA . LEU B 1 233 ? -17.203 2.053 6.504 1 96.31 233 LEU B CA 1
ATOM 4543 C C . LEU B 1 233 ? -16.062 1.354 5.766 1 96.31 233 LEU B C 1
ATOM 4545 O O . LEU B 1 233 ? -14.891 1.556 6.09 1 96.31 233 LEU B O 1
ATOM 4549 N N . GLY B 1 234 ? -16.484 0.501 4.789 1 95.5 234 GLY B N 1
ATOM 4550 C CA . GLY B 1 234 ? -15.578 -0.052 3.803 1 95.5 234 GLY B CA 1
ATOM 4551 C C . GLY B 1 234 ? -15.211 -1.501 4.074 1 95.5 234 GLY B C 1
ATOM 4552 O O . GLY B 1 234 ? -15.07 -1.906 5.227 1 95.5 234 GLY B O 1
ATOM 4553 N N . SER B 1 235 ? -15.062 -2.244 2.998 1 96.5 235 SER B N 1
ATOM 4554 C CA . SER B 1 235 ? -14.625 -3.635 3.049 1 96.5 235 SER B CA 1
ATOM 4555 C C . SER B 1 235 ? -13.93 -4.043 1.754 1 96.5 235 SER B C 1
ATOM 4557 O O . SER B 1 235 ? -14.375 -3.672 0.664 1 96.5 235 SER B O 1
ATOM 4559 N N . LEU B 1 236 ? -12.82 -4.711 1.934 1 98.19 236 LEU B N 1
ATOM 4560 C CA . LEU B 1 236 ? -12.18 -5.312 0.77 1 98.19 236 LEU B CA 1
ATOM 4561 C C . LEU B 1 236 ? -12.828 -6.645 0.415 1 98.19 236 LEU B C 1
ATOM 4563 O O . LEU B 1 236 ? -12.891 -7.551 1.249 1 98.19 236 LEU B O 1
ATOM 4567 N N . GLU B 1 237 ? -13.344 -6.703 -0.794 1 98.25 237 GLU B N 1
ATOM 4568 C CA . GLU B 1 237 ? -14.156 -7.855 -1.172 1 98.25 237 GLU B CA 1
ATOM 4569 C C . GLU B 1 237 ? -13.625 -8.508 -2.445 1 98.25 237 GLU B C 1
ATOM 4571 O O . GLU B 1 237 ? -12.977 -7.855 -3.26 1 98.25 237 GLU B O 1
ATOM 4576 N N . ALA B 1 238 ? -13.891 -9.781 -2.557 1 97.94 238 ALA B N 1
ATOM 4577 C CA . ALA B 1 238 ? -13.641 -10.57 -3.76 1 97.94 238 ALA B CA 1
ATOM 4578 C C . ALA B 1 238 ? -14.508 -11.828 -3.785 1 97.94 238 ALA B C 1
ATOM 4580 O O . ALA B 1 238 ? -15.234 -12.109 -2.83 1 97.94 238 ALA B O 1
ATOM 4581 N N . GLU B 1 239 ? -14.508 -12.484 -4.852 1 98 239 GLU B N 1
ATOM 4582 C CA . GLU B 1 239 ? -15.18 -13.773 -4.949 1 98 239 GLU B CA 1
ATOM 4583 C C . GLU B 1 239 ? -14.188 -14.922 -4.789 1 98 239 GLU B C 1
ATOM 4585 O O . GLU B 1 239 ? -13.047 -14.836 -5.238 1 98 239 GLU B O 1
ATOM 4590 N N . VAL B 1 240 ? -14.656 -15.977 -4.145 1 98.38 240 VAL B N 1
ATOM 4591 C CA . VAL B 1 240 ? -13.867 -17.203 -4.133 1 98.38 240 VAL B CA 1
ATOM 4592 C C . VAL B 1 240 ? -13.617 -17.672 -5.562 1 98.38 240 VAL B C 1
ATOM 4594 O O . VAL B 1 240 ? -14.562 -17.891 -6.328 1 98.38 240 VAL B O 1
ATOM 4597 N N . VAL B 1 241 ? -12.328 -17.875 -5.91 1 97.94 241 VAL B N 1
ATOM 4598 C CA . VAL B 1 241 ? -12.047 -18.109 -7.32 1 97.94 241 VAL B CA 1
ATOM 4599 C C . VAL B 1 241 ? -11.93 -19.609 -7.59 1 97.94 241 VAL B C 1
ATOM 4601 O O . VAL B 1 241 ? -12.047 -20.047 -8.734 1 97.94 241 VAL B O 1
ATOM 4604 N N . ASP B 1 242 ? -11.602 -20.359 -6.574 1 97.06 242 ASP B N 1
ATOM 4605 C CA . ASP B 1 242 ? -11.445 -21.812 -6.707 1 97.06 242 ASP B CA 1
ATOM 4606 C C . ASP B 1 242 ? -11.555 -22.5 -5.348 1 97.06 242 ASP B C 1
ATOM 4608 O O . ASP B 1 242 ? -11.43 -21.859 -4.305 1 97.06 242 ASP B O 1
ATOM 4612 N N . VAL B 1 243 ? -11.891 -23.781 -5.348 1 97.06 243 VAL B N 1
ATOM 4613 C CA . VAL B 1 243 ? -11.938 -24.625 -4.152 1 97.06 243 VAL B CA 1
ATOM 4614 C C . VAL B 1 243 ? -11.242 -25.953 -4.426 1 97.06 243 VAL B C 1
ATOM 4616 O O . VAL B 1 243 ? -11.297 -26.469 -5.547 1 97.06 243 VAL B O 1
ATOM 4619 N N . LYS B 1 244 ? -10.57 -26.5 -3.395 1 95.81 244 LYS B N 1
ATOM 4620 C CA . LYS B 1 244 ? -9.953 -27.812 -3.549 1 95.81 244 LYS B CA 1
ATOM 4621 C C . LYS B 1 244 ? -9.875 -28.547 -2.211 1 95.81 244 LYS B C 1
ATOM 4623 O O . LYS B 1 244 ? -9.93 -27.922 -1.152 1 95.81 244 LYS B O 1
ATOM 4628 N N . THR B 1 245 ? -9.773 -29.797 -2.316 1 96.12 245 THR B N 1
ATOM 4629 C CA . THR B 1 245 ? -9.562 -30.641 -1.146 1 96.12 245 THR B CA 1
ATOM 4630 C C . THR B 1 245 ? -8.172 -31.266 -1.17 1 96.12 245 THR B C 1
ATOM 4632 O O . THR B 1 245 ? -7.73 -31.766 -2.205 1 96.12 245 THR B O 1
ATOM 4635 N N . VAL B 1 246 ? -7.488 -31.203 -0.061 1 96.56 246 VAL B N 1
ATOM 4636 C CA . VAL B 1 246 ? -6.156 -31.781 0.047 1 96.56 246 VAL B CA 1
ATOM 4637 C C . VAL B 1 246 ? -6.133 -32.812 1.17 1 96.56 246 VAL B C 1
ATOM 4639 O O . VAL B 1 246 ? -6.918 -32.75 2.117 1 96.56 246 VAL B O 1
ATOM 4642 N N . PRO B 1 247 ? -5.281 -33.812 1.067 1 96.06 247 PRO B N 1
ATOM 4643 C CA . PRO B 1 247 ? -5.246 -34.844 2.088 1 96.06 247 PRO B CA 1
ATOM 4644 C C . PRO B 1 247 ? -4.582 -34.406 3.383 1 96.06 247 PRO B C 1
ATOM 4646 O O . PRO B 1 247 ? -4.047 -33.281 3.447 1 96.06 247 PRO B O 1
ATOM 4649 N N . LYS B 1 248 ? -4.711 -35.25 4.363 1 96.56 248 LYS B N 1
ATOM 4650 C CA . LYS B 1 248 ? -3.943 -35.062 5.594 1 96.56 248 LYS B CA 1
ATOM 4651 C C . LYS B 1 248 ? -2.443 -35.062 5.312 1 96.56 248 LYS B C 1
ATOM 4653 O O . LYS B 1 248 ? -1.965 -35.844 4.488 1 96.56 248 LYS B O 1
ATOM 4658 N N . GLY B 1 249 ? -1.768 -34.125 5.996 1 94.62 249 GLY B N 1
ATOM 4659 C CA . GLY B 1 249 ? -0.316 -34.125 5.898 1 94.62 249 GLY B CA 1
ATOM 4660 C C . GLY B 1 249 ? 0.193 -33.312 4.727 1 94.62 249 GLY B C 1
ATOM 4661 O O . GLY B 1 249 ? 1.387 -33.344 4.418 1 94.62 249 GLY B O 1
ATOM 4662 N N . TYR B 1 250 ? -0.692 -32.625 4.086 1 93.81 250 TYR B N 1
ATOM 4663 C CA . TYR B 1 250 ? -0.327 -31.812 2.924 1 93.81 250 TYR B CA 1
ATOM 4664 C C . TYR B 1 250 ? 0.082 -30.406 3.338 1 93.81 250 TYR B C 1
ATOM 4666 O O . TYR B 1 250 ? -0.53 -29.812 4.227 1 93.81 250 TYR B O 1
ATOM 4674 N N . PHE B 1 251 ? 1.066 -29.844 2.66 1 91.19 251 PHE B N 1
ATOM 4675 C CA . PHE B 1 251 ? 1.521 -28.5 2.961 1 91.19 251 PHE B CA 1
ATOM 4676 C C . PHE B 1 251 ? 0.704 -27.469 2.189 1 91.19 251 PHE B C 1
ATOM 4678 O O . PHE B 1 251 ? 0.278 -27.719 1.062 1 91.19 251 PHE B O 1
ATOM 4685 N N . VAL B 1 252 ? 0.47 -26.344 2.867 1 92.94 252 VAL B N 1
ATOM 4686 C CA . VAL B 1 252 ? -0.253 -25.234 2.25 1 92.94 252 VAL B CA 1
ATOM 4687 C C . VAL B 1 252 ? 0.563 -23.953 2.379 1 92.94 252 VAL B C 1
ATOM 4689 O O . VAL B 1 252 ? 0.981 -23.578 3.479 1 92.94 252 VAL B O 1
ATOM 4692 N N . GLY B 1 253 ? 0.795 -23.312 1.231 1 90.75 253 GLY B N 1
ATOM 4693 C CA . GLY B 1 253 ? 1.504 -22.047 1.246 1 90.75 253 GLY B CA 1
ATOM 4694 C C . GLY B 1 253 ? 3.008 -22.203 1.137 1 90.75 253 GLY B C 1
ATOM 4695 O O . GLY B 1 253 ? 3.506 -23.297 0.844 1 90.75 253 GLY B O 1
ATOM 4696 N N . TYR B 1 254 ? 3.699 -21.062 1.343 1 84.94 254 TYR B N 1
ATOM 4697 C CA . TYR B 1 254 ? 5.148 -21.031 1.179 1 84.94 254 TYR B CA 1
ATOM 4698 C C . TYR B 1 254 ? 5.852 -21.531 2.432 1 84.94 254 TYR B C 1
ATOM 4700 O O . TYR B 1 254 ? 5.367 -21.328 3.549 1 84.94 254 TYR B O 1
ATOM 4708 N N . ASN B 1 255 ? 6.977 -22.094 2.24 1 80.75 255 ASN B N 1
ATOM 4709 C CA . ASN B 1 255 ? 7.965 -22.453 3.252 1 80.75 255 ASN B CA 1
ATOM 4710 C C . ASN B 1 255 ? 7.441 -23.531 4.184 1 80.75 255 ASN B C 1
ATOM 4712 O O . ASN B 1 255 ? 7.879 -23.641 5.332 1 80.75 255 ASN B O 1
ATOM 4716 N N . ALA B 1 256 ? 6.406 -24.188 3.76 1 76.56 256 ALA B N 1
ATOM 4717 C CA . ALA B 1 256 ? 5.883 -25.359 4.457 1 76.56 256 ALA B CA 1
ATOM 4718 C C . ALA B 1 256 ? 5.59 -25.047 5.922 1 76.56 256 ALA B C 1
ATOM 4720 O O . ALA B 1 256 ? 5.941 -25.812 6.816 1 76.56 256 ALA B O 1
ATOM 4721 N N . THR B 1 257 ? 5 -23.844 6.16 1 78.62 257 THR B N 1
ATOM 4722 C CA . THR B 1 257 ? 4.77 -23.406 7.535 1 78.62 257 THR B CA 1
ATOM 4723 C C . THR B 1 257 ? 3.451 -23.969 8.062 1 78.62 257 THR B C 1
ATOM 4725 O O . THR B 1 257 ? 3.184 -23.922 9.266 1 78.62 257 THR B O 1
ATOM 4728 N N . TYR B 1 258 ? 2.619 -24.531 7.133 1 88.38 258 TYR B N 1
ATOM 4729 C CA . TYR B 1 258 ? 1.343 -25.125 7.512 1 88.38 258 TYR B CA 1
ATOM 4730 C C . TYR B 1 258 ? 1.18 -26.5 6.895 1 88.38 258 TYR B C 1
ATOM 4732 O O . TYR B 1 258 ? 1.398 -26.688 5.695 1 88.38 258 TYR B O 1
ATOM 4740 N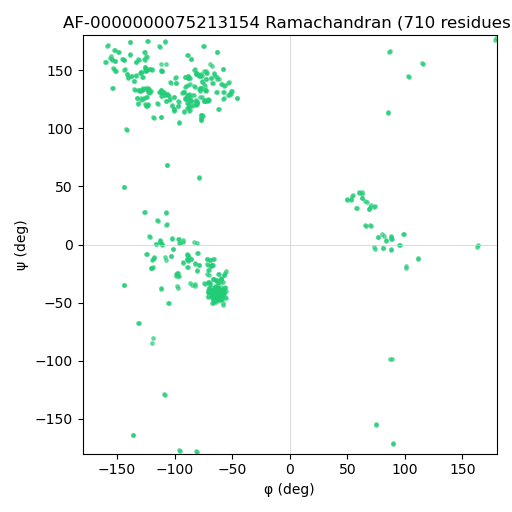 N . GLN B 1 259 ? 0.778 -27.438 7.664 1 92.38 259 GLN B N 1
ATOM 4741 C CA . GLN B 1 259 ? 0.497 -28.797 7.234 1 92.38 259 GLN B CA 1
ATOM 4742 C C . GLN B 1 259 ? -0.873 -29.266 7.727 1 92.38 259 GLN B C 1
ATOM 4744 O O . GLN B 1 259 ? -1.19 -29.141 8.906 1 92.38 259 GLN B O 1
ATOM 4749 N N . THR B 1 260 ? -1.618 -29.812 6.84 1 95.31 260 THR B N 1
ATOM 4750 C CA . THR B 1 260 ? -2.971 -30.219 7.195 1 95.31 260 THR B CA 1
ATOM 4751 C C . THR B 1 260 ? -2.941 -31.391 8.172 1 95.31 260 THR B C 1
ATOM 4753 O O . THR B 1 260 ? -2.104 -32.281 8.047 1 95.31 260 THR B O 1
ATOM 4756 N N . LYS B 1 261 ? -3.867 -31.375 9.086 1 95.75 261 LYS B N 1
ATOM 4757 C CA . LYS B 1 261 ? -3.965 -32.438 10.094 1 95.75 261 LYS B CA 1
ATOM 4758 C C . LYS B 1 261 ? -5.094 -33.406 9.766 1 95.75 261 LYS B C 1
ATOM 4760 O O . LYS B 1 261 ? -5.238 -34.438 10.422 1 95.75 261 LYS B O 1
ATOM 4765 N N . ARG B 1 262 ? -5.867 -33.094 8.859 1 97.25 262 ARG B N 1
ATOM 4766 C CA . ARG B 1 262 ? -6.977 -33.875 8.297 1 97.25 262 ARG B CA 1
ATOM 4767 C C . ARG B 1 262 ? -7.227 -33.469 6.844 1 97.25 262 ARG B C 1
ATOM 4769 O O . ARG B 1 262 ? -6.633 -32.531 6.336 1 97.25 262 ARG B O 1
ATOM 4776 N N . GLU B 1 263 ? -8 -34.312 6.262 1 97.31 263 GLU B N 1
ATOM 4777 C CA . GLU B 1 263 ? -8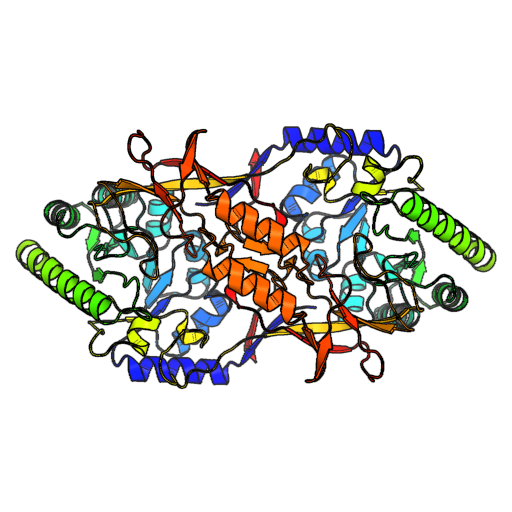.469 -33.844 4.957 1 97.31 263 GLU B CA 1
ATOM 4778 C C . GLU B 1 263 ? -9.086 -32.469 5.051 1 97.31 263 GLU B C 1
ATOM 4780 O O . GLU B 1 263 ? -9.898 -32.188 5.938 1 97.31 263 GLU B O 1
ATOM 4785 N N . THR B 1 264 ? -8.648 -31.562 4.219 1 97.69 264 THR B N 1
ATOM 4786 C CA . THR B 1 264 ? -9 -30.156 4.352 1 97.69 264 THR B CA 1
ATOM 4787 C C . THR B 1 264 ? -9.523 -29.594 3.031 1 97.69 264 THR B C 1
ATOM 4789 O O . THR B 1 264 ? -8.898 -29.781 1.984 1 97.69 264 THR B O 1
ATOM 4792 N N . LYS B 1 265 ? -10.742 -29.031 3.105 1 97.94 265 LYS B N 1
ATOM 4793 C CA . LYS B 1 265 ? -11.273 -28.281 1.974 1 97.94 265 LYS B CA 1
ATOM 4794 C C . LYS B 1 265 ? -10.836 -26.812 2.031 1 97.94 265 LYS B C 1
ATOM 4796 O O . LYS B 1 265 ? -11.008 -26.156 3.055 1 97.94 265 LYS B O 1
ATOM 4801 N N . ILE B 1 266 ? -10.273 -26.312 0.894 1 98 266 ILE B N 1
ATOM 4802 C CA . ILE B 1 266 ? -9.648 -25 0.875 1 98 266 ILE B CA 1
ATOM 4803 C C . ILE B 1 266 ? -10.336 -24.109 -0.156 1 98 266 ILE B C 1
ATOM 4805 O O . ILE B 1 266 ? -10.617 -24.547 -1.274 1 98 266 ILE B O 1
ATOM 4809 N N . ALA B 1 267 ? -10.688 -22.938 0.22 1 98.25 267 ALA B N 1
ATOM 4810 C CA . ALA B 1 267 ? -11.094 -21.891 -0.715 1 98.25 267 ALA B CA 1
ATOM 4811 C C . ALA B 1 267 ? -9.945 -20.938 -1 1 98.25 267 ALA B C 1
ATOM 4813 O O . ALA B 1 267 ? -9.195 -20.562 -0.092 1 98.25 267 ALA B O 1
ATOM 4814 N N . ILE B 1 268 ? -9.828 -20.562 -2.242 1 97.75 268 ILE B N 1
ATOM 4815 C CA . ILE B 1 268 ? -8.836 -19.562 -2.623 1 97.75 268 ILE B CA 1
ATOM 4816 C C . ILE B 1 268 ? -9.508 -18.203 -2.824 1 97.75 268 ILE B C 1
ATOM 4818 O O . ILE B 1 268 ? -10.391 -18.078 -3.676 1 97.75 268 ILE B O 1
ATOM 4822 N N . VAL B 1 269 ? -9.102 -17.234 -2.057 1 97.94 269 VAL B N 1
ATOM 4823 C CA . VAL B 1 269 ? -9.617 -15.867 -2.127 1 97.94 269 VAL B CA 1
ATOM 4824 C C . VAL B 1 269 ? -8.555 -14.953 -2.738 1 97.94 269 VAL B C 1
ATOM 4826 O O . VAL B 1 269 ? -7.418 -14.898 -2.262 1 97.94 269 VAL B O 1
ATOM 4829 N N . PRO B 1 270 ? -8.906 -14.266 -3.816 1 97.62 270 PRO B N 1
ATOM 4830 C CA . PRO B 1 270 ? -7.91 -13.43 -4.492 1 97.62 270 PRO B CA 1
ATOM 4831 C C . PRO B 1 270 ? -7.676 -12.102 -3.785 1 97.62 270 PRO B C 1
ATOM 4833 O O . PRO B 1 270 ? -7.789 -11.039 -4.406 1 97.62 270 PRO B O 1
ATOM 4836 N N . ILE B 1 271 ? -7.301 -12.086 -2.557 1 97.62 271 ILE B N 1
ATOM 4837 C CA . ILE B 1 271 ? -6.875 -10.992 -1.694 1 97.62 271 ILE B CA 1
ATOM 4838 C C . ILE B 1 271 ? -5.582 -11.367 -0.979 1 97.62 271 ILE B C 1
ATOM 4840 O O . ILE B 1 271 ? -5.516 -12.391 -0.301 1 97.62 271 ILE B O 1
ATOM 4844 N N . GLY B 1 272 ? -4.605 -10.594 -1.189 1 96.31 272 GLY B N 1
ATOM 4845 C CA . GLY B 1 272 ? -3.322 -10.883 -0.567 1 96.31 272 GLY B CA 1
ATOM 4846 C C . GLY B 1 272 ? -2.65 -9.656 0.02 1 96.31 272 GLY B C 1
ATOM 4847 O O . GLY B 1 272 ? -3.299 -8.625 0.228 1 96.31 272 GLY B O 1
ATOM 4848 N N . HIS B 1 273 ? -1.372 -9.797 0.29 1 95.12 273 HIS B N 1
ATOM 4849 C CA . HIS B 1 273 ? -0.596 -8.727 0.896 1 95.12 273 HIS B CA 1
ATOM 4850 C C . HIS B 1 273 ? -0.543 -7.5 -0.013 1 95.12 273 HIS B C 1
ATOM 4852 O O . HIS B 1 273 ? -0.574 -6.363 0.465 1 95.12 273 HIS B O 1
ATOM 4858 N N . TYR B 1 274 ? -0.459 -7.723 -1.278 1 96.38 274 TYR B N 1
ATOM 4859 C CA . TYR B 1 274 ? -0.336 -6.602 -2.205 1 96.38 274 TYR B CA 1
ATOM 4860 C C . TYR B 1 274 ? -1.618 -5.781 -2.238 1 96.38 274 TYR B C 1
ATOM 4862 O O . TYR B 1 274 ? -1.607 -4.621 -2.658 1 96.38 274 TYR B O 1
ATOM 4870 N N . ASP B 1 275 ? -2.67 -6.426 -1.751 1 97.12 275 ASP B N 1
ATOM 4871 C CA . ASP B 1 275 ? -3.955 -5.734 -1.682 1 97.12 275 ASP B CA 1
ATOM 4872 C C . ASP B 1 275 ? -4.113 -4.996 -0.355 1 97.12 275 ASP B C 1
ATOM 4874 O O . ASP B 1 275 ? -5.07 -4.242 -0.167 1 97.12 275 ASP B O 1
ATOM 4878 N N . GLY B 1 276 ? -3.223 -5.227 0.516 1 96.38 276 GLY B N 1
ATOM 4879 C CA . GLY B 1 276 ? -3.268 -4.574 1.813 1 96.38 276 GLY B CA 1
ATOM 4880 C C . GLY B 1 276 ? -3.576 -5.527 2.951 1 96.38 276 GLY B C 1
ATOM 4881 O O . GLY B 1 276 ? -3.432 -5.172 4.125 1 96.38 276 GLY B O 1
ATOM 4882 N N . PHE B 1 277 ? -4.012 -6.797 2.662 1 96.38 277 PHE B N 1
ATOM 4883 C CA . PHE B 1 277 ? -4.406 -7.754 3.689 1 96.38 277 PHE B CA 1
ATOM 4884 C C . PHE B 1 277 ? -3.184 -8.273 4.438 1 96.38 277 PHE B C 1
ATOM 4886 O O . PHE B 1 277 ? -2.221 -8.734 3.822 1 96.38 277 PHE B O 1
ATOM 4893 N N . GLY B 1 278 ? -3.219 -8.117 5.73 1 92.81 278 GLY B N 1
ATOM 4894 C CA . GLY B 1 278 ? -2.139 -8.625 6.562 1 92.81 278 GLY B CA 1
ATOM 4895 C C . GLY B 1 278 ? -1.004 -7.629 6.734 1 92.81 278 GLY B C 1
ATOM 4896 O O . GLY B 1 278 ? 0.065 -7.98 7.234 1 92.81 278 GLY B O 1
ATOM 4897 N N . LEU B 1 279 ? -1.119 -6.461 6.254 1 92.19 279 LEU B N 1
ATOM 4898 C CA . LEU B 1 279 ? -0.123 -5.418 6.473 1 92.19 279 LEU B CA 1
ATOM 4899 C C . LEU B 1 279 ? -0.425 -4.637 7.75 1 92.19 279 LEU B C 1
ATOM 4901 O O . LEU B 1 279 ? -1.59 -4.406 8.078 1 92.19 279 LEU B O 1
ATOM 4905 N N . THR B 1 280 ? 0.669 -4.25 8.398 1 88.25 280 THR B N 1
ATOM 4906 C CA . THR B 1 280 ? 0.528 -3.453 9.609 1 88.25 280 THR B CA 1
ATOM 4907 C C . THR B 1 280 ? 1.642 -2.414 9.711 1 88.25 280 THR B C 1
ATOM 4909 O O . THR B 1 280 ? 2.66 -2.521 9.023 1 88.25 280 THR B O 1
ATOM 4912 N N . LYS B 1 281 ? 1.358 -1.403 10.5 1 85.62 281 LYS B N 1
ATOM 4913 C CA . LYS B 1 281 ? 2.373 -0.391 10.773 1 85.62 281 LYS B CA 1
ATOM 4914 C C . LYS B 1 281 ? 3.387 -0.894 11.797 1 85.62 281 LYS B C 1
ATOM 4916 O O . LYS B 1 281 ? 3.014 -1.528 12.789 1 85.62 281 LYS B O 1
ATOM 4921 N N . GLU B 1 282 ? 4.543 -0.669 11.43 1 78.56 282 GLU B N 1
ATOM 4922 C CA . GLU B 1 282 ? 5.586 -1.006 12.391 1 78.56 282 GLU B CA 1
ATOM 4923 C C . GLU B 1 282 ? 5.641 0.012 13.523 1 78.56 282 GLU B C 1
ATOM 4925 O O . GLU B 1 282 ? 5.32 1.187 13.328 1 78.56 282 GLU B O 1
ATOM 4930 N N . LYS B 1 283 ? 6.043 -0.54 14.68 1 68.56 283 LYS B N 1
ATOM 4931 C CA . LYS B 1 283 ? 6.238 0.366 15.812 1 68.56 283 LYS B CA 1
ATOM 4932 C C . LYS B 1 283 ? 7.645 0.955 15.805 1 68.56 283 LYS B C 1
ATOM 4934 O O . LYS B 1 283 ? 8.625 0.228 15.641 1 68.56 283 LYS B O 1
ATOM 4939 N N . GLU B 1 284 ? 7.641 2.271 15.82 1 61.16 284 GLU B N 1
ATOM 4940 C CA . GLU B 1 284 ? 8.93 2.959 15.797 1 61.16 284 GLU B CA 1
ATOM 4941 C C . GLU B 1 284 ? 9.789 2.553 17 1 61.16 284 GLU B C 1
ATOM 4943 O O . GLU B 1 284 ? 10.992 2.354 16.859 1 61.16 284 GLU B O 1
ATOM 4948 N N . ILE B 1 285 ? 9.055 2.467 18.078 1 62.56 285 ILE B N 1
ATOM 4949 C CA . ILE B 1 285 ? 9.703 2.066 19.328 1 62.56 285 ILE B CA 1
ATOM 4950 C C . ILE B 1 285 ? 8.992 0.851 19.906 1 62.56 285 ILE B C 1
ATOM 4952 O O . ILE B 1 285 ? 7.77 0.86 20.078 1 62.56 285 ILE B O 1
ATOM 4956 N N . ILE B 1 286 ? 9.773 -0.228 20.031 1 69.19 286 ILE B N 1
ATOM 4957 C CA . ILE B 1 286 ? 9.195 -1.402 20.688 1 69.19 286 ILE B CA 1
ATOM 4958 C C . ILE B 1 286 ? 9.172 -1.191 22.203 1 69.19 286 ILE B C 1
ATOM 4960 O O . ILE B 1 286 ? 10.219 -1.066 22.828 1 69.19 286 ILE B O 1
ATOM 4964 N N . THR B 1 287 ? 8.102 -0.989 22.688 1 72.19 287 THR B N 1
ATOM 4965 C CA . THR B 1 287 ? 7.93 -0.808 24.125 1 72.19 287 THR B CA 1
ATOM 4966 C C . THR B 1 287 ? 7.699 -2.148 24.812 1 72.19 287 THR B C 1
ATOM 4968 O O . THR B 1 287 ? 7.414 -3.15 24.156 1 72.19 287 THR B O 1
ATOM 4971 N N . PHE B 1 288 ? 7.871 -2.125 26.078 1 78.81 288 PHE B N 1
ATOM 4972 C CA . PHE B 1 288 ? 7.613 -3.33 26.844 1 78.81 288 PHE B CA 1
ATOM 4973 C C . PHE B 1 288 ? 6.156 -3.754 26.734 1 78.81 288 PHE B C 1
ATOM 4975 O O . PHE B 1 288 ? 5.852 -4.945 26.656 1 78.81 288 PHE B O 1
ATOM 4982 N N . ARG B 1 289 ? 5.387 -2.789 26.719 1 79.31 289 ARG B N 1
ATOM 4983 C CA . ARG B 1 289 ? 3.961 -3.061 26.562 1 79.31 289 ARG B CA 1
ATOM 4984 C C . ARG B 1 289 ? 3.686 -3.803 25.25 1 79.31 289 ARG B C 1
ATOM 4986 O O . ARG B 1 289 ? 2.824 -4.684 25.203 1 79.31 289 ARG B O 1
ATOM 4993 N N . TYR B 1 290 ? 4.359 -3.412 24.188 1 78.19 290 TYR B N 1
ATOM 4994 C CA . TYR B 1 290 ? 4.199 -4.105 22.906 1 78.19 290 TYR B CA 1
ATOM 4995 C C . TYR B 1 290 ? 4.668 -5.551 23.016 1 78.19 290 TYR B C 1
ATOM 4997 O O . TYR B 1 290 ? 4.016 -6.461 22.5 1 78.19 290 TYR B O 1
ATOM 5005 N N . VAL B 1 291 ? 5.703 -5.766 23.672 1 82.19 291 VAL B N 1
ATOM 5006 C CA . VAL B 1 291 ? 6.223 -7.117 23.875 1 82.19 291 VAL B CA 1
ATOM 5007 C C . VAL B 1 291 ? 5.18 -7.977 24.578 1 82.19 291 VAL B C 1
ATOM 5009 O O . VAL B 1 291 ? 4.918 -9.109 24.172 1 82.19 291 VAL B O 1
ATOM 5012 N N . LEU B 1 292 ? 4.605 -7.406 25.547 1 85.31 292 LEU B N 1
ATOM 5013 C CA . LEU B 1 292 ? 3.59 -8.125 26.312 1 85.31 292 LEU B CA 1
ATOM 5014 C C . LEU B 1 292 ? 2.375 -8.438 25.438 1 85.31 292 LEU B C 1
ATOM 5016 O O . LEU B 1 292 ? 1.793 -9.516 25.547 1 85.31 292 LEU B O 1
ATOM 5020 N N . SER B 1 293 ? 2.033 -7.406 24.625 1 81.56 293 SER B N 1
ATOM 5021 C CA . SER B 1 293 ? 0.893 -7.598 23.734 1 81.56 293 SER B CA 1
ATOM 5022 C C . SER B 1 293 ? 1.136 -8.75 22.766 1 81.56 293 SER B C 1
ATOM 5024 O O . SER B 1 293 ? 0.238 -9.555 22.5 1 81.56 293 SER B O 1
ATOM 5026 N N . VAL B 1 294 ? 2.318 -8.828 22.219 1 80.06 294 VAL B N 1
ATOM 5027 C CA . VAL B 1 294 ? 2.686 -9.898 21.297 1 80.06 294 VAL B CA 1
ATOM 5028 C C . VAL B 1 294 ? 2.678 -11.234 22.031 1 80.06 294 VAL B C 1
ATOM 5030 O O . VAL B 1 294 ? 2.223 -12.242 21.484 1 80.06 294 VAL B O 1
ATOM 5033 N N . PHE B 1 295 ? 3.096 -11.188 23.203 1 83.75 295 PHE B N 1
ATOM 5034 C CA . PHE B 1 295 ? 3.107 -12.391 24.031 1 83.75 295 PHE B CA 1
ATOM 5035 C C . PHE B 1 295 ? 1.688 -12.875 24.297 1 83.75 295 PHE B C 1
ATOM 5037 O O . PHE B 1 295 ? 1.405 -14.07 24.188 1 83.75 295 PHE B O 1
ATOM 5044 N N . LYS B 1 296 ? 0.893 -12 24.641 1 82.31 296 LYS B N 1
ATOM 5045 C CA . LYS B 1 296 ? -0.508 -12.336 24.891 1 82.31 296 LYS B CA 1
ATOM 5046 C C . LYS B 1 296 ? -1.164 -12.906 23.625 1 82.31 296 LYS B C 1
ATOM 5048 O O . LYS B 1 296 ? -1.929 -13.867 23.703 1 82.31 296 LYS B O 1
ATOM 5053 N N . SER B 1 297 ? -0.863 -12.234 22.453 1 77.12 297 SER B N 1
ATOM 5054 C CA . SER B 1 297 ? -1.382 -12.727 21.188 1 77.12 297 SER B CA 1
ATOM 5055 C C . SER B 1 297 ? -0.904 -14.141 20.906 1 77.12 297 SER B C 1
ATOM 5057 O O . SER B 1 297 ? -1.654 -14.961 20.359 1 77.12 297 SER B O 1
ATOM 5059 N N . PHE B 1 298 ? 0.264 -14.359 21.219 1 78.81 298 PHE B N 1
ATOM 5060 C CA . PHE B 1 298 ? 0.842 -15.695 21.078 1 78.81 298 PHE B CA 1
ATOM 5061 C C . PHE B 1 298 ? 0.069 -16.719 21.906 1 78.81 298 PHE B C 1
ATOM 5063 O O . PHE B 1 298 ? -0.281 -17.781 21.406 1 78.81 298 PHE B O 1
ATOM 5070 N N . LEU B 1 299 ? -0.241 -16.297 23.062 1 79.31 299 LEU B N 1
ATOM 5071 C CA . LEU B 1 299 ? -0.939 -17.203 23.969 1 79.31 299 LEU B CA 1
ATOM 5072 C C . LEU B 1 299 ? -2.359 -17.469 23.484 1 79.31 299 LEU B C 1
ATOM 5074 O O . LEU B 1 299 ? -2.881 -18.578 23.656 1 79.31 299 LEU B O 1
ATOM 5078 N N . LYS B 1 300 ? -2.922 -16.5 22.906 1 75.38 300 LYS B N 1
ATOM 5079 C CA . LYS B 1 300 ? -4.305 -16.609 22.469 1 75.38 300 LYS B CA 1
ATOM 5080 C C . LYS B 1 300 ? -4.395 -17.312 21.109 1 75.38 300 LYS B C 1
ATOM 5082 O O . LYS B 1 300 ? -5.488 -17.562 20.609 1 75.38 300 LYS B O 1
ATOM 5087 N N . LYS B 1 301 ? -3.389 -17.719 20.594 1 67.31 301 LYS B N 1
ATOM 5088 C CA . LYS B 1 301 ? -3.291 -18.375 19.297 1 67.31 301 LYS B CA 1
ATOM 5089 C C . LYS B 1 301 ? -4.023 -17.578 18.219 1 67.31 301 LYS B C 1
ATOM 5091 O O . LYS B 1 301 ? -4.824 -18.125 17.469 1 67.31 301 LYS B O 1
ATOM 5096 N N . LYS B 1 302 ? -3.971 -16.266 18.234 1 68.25 302 LYS B N 1
ATOM 5097 C CA . LYS B 1 302 ? -4.656 -15.391 17.281 1 68.25 302 LYS B CA 1
ATOM 5098 C C . LYS B 1 302 ? -4.352 -15.789 15.844 1 68.25 302 LYS B C 1
ATOM 5100 O O . LYS B 1 302 ? -3.207 -16.109 15.508 1 68.25 302 LYS B O 1
ATOM 5105 N N . GLN B 1 303 ? -5.582 -15.883 15.117 1 78.5 303 GLN B N 1
ATOM 5106 C CA . GLN B 1 303 ? -5.488 -16.281 13.719 1 78.5 303 GLN B CA 1
ATOM 5107 C C . GLN B 1 303 ? -6.188 -15.273 12.812 1 78.5 303 GLN B C 1
ATOM 5109 O O . GLN B 1 303 ? -7.113 -14.586 13.242 1 78.5 303 GLN B O 1
ATOM 5114 N N . MET B 1 304 ? -5.719 -15.172 11.641 1 88 304 MET B N 1
ATOM 5115 C CA . MET B 1 304 ? -6.371 -14.32 10.648 1 88 304 MET B CA 1
ATOM 5116 C C . MET B 1 304 ? -7.57 -15.031 10.031 1 88 304 MET B C 1
ATOM 5118 O O . MET B 1 304 ? -7.578 -16.25 9.898 1 88 304 MET B O 1
ATOM 5122 N N . TYR B 1 305 ? -8.578 -14.242 9.68 1 93.25 305 TYR B N 1
ATOM 5123 C CA . TYR B 1 305 ? -9.812 -14.812 9.148 1 93.25 305 TYR B CA 1
ATOM 5124 C C . TYR B 1 305 ? -10.266 -14.062 7.902 1 93.25 305 TYR B C 1
ATOM 5126 O O . TYR B 1 305 ? -9.859 -12.914 7.68 1 93.25 305 TYR B O 1
ATOM 5134 N N . VAL B 1 306 ? -11.016 -14.703 7.129 1 97.12 306 VAL B N 1
ATOM 5135 C CA . VAL B 1 306 ? -11.773 -14.148 6.012 1 97.12 306 VAL B CA 1
ATOM 5136 C C . VAL B 1 306 ? -13.258 -14.469 6.188 1 97.12 306 VAL B C 1
ATOM 5138 O O . VAL B 1 306 ? -13.617 -15.578 6.578 1 97.12 306 VAL B O 1
ATOM 5141 N N . LYS B 1 307 ? -14.055 -13.484 6 1 98 307 LYS B N 1
ATOM 5142 C CA . LYS B 1 307 ? -15.492 -13.703 6.023 1 98 307 LYS B CA 1
ATOM 5143 C C . LYS B 1 307 ? -16 -14.148 4.656 1 98 307 LYS B C 1
ATOM 5145 O O . LYS B 1 307 ? -15.742 -13.492 3.646 1 98 307 LYS B O 1
ATOM 5150 N N . ILE B 1 308 ? -16.656 -15.281 4.609 1 98.5 308 ILE B N 1
ATOM 5151 C CA . ILE B 1 308 ? -17.312 -15.75 3.391 1 98.5 308 ILE B CA 1
ATOM 5152 C C . ILE B 1 308 ? -18.797 -15.992 3.654 1 98.5 308 ILE B C 1
ATOM 5154 O O . ILE B 1 308 ? -19.156 -16.766 4.547 1 98.5 308 ILE B O 1
ATOM 5158 N N . ASN B 1 309 ? -19.594 -15.281 2.936 1 97.5 309 ASN B N 1
ATOM 5159 C CA . ASN B 1 309 ? -21.047 -15.352 3.115 1 97.5 309 ASN B CA 1
ATOM 5160 C C . ASN B 1 309 ? -21.438 -15.109 4.566 1 97.5 309 ASN B C 1
ATOM 5162 O O . ASN B 1 309 ? -22.25 -15.852 5.125 1 97.5 309 ASN B O 1
ATOM 5166 N N . GLY B 1 310 ? -20.766 -14.211 5.145 1 94.69 310 GLY B N 1
ATOM 5167 C CA . GLY B 1 310 ? -21.141 -13.766 6.48 1 94.69 310 GLY B CA 1
ATOM 5168 C C . GLY B 1 310 ? -20.516 -14.594 7.582 1 94.69 310 GLY B C 1
ATOM 5169 O O . GLY B 1 310 ? -20.625 -14.266 8.766 1 94.69 310 GLY B O 1
ATOM 5170 N N . ARG B 1 311 ? -19.797 -15.648 7.23 1 97.31 311 ARG B N 1
ATOM 5171 C CA . ARG B 1 311 ? -19.156 -16.516 8.219 1 97.31 311 ARG B CA 1
ATOM 5172 C C . ARG B 1 311 ? -17.641 -16.375 8.18 1 97.31 311 ARG B C 1
ATOM 5174 O O . ARG B 1 311 ? -17.047 -16.234 7.105 1 97.31 311 ARG B O 1
ATOM 5181 N N . MET B 1 312 ? -17.047 -16.578 9.359 1 96.88 312 MET B N 1
ATOM 5182 C CA . MET B 1 312 ? -15.594 -16.406 9.469 1 96.88 312 MET B CA 1
ATOM 5183 C C . MET B 1 312 ? -14.875 -17.734 9.258 1 96.88 312 MET B C 1
ATOM 5185 O O . MET B 1 312 ? -15.289 -18.766 9.805 1 96.88 312 MET B O 1
ATOM 5189 N N . TYR B 1 313 ? -13.906 -17.766 8.43 1 97.44 313 TYR B N 1
ATOM 5190 C CA . TYR B 1 313 ? -13.07 -18.922 8.164 1 97.44 313 TYR B CA 1
ATOM 5191 C C . TYR B 1 313 ? -11.602 -18.609 8.391 1 97.44 313 TYR B C 1
ATOM 5193 O O . TYR B 1 313 ? -11.148 -17.5 8.117 1 97.44 313 TYR B O 1
ATOM 5201 N N . HIS B 1 314 ? -10.805 -19.562 8.766 1 94.5 314 HIS B N 1
ATOM 5202 C CA . HIS B 1 314 ? -9.398 -19.344 9.117 1 94.5 314 HIS B CA 1
ATOM 5203 C C . HIS B 1 314 ? -8.523 -19.328 7.871 1 94.5 314 HIS B C 1
ATOM 5205 O O . HIS B 1 314 ? -8.672 -20.172 6.984 1 94.5 314 HIS B O 1
ATOM 5211 N N . VAL B 1 315 ? -7.652 -18.375 7.891 1 94.5 315 VAL B N 1
ATOM 5212 C CA . VAL B 1 315 ? -6.59 -18.375 6.891 1 94.5 315 VAL B CA 1
ATOM 5213 C C . VAL B 1 315 ? -5.562 -19.453 7.227 1 94.5 315 VAL B C 1
ATOM 5215 O O . VAL B 1 315 ? -5.172 -19.609 8.383 1 94.5 315 VAL B O 1
ATOM 5218 N N . ILE B 1 316 ? -5.121 -20.156 6.219 1 93.06 316 ILE B N 1
ATOM 5219 C CA . ILE B 1 316 ? -4.121 -21.188 6.453 1 93.06 316 ILE B CA 1
ATOM 5220 C C . ILE B 1 316 ? -2.965 -21.031 5.469 1 93.06 316 ILE B C 1
ATOM 5222 O O . ILE B 1 316 ? -3.174 -20.641 4.32 1 93.06 316 ILE B O 1
ATOM 5226 N N . GLY B 1 317 ? -1.724 -21.375 5.863 1 89.5 317 GLY B N 1
ATOM 5227 C CA . GLY B 1 317 ? -0.552 -21.344 5 1 89.5 317 GLY B CA 1
ATOM 5228 C C . GLY B 1 317 ? -0.016 -19.938 4.785 1 89.5 317 GLY B C 1
ATOM 5229 O O . GLY B 1 317 ? 0.821 -19.719 3.91 1 89.5 317 GLY B O 1
ATOM 5230 N N . GLY B 1 318 ? -0.518 -19 5.434 1 87.69 318 GLY B N 1
ATOM 5231 C CA . GLY B 1 318 ? -0.063 -17.625 5.305 1 87.69 318 GLY B CA 1
ATOM 5232 C C . GLY B 1 318 ? -0.755 -16.875 4.184 1 87.69 318 GLY B C 1
ATOM 5233 O O . GLY B 1 318 ? -1.363 -17.484 3.301 1 87.69 318 GLY B O 1
ATOM 5234 N N . ILE B 1 319 ? -0.583 -15.586 4.207 1 92 319 ILE B N 1
ATOM 5235 C CA . ILE B 1 319 ? -1.145 -14.719 3.174 1 92 319 ILE B CA 1
ATOM 5236 C C . ILE B 1 319 ? -0.156 -14.594 2.018 1 92 319 ILE B C 1
ATOM 5238 O O . ILE B 1 319 ? 1.026 -14.312 2.23 1 92 319 ILE B O 1
ATOM 5242 N N . GLY B 1 320 ? -0.563 -14.867 0.852 1 92.12 320 GLY B N 1
ATOM 5243 C CA . GLY B 1 320 ? 0.261 -14.68 -0.332 1 92.12 320 GLY B CA 1
ATOM 5244 C C . GLY B 1 320 ? 0.272 -13.25 -0.828 1 92.12 320 GLY B C 1
ATOM 5245 O O . GLY B 1 320 ? -0.334 -12.367 -0.214 1 92.12 320 GLY B O 1
ATOM 5246 N N . LEU B 1 321 ? 0.991 -13.109 -1.95 1 94.06 321 LEU B N 1
ATOM 5247 C CA . LEU B 1 321 ? 1.063 -11.781 -2.543 1 94.06 321 LEU B CA 1
ATOM 5248 C C . LEU B 1 321 ? -0.294 -11.359 -3.092 1 94.06 321 LEU B C 1
ATOM 5250 O O . LEU B 1 321 ? -0.747 -10.234 -2.844 1 94.06 321 LEU B O 1
ATOM 5254 N N . SER B 1 322 ? -0.95 -12.406 -3.719 1 94.81 322 SER B N 1
ATOM 5255 C CA . SER B 1 322 ? -2.164 -12.055 -4.449 1 94.81 322 SER B CA 1
ATOM 5256 C C . SER B 1 322 ? -3.357 -12.875 -3.965 1 94.81 322 SER B C 1
ATOM 5258 O O . SER B 1 322 ? -4.492 -12.625 -4.375 1 94.81 322 SER B O 1
ATOM 5260 N N . HIS B 1 323 ? -3.082 -13.898 -3.08 1 94.88 323 HIS B N 1
ATOM 5261 C CA . HIS B 1 323 ? -4.137 -14.836 -2.699 1 94.88 323 HIS B CA 1
ATOM 5262 C C . HIS B 1 323 ? -3.975 -15.281 -1.252 1 94.88 323 HIS B C 1
ATOM 5264 O O . HIS B 1 323 ? -2.877 -15.219 -0.695 1 94.88 323 HIS B O 1
ATOM 5270 N N . THR B 1 324 ? -5.141 -15.758 -0.805 1 95 324 THR B N 1
ATOM 5271 C CA . THR B 1 324 ? -5.16 -16.375 0.52 1 95 324 THR B CA 1
ATOM 5272 C C . THR B 1 324 ? -5.949 -17.672 0.501 1 95 324 THR B C 1
ATOM 5274 O O . THR B 1 324 ? -7.008 -17.75 -0.13 1 95 324 THR B O 1
ATOM 5277 N N . ALA B 1 325 ? -5.359 -18.641 1.105 1 96.38 325 ALA B N 1
ATOM 5278 C CA . ALA B 1 325 ? -6.062 -19.906 1.291 1 96.38 325 ALA B CA 1
ATOM 5279 C C . ALA B 1 325 ? -6.82 -19.938 2.615 1 96.38 325 ALA B C 1
ATOM 5281 O O . ALA B 1 325 ? -6.301 -19.484 3.643 1 96.38 325 ALA B O 1
ATOM 5282 N N . VAL B 1 326 ? -8.047 -20.422 2.531 1 97.12 326 VAL B N 1
ATOM 5283 C CA . VAL B 1 326 ? -8.922 -20.438 3.703 1 97.12 326 VAL B CA 1
ATOM 5284 C C . VAL B 1 326 ? -9.484 -21.844 3.92 1 97.12 326 VAL B C 1
ATOM 5286 O O . VAL B 1 326 ? -9.883 -22.516 2.965 1 97.12 326 VAL B O 1
ATOM 5289 N N . ASP B 1 327 ? -9.453 -22.297 5.18 1 97.62 327 ASP B N 1
ATOM 5290 C CA . ASP B 1 327 ? -10.016 -23.594 5.523 1 97.62 327 ASP B CA 1
ATOM 5291 C C . ASP B 1 327 ? -11.539 -23.531 5.586 1 97.62 327 ASP B C 1
ATOM 5293 O O . ASP B 1 327 ? -12.102 -22.938 6.516 1 97.62 327 ASP B O 1
ATOM 5297 N N . ILE B 1 328 ? -12.156 -24.172 4.66 1 98.38 328 ILE B N 1
ATOM 5298 C CA . ILE B 1 328 ? -13.617 -24.125 4.617 1 98.38 328 ILE B CA 1
ATOM 5299 C C . ILE B 1 328 ? -14.172 -25.531 4.867 1 98.38 328 ILE B C 1
ATOM 5301 O O . ILE B 1 328 ? -15.266 -25.859 4.398 1 98.38 328 ILE B O 1
ATOM 5305 N N . THR B 1 329 ? -13.422 -26.375 5.453 1 98.19 329 THR B N 1
ATOM 5306 C CA . THR B 1 329 ? -13.828 -27.75 5.73 1 98.19 329 THR B CA 1
ATOM 5307 C C . THR B 1 329 ? -15.18 -27.781 6.434 1 98.19 329 THR B C 1
ATOM 5309 O O . THR B 1 329 ? -15.406 -27.031 7.391 1 98.19 329 THR B O 1
ATOM 5312 N N . GLY B 1 330 ? -16.062 -28.609 5.965 1 97.19 330 GLY B N 1
ATOM 5313 C CA . GLY B 1 330 ? -17.375 -28.781 6.574 1 97.19 330 GLY B CA 1
ATOM 5314 C C . GLY B 1 330 ? -18.391 -27.75 6.113 1 97.19 330 GLY B C 1
ATOM 5315 O O . GLY B 1 330 ? -19.531 -27.734 6.574 1 97.19 330 GLY B O 1
ATOM 5316 N N . SER B 1 331 ? -17.969 -26.875 5.184 1 97.75 331 SER B N 1
ATOM 5317 C CA . SER B 1 331 ? -18.875 -25.828 4.723 1 97.75 331 SER B CA 1
ATOM 5318 C C . SER B 1 331 ? -19.359 -26.094 3.301 1 97.75 331 SER B C 1
ATOM 5320 O O . SER B 1 331 ? -18.906 -27.047 2.656 1 97.75 331 SER B O 1
ATOM 5322 N N . ASP B 1 332 ? -20.281 -25.25 2.809 1 97.5 332 ASP B N 1
ATOM 5323 C CA . ASP B 1 332 ? -20.812 -25.344 1.45 1 97.5 332 ASP B CA 1
ATOM 5324 C C . ASP B 1 332 ? -20.266 -24.234 0.567 1 97.5 332 ASP B C 1
ATOM 5326 O O . ASP B 1 332 ? -20.844 -23.906 -0.472 1 97.5 332 ASP B O 1
ATOM 5330 N N . VAL B 1 333 ? -19.219 -23.625 0.982 1 98.56 333 VAL B N 1
ATOM 5331 C CA . VAL B 1 333 ? -18.594 -22.562 0.217 1 98.56 333 VAL B CA 1
ATOM 5332 C C . VAL B 1 333 ? -18.219 -23.062 -1.173 1 98.56 333 VAL B C 1
ATOM 5334 O O . VAL B 1 333 ? -17.719 -24.188 -1.316 1 98.56 333 VAL B O 1
ATOM 5337 N N . LYS B 1 334 ? -18.469 -22.297 -2.178 1 98.06 334 LYS B N 1
ATOM 5338 C CA . LYS B 1 334 ? -18.156 -22.625 -3.566 1 98.06 334 LYS B CA 1
ATOM 5339 C C . LYS B 1 334 ? -17.594 -21.406 -4.305 1 98.06 334 LYS B C 1
ATOM 5341 O O . LYS B 1 334 ? -17.688 -20.281 -3.822 1 98.06 334 LYS B O 1
ATOM 5346 N N . PRO B 1 335 ? -16.953 -21.641 -5.449 1 98.12 335 PRO B N 1
ATOM 5347 C CA . PRO B 1 335 ? -16.531 -20.484 -6.254 1 98.12 335 PRO B CA 1
ATOM 5348 C C . PRO B 1 335 ? -17.656 -19.516 -6.539 1 98.12 335 PRO B C 1
ATOM 5350 O O . PRO B 1 335 ? -18.797 -19.922 -6.797 1 98.12 335 PRO B O 1
ATOM 5353 N N . GLY B 1 336 ? -17.375 -18.281 -6.477 1 98.12 336 GLY B N 1
ATOM 5354 C CA . GLY B 1 336 ? -18.391 -17.266 -6.703 1 98.12 336 GLY B CA 1
ATOM 5355 C C . GLY B 1 336 ? -18.922 -16.672 -5.414 1 98.12 336 GLY B C 1
ATOM 5356 O O . GLY B 1 336 ? -19.516 -15.594 -5.426 1 98.12 336 GLY B O 1
ATOM 5357 N N . ASP B 1 337 ? -18.734 -17.391 -4.324 1 98.56 337 ASP B N 1
ATOM 5358 C CA . ASP B 1 337 ? -19.188 -16.859 -3.039 1 98.56 337 ASP B CA 1
ATOM 5359 C C . ASP B 1 337 ? -18.406 -15.609 -2.65 1 98.56 337 ASP B C 1
ATOM 5361 O O . ASP B 1 337 ? -17.203 -15.508 -2.936 1 98.56 337 ASP B O 1
ATOM 5365 N N . LEU B 1 338 ? -19.094 -14.727 -1.966 1 98.12 338 LEU B N 1
ATOM 5366 C CA . LEU B 1 338 ? -18.516 -13.438 -1.612 1 98.12 338 LEU B CA 1
ATOM 5367 C C . LEU B 1 338 ? -17.641 -13.555 -0.372 1 98.12 338 LEU B C 1
ATOM 5369 O O . LEU B 1 338 ? -18.094 -14.047 0.666 1 98.12 338 LEU B O 1
ATOM 5373 N N . ALA B 1 339 ? -16.422 -13.156 -0.525 1 98.5 339 ALA B N 1
ATOM 5374 C CA . ALA B 1 339 ? -15.461 -13.086 0.57 1 98.5 339 ALA B CA 1
ATOM 5375 C C . ALA B 1 339 ? -15.102 -11.641 0.897 1 98.5 339 ALA B C 1
ATOM 5377 O O . ALA B 1 339 ? -15.086 -10.781 0.011 1 98.5 339 ALA B O 1
ATOM 5378 N N . SER B 1 340 ? -14.789 -11.359 2.16 1 97.94 340 SER B N 1
ATOM 5379 C CA . SER B 1 340 ? -14.43 -10 2.543 1 97.94 340 SER B CA 1
ATOM 5380 C C . SER B 1 340 ? -13.469 -9.992 3.725 1 97.94 340 SER B C 1
ATOM 5382 O O . SER B 1 340 ? -13.422 -10.945 4.504 1 97.94 340 SER B O 1
ATOM 5384 N N . VAL B 1 341 ? -12.672 -9.039 3.748 1 96.75 341 VAL B N 1
ATOM 5385 C CA . VAL B 1 341 ? -11.797 -8.781 4.891 1 96.75 341 VAL B CA 1
ATOM 5386 C C . VAL B 1 341 ? -11.961 -7.328 5.34 1 96.75 341 VAL B C 1
ATOM 5388 O O . VAL B 1 341 ? -12.164 -6.434 4.516 1 96.75 341 VAL B O 1
ATOM 5391 N N . ASP B 1 342 ? -11.883 -7.105 6.633 1 92.06 342 ASP B N 1
ATOM 5392 C CA . ASP B 1 342 ? -11.93 -5.766 7.215 1 92.06 342 ASP B CA 1
ATOM 5393 C C . ASP B 1 342 ? -10.523 -5.23 7.469 1 92.06 342 ASP B C 1
ATOM 5395 O O . ASP B 1 342 ? -9.836 -5.68 8.391 1 92.06 342 ASP B O 1
ATOM 5399 N N . ILE B 1 343 ? -10.125 -4.363 6.648 1 93.88 343 ILE B N 1
ATOM 5400 C CA . ILE B 1 343 ? -8.82 -3.738 6.816 1 93.88 343 ILE B CA 1
ATOM 5401 C C . ILE B 1 343 ? -8.961 -2.221 6.707 1 93.88 343 ILE B C 1
ATOM 5403 O O . ILE B 1 343 ? -9.969 -1.717 6.211 1 93.88 343 ILE B O 1
ATOM 5407 N N . SER B 1 344 ? -7.973 -1.496 7.254 1 93.88 344 SER B N 1
ATOM 5408 C CA . SER B 1 344 ? -7.965 -0.045 7.102 1 93.88 344 SER B CA 1
ATOM 5409 C C . SER B 1 344 ? -7.969 0.353 5.629 1 93.88 344 SER B C 1
ATOM 5411 O O . SER B 1 344 ? -7.18 -0.172 4.836 1 93.88 344 SER B O 1
ATOM 5413 N N . PRO B 1 345 ? -8.852 1.257 5.289 1 96.44 345 PRO B N 1
ATOM 5414 C CA . PRO B 1 345 ? -8.867 1.7 3.895 1 96.44 345 PRO B CA 1
ATOM 5415 C C . PRO B 1 345 ? -7.523 2.26 3.436 1 96.44 345 PRO B C 1
ATOM 5417 O O . PRO B 1 345 ? -7.18 2.162 2.254 1 96.44 345 PRO B O 1
ATOM 5420 N N . LEU B 1 346 ? -6.75 2.762 4.352 1 96.06 346 LEU B N 1
ATOM 5421 C CA . LEU B 1 346 ? -5.457 3.354 4.023 1 96.06 346 LEU B CA 1
ATOM 5422 C C . LEU B 1 346 ? -4.457 2.279 3.611 1 96.06 346 LEU B C 1
ATOM 5424 O O . LEU B 1 346 ? -3.436 2.582 2.99 1 96.06 346 LEU B O 1
ATOM 5428 N N . MET B 1 347 ? -4.777 1.057 3.951 1 96.12 347 MET B N 1
ATOM 5429 C CA . MET B 1 347 ? -3.885 -0.053 3.623 1 96.12 347 MET B CA 1
ATOM 5430 C C . MET B 1 347 ? -4.266 -0.676 2.283 1 96.12 347 MET B C 1
ATOM 5432 O O . MET B 1 347 ? -3.496 -1.456 1.717 1 96.12 347 MET B O 1
ATOM 5436 N N . VAL B 1 348 ? -5.445 -0.376 1.814 1 97.62 348 VAL B N 1
ATOM 5437 C CA . VAL B 1 348 ? -5.926 -0.986 0.579 1 97.62 348 VAL B CA 1
ATOM 5438 C C . VAL B 1 348 ? -5.145 -0.433 -0.609 1 97.62 348 VAL B C 1
ATOM 5440 O O . VAL B 1 348 ? -5.051 0.784 -0.787 1 97.62 348 VAL B O 1
ATOM 5443 N N . ASN B 1 349 ? -4.574 -1.288 -1.348 1 97.69 349 ASN B N 1
ATOM 5444 C CA . ASN B 1 349 ? -3.857 -0.9 -2.557 1 97.69 349 ASN B CA 1
ATOM 5445 C C . ASN B 1 349 ? -4.664 0.09 -3.395 1 97.69 349 ASN B C 1
ATOM 5447 O O . ASN B 1 349 ? -5.824 -0.164 -3.717 1 97.69 349 ASN B O 1
ATOM 5451 N N . PRO B 1 350 ? -4.066 1.23 -3.721 1 97 350 PRO B N 1
ATOM 5452 C CA . PRO B 1 350 ? -4.82 2.27 -4.426 1 97 350 PRO B CA 1
ATOM 5453 C C . PRO B 1 350 ? -5.23 1.846 -5.836 1 97 350 PRO B C 1
ATOM 5455 O O . PRO B 1 350 ? -6.07 2.498 -6.461 1 97 350 PRO B O 1
ATOM 5458 N N . ARG B 1 351 ? -4.707 0.785 -6.387 1 95.56 351 ARG B N 1
ATOM 5459 C CA . ARG B 1 351 ? -5.074 0.302 -7.715 1 95.56 351 ARG B CA 1
ATOM 5460 C C . ARG B 1 351 ? -6.395 -0.459 -7.676 1 95.56 351 ARG B C 1
ATOM 5462 O O . ARG B 1 351 ? -6.992 -0.729 -8.719 1 95.56 351 ARG B O 1
ATOM 5469 N N . ILE B 1 352 ? -6.785 -0.87 -6.496 1 97.44 352 ILE B N 1
ATOM 5470 C CA . ILE B 1 352 ? -8.055 -1.572 -6.348 1 97.44 352 ILE B CA 1
ATOM 5471 C C . ILE B 1 352 ? -9.211 -0.588 -6.512 1 97.44 352 ILE B C 1
ATOM 5473 O O . ILE B 1 352 ? -9.203 0.49 -5.91 1 97.44 352 ILE B O 1
ATOM 5477 N N . GLU B 1 353 ? -10.148 -0.941 -7.273 1 96.94 353 GLU B N 1
ATOM 5478 C CA . GLU B 1 353 ? -11.297 -0.079 -7.547 1 96.94 353 GLU B CA 1
ATOM 5479 C C . GLU B 1 353 ? -12.102 0.182 -6.277 1 96.94 353 GLU B C 1
ATOM 5481 O O . GLU B 1 353 ? -12.336 -0.733 -5.484 1 96.94 353 GLU B O 1
ATOM 5486 N N . ARG B 1 354 ? -12.406 1.448 -6.039 1 98.25 354 ARG B N 1
ATOM 5487 C CA . ARG B 1 354 ? -13.367 1.817 -5.004 1 98.25 354 ARG B CA 1
ATOM 5488 C C . ARG B 1 354 ? -14.781 1.861 -5.57 1 98.25 354 ARG B C 1
ATOM 5490 O O . ARG B 1 354 ? -15.055 2.588 -6.527 1 98.25 354 ARG B O 1
ATOM 5497 N N . VAL B 1 355 ? -15.641 1.072 -4.98 1 97.94 355 VAL B N 1
ATOM 5498 C CA . VAL B 1 355 ? -17.016 0.975 -5.457 1 97.94 355 VAL B CA 1
ATOM 5499 C C . VAL B 1 355 ? -17.969 1.508 -4.391 1 97.94 355 VAL B C 1
ATOM 5501 O O . VAL B 1 355 ? -17.969 1.028 -3.254 1 97.94 355 VAL B O 1
ATOM 5504 N N . TYR B 1 356 ? -18.734 2.502 -4.73 1 98 356 TYR B N 1
ATOM 5505 C CA . TYR B 1 356 ? -19.766 3.051 -3.85 1 98 356 TYR B CA 1
ATOM 5506 C C . TYR B 1 356 ? -21.141 2.473 -4.184 1 98 356 TYR B C 1
ATOM 5508 O O . TYR B 1 356 ? -21.578 2.549 -5.328 1 98 356 TYR B O 1
ATOM 5516 N N . LYS B 1 357 ? -21.734 1.822 -3.252 1 95 357 LYS B N 1
ATOM 5517 C CA . LYS B 1 357 ? -23.047 1.214 -3.457 1 95 357 LYS B CA 1
ATOM 5518 C C . LYS B 1 357 ? -24.141 2.012 -2.75 1 95 357 LYS B C 1
ATOM 5520 O O . LYS B 1 357 ? -23.891 2.631 -1.714 1 95 357 LYS B O 1
#

Radius of gyration: 27.43 Å; Cα contacts (8 Å, |Δi|>4): 1718; chains: 2; bounding box: 52×84×59 Å

pLDDT: mean 94.85, std 6.45, range [60.94, 98.94]

Secondary structure (DSSP, 8-state):
--EEEE-HHHHHHHHHHHHHHH-S-EEEE-HHHHHTT-HHHHHHHHHHTT--EEEES-GGGHHHHHTT-SS-EEEEEEE---HHHHHHHHHTTPEEEE-SHHHHHHHHHHHHHHT--EEEEEEB-SSSSSSSB-GGGHHHHHHHTTSTTEEEEEEE---S-TTT-HHHHHHHHHHHHHHHHHHHHHHS---EEE---HHHHHHSSS---SBEEESHHHHT----SS---PPP--EEEEE--EEEEE-TT-B-SGGG--B-SS-EEEEEES--GGGTTTEEEPPSS--HHHHHHHHHHHHTT---EEEETTEEEEEEEEE-SS-EEEE-TTS---TT-EEEE---GGGS-TTSEEEE-/--EEEE-HHHHHHHHHHHHHHH-S-EEEE-HHHHHTT-HHHHHHHHHHTT--EEEES-GGGHHHHTTT-SS-EEEEEEE---HHHHHHHHHTTPEEEE-SHHHHHHHHHHHHHHT--EEEEEEB-SS-SSSSB-GGGHHHHHHHTTSTTEEEEEEE---S-TTT-HHHHHHHHHHHHHHHHHHHHHHS---EEE---HHHHHHSSS---SBEEESHHHHT----SS---PPP--EEEEE--EEEEE-TT-EESGGG-EE-SS-EEEEEES--GGGTTTEEEPPSS--HHHHHHHHHHHHTT---EEEETTEEEEEEEEE-SS-EEEE-TTS---TT-EEEE---GGGS-TTSEEEE-

Sequence (714 aa):
MSRYVIDKKLLDENIEIVKQKAGVPLIGVVKGNGYGFGIKEITKILVEHGIKTFAVTEVTDLPILREVLTDEDILVMRSTCIKDECREIAKYGATATIGSLQAGQAMSEVATEMGVTVKCHLKIDTGMGRYGFMPSEIEDAIKCYSLPNLKFTGAYTHFSSAFRNHDLTKAQLEMFKDTMAKIKEQVGNVGILHASNSPALLNVEDVCLDTVRIGSAFTGRVITKSKSGLHRLGSLEAEVVDVKTVPKGYFVGYNATYQTKRETKIAIVPIGHYDGFGLTKEKEIITFRYVLSVFKSFLKKKQMYVKINGRMYHVIGGIGLSHTAVDITGSDVKPGDLASVDISPLMVNPRIERVYKMSRYVIDKKLLDENIEIVKQKAGVPLIGVVKGNGYGFGIKEITKILVEHGIKTFAVTEVTDLPILREVLTDEDILVMRSTCIKDECREIAKYGATATIGSLQAGQAMSEVATEMGVTVKCHLKIDTGMGRYGFMPSEIEDAIKCYSLPNLKFTGAYTHFSSAFRNHDLTKAQLEMFKDTMAKIKEQVGNVGILHASNSPALLNVEDVCLDTVRIGSAFTGRVITKSKSGLHRLGSLEAEVVDVKTVPKGYFVGYNATYQTKRETKIAIVPIGHYDGFGLTKEKEIITFRYVLSVFKSFLKKKQMYVKINGRMYHVIGGIGLSHTAVDITGSDVKPGDLASVDISPLMVNPRIERVYK

Solvent-accessible surface area (backbone atoms only — not comparable to full-atom values): 36308 Å² total; per-residue (Å²): 115,52,33,35,42,32,56,44,67,56,39,51,49,20,48,50,53,51,44,63,70,60,73,42,55,52,30,43,37,38,37,69,45,28,57,37,54,34,40,62,61,46,50,52,54,41,44,75,70,67,44,52,33,32,32,33,55,57,72,80,49,49,69,58,46,55,75,77,38,87,82,55,48,37,35,33,69,49,42,44,42,42,54,72,57,37,45,51,36,54,73,69,66,28,28,40,30,33,21,44,56,63,20,33,50,32,38,21,51,46,21,54,74,70,72,43,71,33,42,24,27,42,30,38,30,59,46,23,66,77,63,27,32,44,78,89,38,50,68,50,57,54,54,46,70,70,38,59,40,48,42,62,54,17,32,34,45,55,70,35,27,30,68,82,30,58,65,60,37,51,50,30,50,51,52,47,52,52,48,50,52,58,46,27,73,74,69,52,75,52,59,49,40,32,42,24,38,41,41,27,65,74,58,37,81,90,54,71,58,61,25,33,43,38,38,51,45,53,42,26,68,56,74,56,90,58,89,79,83,50,48,72,59,54,35,42,31,30,36,24,25,37,69,49,74,44,55,56,68,38,33,23,30,56,62,63,77,25,63,35,89,40,72,39,32,34,35,34,33,59,55,7,43,62,45,27,52,56,57,41,76,55,69,55,64,58,44,70,67,52,43,49,51,49,44,51,42,35,71,65,62,52,69,50,64,38,31,45,79,88,39,78,30,43,55,43,29,50,76,33,61,57,31,25,39,27,50,45,60,96,58,84,82,50,60,64,41,50,30,37,41,86,60,62,42,63,47,40,36,84,84,47,50,66,43,75,88,116,53,34,35,41,31,53,44,66,55,37,52,50,19,47,50,54,49,44,64,71,60,72,43,56,53,29,44,37,37,37,70,45,28,56,37,53,34,39,63,60,47,49,52,53,42,43,74,69,68,45,52,32,31,30,34,54,58,72,81,48,50,71,58,47,55,75,78,39,86,82,54,48,37,34,32,68,49,43,43,43,44,53,73,57,40,45,51,36,55,74,70,65,28,28,38,28,33,22,43,57,62,20,33,50,31,39,21,51,46,21,53,76,70,71,42,71,33,42,27,27,40,30,38,28,61,43,25,67,76,62,26,31,41,78,88,38,48,69,49,57,56,53,46,71,68,39,60,41,50,42,62,54,17,32,32,44,56,72,34,26,30,69,84,30,58,66,59,37,52,51,28,49,51,52,48,54,53,50,49,52,58,47,28,74,73,69,55,75,52,57,47,42,32,41,22,38,39,41,28,65,75,57,38,83,92,53,71,58,61,26,32,44,39,38,50,45,53,41,26,68,56,75,56,92,58,91,79,84,50,48,72,58,54,33,41,32,29,37,24,25,37,69,50,74,45,55,55,69,38,34,22,29,57,61,62,77,24,62,34,87,40,70,40,31,34,36,35,33,58,55,7,43,61,46,25,52,58,56,40,76,55,68,54,65,58,44,70,67,54,45,49,51,49,44,51,42,35,72,64,60,51,69,51,64,38,31,44,79,88,39,81,31,43,53,44,30,48,74,33,60,58,31,27,37,28,51,44,60,95,59,86,83,50,58,66,41,49,30,36,40,86,60,63,42,64,46,39,34,85,86,46,50,66,43,75,88

Foldseek 3Di:
DKFKEWALVLLVVLLVLLCVLQVAAAAEECELCLQLQHSQVVLLSVVVVPHQHYEYADLVCLVVVVVRHPRGAYEHQDQDLDLVSLLSCVVSQHEYEHAFLSSLQSNLVSLVVVVAAHEYEAEDELDQPDGHHDLVCLVSSLVSCVRPRYDAAYYEYEDDPLAPDQPSLVSSQVSVVVSVVVSCVRNPDRHFYEYAEDSNSQEYPPNGGNYYYYRVSSQVPYDYPDDSVRDHIMWIKDWFAFKDWDAFQDADAPPSPFGHHGTFIKTKTFAFVLQLPPDDDDDPDCDPVNVVVVVVCVVVVDFDWKDWPNDTWTWTHHGDNGITITTQPPHPGGTGTMIIDDDRSSRGNSVHHNHHD/DKFKEWALVLLVVLLVLLCVLQVAAAAEECELCLQLQHSQVVLLSVVVVPHQHYEYADLVCLVVVVVRHPRGAYEHQDQDLDLVSLLSCVVSQHEYEHAFLSSLQSNLVSLVVVVAAHEYEAEDELDQPDGHHDLVCLVSSLVSCVRPRYDAAYYEYEDDPQAPDQPSLVSSQVSVVVSVVVSCVPNPDRHFYEYAEDSNSQEYPPNGGNYYYYRVSSQVPYDYPDDSVRDRIMWIKDWFAFKDWDAFQDADAPPSPFGHHGTFIKTKTQDFVLQLPPDDDDDPDCDPVNVVVVVVCVVVVDFDWKDWPNDTWTWTHHGDNGITITTQPPHPGGTGTMIIDDDRSSRGNPVHHNHHD

=== Feature glossary ===
The record interleaves many kinds of information about one protein. Here is each kind framed as the question it answers.

Q: What does the local fold look like, residue by residue?
A: A 3Di character summarizes, for each residue, the relative orientation of the Cα frame of its nearest spatial neighbor. Because it encodes fold topology rather than chemistry, 3Di alignments detect remote structural similarity that sequence alignment misses.

Q: Which residues are in helices, strands, or loops?
A: Secondary structure is the local, repeating backbone conformation. DSSP classifies it into eight states by reading the hydrogen-bond network: three helix types (H, G, I), two β types (E, B), two non-regular types (T, S), and unstructured coil (-).

Q: How big and how compact is the whole molecule?
A: Three whole-structure scalars: the radius of gyration (RMS distance of Cα from centroid, in Å), the count of Cα–Cα contacts (pairs closer than 8 Å and separated by more than four residues in sequence — i.e. tertiary, not local, contacts), and the bounding-box dimensions. Together they distinguish compact globular folds from extended fibres or disordered chains.

Q: How confident is the AlphaFold model at each residue?
A: For AlphaFold models, the B-factor field carries pLDDT — the model's own estimate of local accuracy on a 0–100 scale. Regions with pLDDT<50 should be treated as essentially unmodeled; they often correspond to intrinsically disordered segments.

Q: What family and function is it annotated with?
A: Functional annotations link the protein to curated databases. InterPro entries identify conserved domains and families by matching the sequence against member-database signatures (Pfam, PROSITE, CDD, …). Gene Ontology (GO) terms describe molecular function, biological process, and cellular component in a controlled vocabulary. CATH places the structure in a hierarchical fold classification (Class/Architecture/Topology/Homologous-superfamily). The organism is the source species.

Q: What known structures does this most resemble?
A: Nearest PDB neighbors are the top structural matches found by Foldseek when searching this structure against the entire Protein Data Bank. Each hit reports a TM-score (0 to 1; >0.5 almost always implies the same fold) and an E-value. These are *structural* homologs — they may share no detectable sequence similarity.

Q: Which residues are buried vs exposed?
A: Solvent-accessible surface area (SASA) is the area in Å² traced out by the centre of a 1.4 Å probe sphere (a water molecule) rolled over the protein's van der Waals surface (Shrake–Rupley / Lee–Richards construction). Buried residues have near-zero SASA; fully exposed residues can exceed 200 Å². The total SASA scales roughly with the number of surface residues.

Q: What are the backbone torsion angles?
A: φ (phi) and ψ (psi) are the two rotatable backbone dihedrals per residue: φ is the C(i-1)–N–Cα–C torsion, ψ is the N–Cα–C–N(i+1) torsion, both in degrees on (−180°, 180°]. α-helical residues cluster near (−60°, −45°); β-strand residues near (−120°, +130°). A Ramachandran plot is simply a scatter of (φ, ψ) for every residue.

Q: Are the domains correctly placed relative to each other?
A: Predicted aligned error is AlphaFold's pairwise confidence. Unlike pLDDT (per-residue), PAE is per-residue-pair and captures whether two parts of the structure are correctly placed relative to each other. Units are ångströms of expected positional error.

Q: What if only a Cα trace is available?
A: P-SEA three-state annotation labels each residue as helix, strand, or coil based purely on the geometry of the Cα trace. It serves as a fallback when the full backbone (and thus DSSP) is unavailable.

Q: What is the amino-acid chain?
A: This is the polypeptide sequence — one letter per residue, N-terminus first. Length ranges from a few dozen residues for small domains to over a thousand for large multi-domain proteins.

Q: What do the rendered images show?
A: The six renders are orthographic views along the three Cartesian axes in both directions. Representation (cartoon, sticks, or surface) and color scheme (sequence-rainbow or by-chain) vary across proteins so the training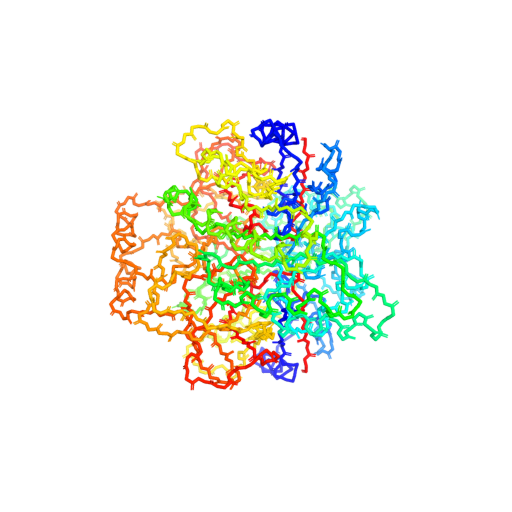 set covers all the common visualization conventions.

Q: What do the diagnostic plots show?
A: Plot images: a contact map (which residues are close in 3D, as an N×N binary image), a Ramachandran scatter (backbone torsion angles, revealing secondary-structure composition at a glance), and — for AlphaFold structures — a PAE heatmap (pairwise prediction confidence).

Q: How mobile is each atom in the crystal?
A: B-factor (Debye–Waller factor) reflects atomic displacement in the crystal lattice. It is an experimental observable (units Å²), not a prediction; low values mean the atom is pinned down, high values mean it moves or is heterogeneous across the crystal.

Q: Where is each backbone atom in 3D?
A: The mmCIF table is the protein's shape written out atom by atom. For each backbone N, Cα, C, and carbonyl O, it records an (x, y, z) coordinate triple in Å plus the residue type, chain letter, and residue number.